Protein AF-A0A816FQS8-F1 (afdb_monomer_lite)

Sequence (383 aa):
VQQEEAPHRSLQSYGIDYYHSYSLEYPNFTKMPRLHRYMNRVKIFHQALRIKYLYRCVFHCFFLFLFSYVLLFNFQRPTNENPSIHWTEVLTIIFVTCMLFEEIHYLKDLLFFMCIIFIVMSGYGVASRSLVYYPNADKFNQSNIDTSFDGRSVFRQITYRVYYLMYGEFGTELSNLDTYPNAAWSISTHVLLAGHMLFVNILLTNLLIAMFSKRFNQVYEDIQNIWHSQQYLFTRQYFTRSPYFPPISLIYDIYHLCRIAIFAVRRAKVFKIIPINKDLIKDWYEFEGASTYEYAHAQVKASEAASMISSQGSDLYNIRKRKETDDNKNDSKNSICSLQKIQDDLTNLKESFEESRRQINDALTQIKQSLAEFKQHSTTKVK

Secondary structure (DSSP, 8-state):
----------GGGS-SS-----------GGGS-HHHHHHHHHHHHHHSHHHHHHHHHHHHHHHHHHHHHIIIII-----SS--SPPHHHHHHHHHHHHHHHHHGGGGHHHHHHHHHHHHHHHHHHHHHHHHHHTTSHHHHTTTTS--S--HHHHHHHHHHHHHHHHTT--GGGTTGGG--S-HHHHHHHHHHHHHHHIIIIIIIHHHHHHHHHHHHHHHHHTHHHHHHHHHHHHHHHHHHS-SS-HHHHHHHHHHHHHHHHHHHHH-SS--------HHHHHHHHHHHHHHHHHHHHHHHHHHHHHHHHHHHHHHHHHHHHHHHH---GGGHHHHHHHHHHHHHHHHHHHHHHHHHHHHHHHHHHHHHHHHHHHHHHHHHH--

Structure (mmCIF, N/CA/C/O backbone):
data_AF-A0A816FQS8-F1
#
_entry.id   AF-A0A816FQS8-F1
#
loop_
_atom_site.group_PDB
_atom_site.id
_atom_site.type_symbol
_atom_site.label_atom_id
_atom_site.label_alt_id
_atom_site.label_comp_id
_atom_site.label_asym_id
_atom_site.label_entity_id
_atom_site.label_seq_id
_atom_site.pdbx_PDB_ins_code
_atom_site.Cartn_x
_atom_site.Cartn_y
_atom_site.Cartn_z
_atom_site.occupancy
_atom_site.B_iso_or_equiv
_atom_site.auth_seq_id
_atom_site.auth_comp_id
_atom_site.auth_asym_id
_atom_site.auth_atom_id
_atom_site.pdbx_PDB_model_num
ATOM 1 N N . VAL A 1 1 ? 24.580 5.692 30.243 1.00 32.00 1 VAL A N 1
ATOM 2 C CA . VAL A 1 1 ? 25.386 6.533 29.330 1.00 32.00 1 VAL A CA 1
ATOM 3 C C . VAL A 1 1 ? 24.786 6.379 27.947 1.00 32.00 1 VAL A C 1
ATOM 5 O O . VAL A 1 1 ? 24.713 5.257 27.476 1.00 32.00 1 VAL A O 1
ATOM 8 N N . GLN A 1 2 ? 24.276 7.497 27.420 1.00 27.36 2 GLN A N 1
ATOM 9 C CA . GLN A 1 2 ? 23.643 7.718 26.110 1.00 27.36 2 GLN A CA 1
ATOM 10 C C . GLN A 1 2 ? 22.381 6.895 25.786 1.00 27.36 2 GLN A C 1
ATOM 12 O O . GLN A 1 2 ? 22.422 5.845 25.158 1.00 27.36 2 GLN A O 1
ATOM 17 N N . GLN A 1 3 ? 21.240 7.457 26.208 1.00 25.45 3 GLN A N 1
ATOM 18 C CA . GLN A 1 3 ? 19.961 7.330 25.508 1.00 25.45 3 GLN A CA 1
ATOM 19 C C . GLN A 1 3 ? 20.110 7.978 24.129 1.00 25.45 3 GLN A C 1
ATOM 21 O O . GLN A 1 3 ? 20.440 9.159 24.035 1.00 25.45 3 GLN A O 1
ATOM 26 N N . GLU A 1 4 ? 19.875 7.206 23.076 1.00 27.05 4 GLU A N 1
ATOM 27 C CA . GLU A 1 4 ? 19.704 7.731 21.728 1.00 27.05 4 GLU A CA 1
ATOM 28 C C . GLU A 1 4 ? 18.233 8.150 21.598 1.00 27.05 4 GLU A C 1
ATOM 30 O O . GLU A 1 4 ? 17.321 7.322 21.571 1.00 27.05 4 GLU A O 1
ATOM 35 N N . GLU A 1 5 ? 18.003 9.461 21.653 1.00 27.17 5 GLU A N 1
ATOM 36 C CA . GLU A 1 5 ? 16.699 10.091 21.475 1.00 27.17 5 GLU A CA 1
ATOM 37 C C . GLU A 1 5 ? 16.145 9.758 20.084 1.00 27.17 5 GLU A C 1
ATOM 39 O O . GLU A 1 5 ? 16.621 10.249 19.059 1.00 27.17 5 GLU A O 1
ATOM 44 N N . ALA A 1 6 ? 15.090 8.942 20.041 1.00 27.25 6 ALA A N 1
ATOM 45 C CA . ALA A 1 6 ? 14.220 8.874 18.877 1.00 27.25 6 ALA A CA 1
ATOM 46 C C . ALA A 1 6 ? 13.618 10.273 18.641 1.00 27.25 6 ALA A C 1
ATOM 48 O O . ALA A 1 6 ? 13.181 10.918 19.600 1.00 27.25 6 ALA A O 1
ATOM 49 N N . PRO A 1 7 ? 13.559 10.776 17.395 1.00 29.70 7 PRO A N 1
ATOM 50 C CA . PRO A 1 7 ? 13.078 12.121 17.153 1.00 29.70 7 PRO A CA 1
ATOM 51 C C . PRO A 1 7 ? 11.572 12.163 17.414 1.00 29.70 7 PRO A C 1
ATOM 53 O O . PRO A 1 7 ? 10.760 11.788 16.565 1.00 29.70 7 PRO A O 1
ATOM 56 N N . HIS A 1 8 ? 11.200 12.684 18.582 1.00 28.62 8 HIS A N 1
ATOM 57 C CA . HIS A 1 8 ? 9.895 13.273 18.848 1.00 28.62 8 HIS A CA 1
ATOM 58 C C . HIS A 1 8 ? 9.699 14.472 17.907 1.00 28.62 8 HIS A C 1
ATOM 60 O O . HIS A 1 8 ? 9.790 15.634 18.296 1.00 28.62 8 HIS A O 1
ATOM 66 N N . ARG A 1 9 ? 9.403 14.200 16.631 1.00 28.56 9 ARG A N 1
ATOM 67 C CA . ARG A 1 9 ? 8.701 15.165 15.789 1.00 28.56 9 ARG A CA 1
ATOM 68 C C . ARG A 1 9 ? 7.284 15.256 16.324 1.00 28.56 9 ARG A C 1
ATOM 70 O O . ARG A 1 9 ? 6.451 14.387 16.084 1.00 28.56 9 ARG A O 1
ATOM 77 N N . SER A 1 10 ? 7.078 16.307 17.101 1.00 29.92 10 SER A N 1
ATOM 78 C CA . SER A 1 10 ? 5.812 16.925 17.464 1.00 29.92 10 SER A CA 1
ATOM 79 C C . SER A 1 10 ? 4.656 16.587 16.507 1.00 29.92 10 SER A C 1
ATOM 81 O O . SER A 1 10 ? 4.347 17.304 15.560 1.00 29.92 10 SER A O 1
ATOM 83 N N . LEU A 1 11 ? 3.904 15.543 16.862 1.00 32.16 11 LEU A N 1
ATOM 84 C CA . LEU A 1 11 ? 2.523 15.304 16.418 1.00 32.16 11 LEU A CA 1
ATOM 85 C C . LEU A 1 11 ? 1.545 16.389 16.931 1.00 32.16 11 LEU A C 1
ATOM 87 O O . LEU A 1 11 ? 0.342 16.308 16.703 1.00 32.16 11 LEU A O 1
ATOM 91 N N . GLN A 1 12 ? 2.057 17.427 17.600 1.00 28.88 12 GLN A N 1
ATOM 92 C CA . GLN A 1 12 ? 1.301 18.517 18.213 1.00 28.88 12 GLN A CA 1
ATOM 93 C C . GLN A 1 12 ? 0.915 19.666 17.265 1.00 28.88 12 GLN A C 1
ATOM 95 O O . GLN A 1 12 ? 0.206 20.561 17.708 1.00 28.88 12 GLN A O 1
ATOM 100 N N . SER A 1 13 ? 1.301 19.664 15.979 1.00 27.61 13 SER A N 1
ATOM 101 C CA . SER A 1 13 ? 0.923 20.756 15.049 1.00 27.61 13 SER A CA 1
ATOM 102 C C . SER A 1 13 ? -0.120 20.400 13.978 1.00 27.61 13 SER A C 1
ATOM 104 O O . SER A 1 13 ? -0.401 21.229 13.119 1.00 27.61 13 SER A O 1
ATOM 106 N N . TYR A 1 14 ? -0.724 19.209 14.023 1.00 30.16 14 TYR A N 1
ATOM 107 C CA . TYR A 1 14 ? -1.851 18.837 13.142 1.00 30.16 14 TYR A CA 1
ATOM 108 C C . TYR A 1 14 ? -3.185 18.699 13.892 1.00 30.16 14 TYR A C 1
ATOM 110 O O . TYR A 1 14 ? -4.158 18.161 13.369 1.00 30.16 14 TYR A O 1
ATOM 118 N N . GLY A 1 15 ? -3.233 19.169 15.137 1.00 30.17 15 GLY A N 1
ATOM 119 C CA . GLY A 1 15 ? -4.398 19.079 16.003 1.00 30.17 15 GLY A CA 1
ATOM 120 C C . GLY A 1 15 ? -5.147 20.396 16.105 1.00 30.17 15 GLY A C 1
ATOM 121 O O . GLY A 1 15 ? -5.186 20.940 17.191 1.00 30.17 15 GLY A O 1
ATOM 122 N N . ILE A 1 16 ? -5.691 20.901 15.001 1.00 34.59 16 ILE A N 1
ATOM 123 C CA . ILE A 1 16 ? -6.853 21.801 14.894 1.00 34.59 16 ILE A CA 1
ATOM 124 C C . ILE A 1 16 ? -7.116 21.845 13.390 1.00 34.59 16 ILE A C 1
ATOM 126 O O . ILE A 1 16 ? -6.327 22.420 12.656 1.00 34.59 16 ILE A O 1
ATOM 130 N N . ASP A 1 17 ? -8.119 21.099 12.930 1.00 29.56 17 ASP A N 1
ATOM 131 C CA . ASP A 1 17 ? -9.061 21.522 11.888 1.00 29.56 17 ASP A CA 1
ATOM 132 C C . ASP A 1 17 ? -9.803 20.309 11.307 1.00 29.56 17 ASP A C 1
ATOM 134 O O . ASP A 1 17 ? -9.222 19.326 10.854 1.00 29.56 17 ASP A O 1
ATOM 138 N N . TYR A 1 18 ? -11.134 20.412 11.328 1.00 29.42 18 TYR A N 1
ATOM 139 C CA . TYR A 1 18 ? -12.109 19.485 10.742 1.00 29.42 18 TYR A CA 1
ATOM 140 C C . TYR A 1 18 ? -12.338 18.140 11.451 1.00 29.42 18 TYR A C 1
ATOM 142 O O . TYR A 1 18 ? -12.453 17.094 10.811 1.00 29.42 18 TYR A O 1
ATOM 150 N N . TYR A 1 19 ? -12.621 18.164 12.758 1.00 30.91 19 TYR A N 1
ATOM 151 C CA . TYR A 1 19 ? -13.562 17.178 13.303 1.00 30.91 19 TYR A CA 1
ATOM 152 C C . TYR A 1 19 ? -14.968 17.519 12.804 1.00 30.91 19 TYR A C 1
ATOM 154 O O . TYR A 1 19 ? -15.764 18.154 13.493 1.00 30.91 19 TYR A O 1
ATOM 162 N N . HIS A 1 20 ? -15.297 17.091 11.584 1.00 30.03 20 HIS A N 1
ATOM 163 C CA . HIS A 1 20 ? -16.696 16.892 11.241 1.00 30.03 20 HIS A CA 1
ATOM 164 C C . HIS A 1 20 ? -17.150 15.680 12.060 1.00 30.03 20 HIS A C 1
ATOM 166 O O . HIS A 1 20 ? -16.982 14.530 11.656 1.00 30.03 20 HIS A O 1
ATOM 172 N N . SER A 1 21 ? -17.635 15.946 13.272 1.00 31.39 21 SER A N 1
ATOM 173 C CA . SER A 1 21 ? -18.282 14.975 14.141 1.00 31.39 21 SER A CA 1
ATOM 174 C C . SER A 1 21 ? -19.551 14.481 13.453 1.00 31.39 21 SER A C 1
ATOM 176 O O . SER A 1 21 ? -20.661 14.939 13.700 1.00 31.39 21 SER A O 1
ATOM 178 N N . TYR A 1 22 ? -19.392 13.518 12.550 1.00 35.22 22 TYR A N 1
ATOM 179 C CA . TYR A 1 22 ? -20.466 12.609 12.197 1.00 35.22 22 TYR A CA 1
ATOM 180 C C . TYR A 1 22 ? -20.644 11.671 13.391 1.00 35.22 22 TYR A C 1
ATOM 182 O O . TYR A 1 22 ? -20.222 10.516 13.355 1.00 35.22 22 TYR A O 1
ATOM 190 N N . SER A 1 23 ? -21.231 12.171 14.484 1.00 32.84 23 SER A N 1
ATOM 191 C CA . SER A 1 23 ? -21.888 11.256 15.403 1.00 32.84 23 SER A CA 1
ATOM 192 C C . SER A 1 23 ? -22.918 10.503 14.561 1.00 32.84 23 SER A C 1
ATOM 194 O O . SER A 1 23 ? -23.722 11.098 13.838 1.00 32.84 23 SER A O 1
ATOM 196 N N . LEU A 1 24 ? -22.867 9.172 14.594 1.00 38.44 24 LEU A N 1
ATOM 197 C CA . LEU A 1 24 ? -24.006 8.344 14.211 1.00 38.44 24 LEU A CA 1
ATOM 198 C C . LEU A 1 24 ? -25.090 8.556 15.273 1.00 38.44 24 LEU A C 1
ATOM 200 O O . LEU A 1 24 ? -25.393 7.671 16.067 1.00 38.44 24 LEU A O 1
ATOM 204 N N . GLU A 1 25 ? -25.640 9.765 15.334 1.00 38.75 25 GLU A N 1
ATOM 205 C CA . GLU A 1 25 ? -26.889 10.021 16.019 1.00 38.75 25 GLU A CA 1
ATOM 206 C C . GLU A 1 25 ? -27.936 9.295 15.179 1.00 38.75 25 GLU A C 1
ATOM 208 O O . GLU A 1 25 ? -28.336 9.749 14.103 1.00 38.75 25 GLU A O 1
ATOM 213 N N . TYR A 1 26 ? -28.274 8.070 15.589 1.00 41.12 26 TYR A N 1
ATOM 214 C CA . TYR A 1 26 ? -29.345 7.327 14.948 1.00 41.12 26 TYR A CA 1
ATOM 215 C C . TYR A 1 26 ? -30.591 8.200 15.074 1.00 41.12 26 TYR A C 1
ATOM 217 O O . TYR A 1 26 ? -31.018 8.473 16.197 1.00 41.12 26 TYR A O 1
ATOM 225 N N . PRO A 1 27 ? -31.161 8.690 13.958 1.00 48.53 27 PRO A N 1
ATOM 226 C CA . PRO A 1 27 ? -32.299 9.581 14.040 1.00 48.53 27 PRO A CA 1
ATOM 227 C C . PRO A 1 27 ? -33.394 8.842 14.793 1.00 48.53 27 PRO A C 1
ATOM 229 O O . PRO A 1 27 ? -33.699 7.693 14.469 1.00 48.53 27 PRO A O 1
ATOM 232 N N . ASN A 1 28 ? -33.945 9.482 15.823 1.00 48.91 28 ASN A N 1
ATOM 233 C CA . ASN A 1 28 ? -34.905 8.846 16.708 1.00 48.91 28 ASN A CA 1
ATOM 234 C C . ASN A 1 28 ? -36.178 8.508 15.901 1.00 48.91 28 ASN A C 1
ATOM 236 O O . ASN A 1 28 ? -37.050 9.346 15.657 1.00 48.91 28 ASN A O 1
ATOM 240 N N . PHE A 1 29 ? -36.232 7.278 15.372 1.00 51.31 29 PHE A N 1
ATOM 241 C CA . PHE A 1 29 ? -37.135 6.869 14.286 1.00 51.31 29 PHE A CA 1
ATOM 242 C C . PHE A 1 29 ? -38.616 6.879 14.686 1.00 51.31 29 PHE A C 1
ATOM 244 O O . PHE A 1 29 ? -39.495 6.720 13.831 1.00 51.31 29 PHE A O 1
ATOM 251 N N . THR A 1 30 ? -38.899 7.046 15.974 1.00 56.75 30 THR A N 1
ATOM 252 C CA . THR A 1 30 ? -40.224 6.974 16.589 1.00 56.75 30 THR A CA 1
ATOM 253 C C . THR A 1 30 ? -41.136 8.128 16.169 1.00 56.75 30 THR A C 1
ATOM 255 O O . THR A 1 30 ? -42.335 7.905 16.027 1.00 56.75 30 THR A O 1
ATOM 258 N N . LYS A 1 31 ? -40.594 9.314 15.848 1.00 57.56 31 LYS A N 1
ATOM 259 C CA . LYS A 1 31 ? -41.384 10.527 15.533 1.00 57.56 31 LYS A CA 1
ATOM 260 C C . LYS A 1 31 ? -41.579 10.835 14.037 1.00 57.56 31 LYS A C 1
ATOM 262 O O . LYS A 1 31 ? -42.154 11.862 13.698 1.00 57.56 31 LYS A O 1
ATOM 267 N N . MET A 1 32 ? -41.102 9.981 13.130 1.00 61.00 32 MET A N 1
ATOM 268 C CA . MET A 1 32 ? -41.070 10.267 11.684 1.00 61.00 32 MET A CA 1
ATOM 269 C C . MET A 1 32 ? -42.139 9.501 10.876 1.00 61.00 32 MET A C 1
ATOM 271 O O . MET A 1 32 ? -42.419 8.341 11.203 1.00 61.00 32 MET A O 1
ATOM 275 N N . PRO A 1 33 ? -42.685 10.086 9.784 1.00 77.69 33 PRO A N 1
ATOM 276 C CA . PRO A 1 33 ? -43.610 9.395 8.883 1.00 77.69 33 PRO A CA 1
ATOM 277 C C . PRO A 1 33 ? -42.959 8.155 8.245 1.00 77.69 33 PRO A C 1
ATOM 279 O O . PRO A 1 33 ? -41.748 8.126 8.004 1.00 77.69 33 PRO A O 1
ATOM 282 N N . ARG A 1 34 ? -43.764 7.116 7.967 1.00 76.81 34 ARG A N 1
ATOM 283 C CA . ARG A 1 34 ? -43.288 5.769 7.571 1.00 76.81 34 ARG A CA 1
ATOM 284 C C . ARG A 1 34 ? -42.310 5.789 6.388 1.00 76.81 34 ARG A C 1
ATOM 286 O O . ARG A 1 34 ? -41.281 5.118 6.448 1.00 76.81 34 ARG A O 1
ATOM 293 N N . LEU A 1 35 ? -42.590 6.593 5.360 1.00 78.69 35 LEU A N 1
ATOM 294 C CA . LEU A 1 35 ? -41.735 6.715 4.175 1.00 78.69 35 LEU A CA 1
ATOM 295 C C . LEU A 1 35 ? -40.373 7.339 4.509 1.00 78.69 35 LEU A C 1
ATOM 297 O O . LEU A 1 35 ? -39.336 6.817 4.111 1.00 78.69 35 LEU A O 1
ATOM 301 N N . HIS A 1 36 ? -40.359 8.404 5.310 1.00 79.19 36 HIS A N 1
ATOM 302 C CA . HIS A 1 36 ? -39.122 9.064 5.726 1.00 79.19 36 HIS A CA 1
ATOM 303 C C . HIS A 1 36 ? -38.254 8.150 6.605 1.00 79.19 36 HIS A C 1
ATOM 305 O O . HIS A 1 36 ? -37.036 8.087 6.441 1.00 79.19 36 HIS A O 1
ATOM 311 N N . ARG A 1 37 ? -38.884 7.360 7.486 1.00 76.31 37 ARG A N 1
ATOM 312 C CA . ARG A 1 37 ? -38.203 6.323 8.276 1.00 76.31 37 ARG A CA 1
ATOM 313 C C . ARG A 1 37 ? -37.533 5.278 7.379 1.00 76.31 37 ARG A C 1
ATOM 315 O O . ARG A 1 37 ? -36.382 4.924 7.623 1.00 76.31 37 ARG A O 1
ATOM 322 N N . TYR A 1 38 ? -38.235 4.799 6.352 1.00 82.44 38 TYR A N 1
ATOM 323 C CA . TYR A 1 38 ? -37.692 3.840 5.388 1.00 82.44 38 TYR A CA 1
ATOM 324 C C . TYR A 1 38 ? -36.526 4.435 4.585 1.00 82.44 38 TYR A C 1
ATOM 326 O O . TYR A 1 38 ? -35.449 3.845 4.548 1.00 82.44 38 TYR A O 1
ATOM 334 N N . MET A 1 39 ? -36.686 5.645 4.040 1.00 80.25 39 MET A N 1
ATOM 335 C CA . MET A 1 39 ? -35.626 6.335 3.295 1.00 80.25 39 MET A CA 1
ATOM 336 C C . MET A 1 39 ? -34.369 6.570 4.140 1.00 80.25 39 MET A C 1
ATOM 338 O O . MET A 1 39 ? -33.258 6.372 3.652 1.00 80.25 39 MET A O 1
ATOM 342 N N . ASN A 1 40 ? -34.517 6.925 5.420 1.00 78.00 40 ASN A N 1
ATOM 343 C CA . ASN A 1 40 ? -33.373 7.077 6.321 1.00 78.00 40 ASN A CA 1
ATOM 344 C C . ASN A 1 40 ? -32.664 5.743 6.586 1.00 78.00 40 ASN A C 1
ATOM 346 O O . ASN A 1 40 ? -31.437 5.714 6.627 1.00 78.00 40 ASN A O 1
ATOM 350 N N . ARG A 1 41 ? -33.397 4.629 6.711 1.00 82.62 41 ARG A N 1
ATOM 351 C CA . ARG A 1 41 ? -32.787 3.293 6.842 1.00 82.62 41 ARG A CA 1
ATOM 352 C C . ARG A 1 41 ? -32.004 2.901 5.591 1.00 82.62 41 ARG A C 1
ATOM 354 O O . ARG A 1 41 ? -30.870 2.453 5.714 1.00 82.62 41 ARG A O 1
ATOM 361 N N . VAL A 1 42 ? -32.573 3.129 4.407 1.00 83.69 42 VAL A N 1
ATOM 362 C CA . VAL A 1 42 ? -31.905 2.884 3.117 1.00 83.69 42 VAL A CA 1
ATOM 363 C C . VAL A 1 42 ? -30.644 3.741 2.990 1.00 83.69 42 VAL A C 1
ATOM 365 O O . VAL A 1 42 ? -29.581 3.242 2.626 1.00 83.69 42 VAL A O 1
ATOM 368 N N . LYS A 1 43 ? -30.718 5.017 3.376 1.00 81.44 43 LYS A N 1
ATOM 369 C CA . LYS A 1 43 ? -29.562 5.917 3.389 1.00 81.44 43 LYS A CA 1
ATOM 370 C C . LYS A 1 43 ? -28.453 5.418 4.319 1.00 81.44 43 LYS A C 1
ATOM 372 O O . LYS A 1 43 ? -27.308 5.356 3.890 1.00 81.44 43 LYS A O 1
ATOM 377 N N . ILE A 1 44 ? -28.779 5.033 5.554 1.00 80.31 44 ILE A N 1
ATOM 378 C CA . ILE A 1 44 ? -27.801 4.498 6.519 1.00 80.31 44 ILE A CA 1
ATOM 379 C C . ILE A 1 44 ? -27.171 3.202 5.990 1.00 80.31 44 ILE A C 1
ATOM 381 O O . ILE A 1 44 ? -25.964 3.012 6.117 1.00 80.31 44 ILE A O 1
ATOM 385 N N . PHE A 1 45 ? -27.963 2.343 5.342 1.00 86.88 45 PHE A N 1
ATOM 386 C CA . PHE A 1 45 ? -27.475 1.110 4.729 1.00 86.88 45 PHE A CA 1
ATOM 387 C C . PHE A 1 45 ? -26.448 1.378 3.618 1.00 86.88 45 PHE A C 1
ATOM 389 O O . PHE A 1 45 ? -25.338 0.854 3.682 1.00 86.88 45 PHE A O 1
ATOM 396 N N . HIS A 1 46 ? -26.756 2.244 2.646 1.00 83.75 46 HIS A N 1
ATOM 397 C CA . HIS A 1 46 ? -25.808 2.580 1.572 1.00 83.75 46 HIS A CA 1
ATOM 398 C C . HIS A 1 46 ? -24.614 3.423 2.052 1.00 83.75 46 HIS A C 1
ATOM 400 O O . HIS A 1 46 ? -23.568 3.436 1.409 1.00 83.75 46 HIS A O 1
ATOM 406 N N . GLN A 1 47 ? -24.734 4.113 3.189 1.00 81.44 47 GLN A N 1
ATOM 407 C CA . GLN A 1 47 ? -23.624 4.831 3.820 1.00 81.44 47 GLN A CA 1
ATOM 408 C C . GLN A 1 47 ? -22.670 3.916 4.597 1.00 81.44 47 GLN A C 1
ATOM 410 O O . GLN A 1 47 ? -21.564 4.348 4.929 1.00 81.44 47 GLN A O 1
ATOM 415 N N . ALA A 1 48 ? -23.052 2.667 4.874 1.00 86.31 48 ALA A N 1
ATOM 416 C CA . ALA A 1 48 ? -22.198 1.730 5.585 1.00 86.31 48 ALA A CA 1
ATOM 417 C C . ALA A 1 48 ? -20.919 1.428 4.788 1.00 86.31 48 ALA A C 1
ATOM 419 O O . ALA A 1 48 ? -20.962 1.103 3.601 1.00 86.31 48 ALA A O 1
ATOM 420 N N . LEU A 1 49 ? -19.771 1.469 5.470 1.00 86.12 49 LEU A N 1
ATOM 421 C CA . LEU A 1 49 ? -18.442 1.319 4.867 1.00 86.12 49 LEU A CA 1
ATOM 422 C C . LEU A 1 49 ? -18.303 0.052 4.009 1.00 86.12 49 LEU A C 1
ATOM 424 O O . LEU A 1 49 ? -17.779 0.094 2.898 1.00 86.12 49 LEU A O 1
ATOM 428 N N . ARG A 1 50 ? -18.827 -1.069 4.520 1.00 87.62 50 ARG A N 1
ATOM 429 C CA . ARG A 1 50 ? -18.798 -2.374 3.845 1.00 87.62 50 ARG A CA 1
ATOM 430 C C . ARG A 1 50 ? -19.567 -2.355 2.526 1.00 87.62 50 ARG A C 1
ATOM 432 O O . ARG A 1 50 ? -19.113 -2.932 1.546 1.00 87.62 50 ARG A O 1
ATOM 439 N N . ILE A 1 51 ? -20.707 -1.666 2.500 1.00 89.00 51 ILE A N 1
ATOM 440 C CA . ILE A 1 51 ? -21.562 -1.557 1.317 1.00 89.00 51 ILE A CA 1
ATOM 441 C C . ILE A 1 51 ? -20.912 -0.646 0.270 1.00 89.00 51 ILE A C 1
ATOM 443 O O . ILE A 1 51 ? -20.864 -1.016 -0.900 1.00 89.00 51 ILE A O 1
ATOM 447 N N . LYS A 1 52 ? -20.317 0.485 0.684 1.00 85.69 52 LYS A N 1
ATOM 448 C CA . LYS A 1 52 ? -19.529 1.344 -0.221 1.00 85.69 52 LYS A CA 1
ATOM 449 C C . LYS A 1 52 ? -18.391 0.568 -0.890 1.00 85.69 52 LYS A C 1
ATOM 451 O O . LYS A 1 52 ? -18.199 0.671 -2.098 1.00 85.69 52 LYS A O 1
ATOM 456 N N . TYR A 1 53 ? -17.647 -0.217 -0.107 1.00 86.75 53 TYR A N 1
ATOM 457 C CA . TYR A 1 53 ? -16.570 -1.059 -0.626 1.00 86.75 53 TYR A CA 1
ATOM 458 C C . TYR A 1 53 ? -17.094 -2.095 -1.627 1.00 86.75 53 TYR A C 1
ATOM 460 O O . TYR A 1 53 ? -16.579 -2.176 -2.740 1.00 86.75 53 TYR A O 1
ATOM 468 N N . LEU A 1 54 ? -18.166 -2.813 -1.274 1.00 88.62 54 LEU A N 1
ATOM 469 C CA . LEU A 1 54 ? -18.788 -3.805 -2.150 1.00 88.62 54 LEU A CA 1
ATOM 470 C C . LEU A 1 54 ? -19.214 -3.201 -3.494 1.00 88.62 54 LEU A C 1
ATOM 472 O O . LEU A 1 54 ? -18.919 -3.783 -4.535 1.00 88.62 54 LEU A O 1
ATOM 476 N N . TYR A 1 55 ? -19.852 -2.023 -3.495 1.00 87.75 55 TYR A N 1
ATOM 477 C CA . TYR A 1 55 ? -20.204 -1.347 -4.745 1.00 87.75 55 TYR A CA 1
ATOM 478 C C . TYR A 1 55 ? -18.977 -1.042 -5.588 1.00 87.75 55 TYR A C 1
ATOM 480 O O . TYR A 1 55 ? -18.977 -1.360 -6.775 1.00 87.75 55 TYR A O 1
ATOM 488 N N . ARG A 1 56 ? -17.914 -0.484 -4.998 1.00 84.69 56 ARG A N 1
ATOM 489 C CA . ARG A 1 56 ? -16.683 -0.203 -5.750 1.00 84.69 56 ARG A CA 1
ATOM 490 C C . ARG A 1 56 ? -16.100 -1.470 -6.377 1.00 84.69 56 ARG A C 1
ATOM 492 O O . ARG A 1 56 ? -15.730 -1.413 -7.543 1.00 84.69 56 ARG A O 1
ATOM 499 N N . CYS A 1 57 ? -16.082 -2.601 -5.671 1.00 88.00 57 CYS A N 1
ATOM 500 C CA . CYS A 1 57 ? -15.625 -3.878 -6.228 1.00 88.00 57 CYS A CA 1
ATOM 501 C C . CYS A 1 57 ? -16.496 -4.349 -7.401 1.00 88.00 57 CYS A C 1
ATOM 503 O O . CYS A 1 57 ? -15.971 -4.638 -8.472 1.00 88.00 57 CYS A O 1
ATOM 505 N N . VAL A 1 58 ? -17.822 -4.377 -7.227 1.00 90.50 58 VAL A N 1
ATOM 506 C CA . VAL A 1 58 ? -18.760 -4.825 -8.271 1.00 90.50 58 VAL A CA 1
ATOM 507 C C . VAL A 1 58 ? -18.657 -3.947 -9.518 1.00 90.50 58 VAL A C 1
ATOM 509 O O . VAL A 1 58 ? -18.551 -4.463 -10.630 1.00 90.50 58 VAL A O 1
ATOM 512 N N . PHE A 1 59 ? -18.635 -2.624 -9.351 1.00 87.62 59 PHE A N 1
ATOM 513 C CA . PHE A 1 59 ? -18.501 -1.701 -10.476 1.00 87.62 59 PHE A CA 1
ATOM 514 C C . PHE A 1 59 ? -17.117 -1.755 -11.128 1.00 87.62 59 PHE A C 1
ATOM 516 O O . PHE A 1 59 ? -17.021 -1.560 -12.336 1.00 87.62 59 PHE A O 1
ATOM 523 N N . HIS A 1 60 ? -16.058 -2.055 -10.372 1.00 87.69 60 HIS A N 1
ATOM 524 C CA . HIS A 1 60 ? -14.732 -2.274 -10.945 1.00 87.69 60 HIS A CA 1
ATOM 525 C C . HIS A 1 60 ? -14.702 -3.537 -11.817 1.00 87.69 60 HIS A C 1
ATOM 527 O O . HIS A 1 60 ? -14.227 -3.481 -12.947 1.00 87.69 60 HIS A O 1
ATOM 533 N N . CYS A 1 61 ? -15.289 -4.648 -11.362 1.00 91.94 61 CYS A N 1
ATOM 534 C CA . CYS A 1 61 ? -15.444 -5.849 -12.189 1.00 91.94 61 CYS A CA 1
ATOM 535 C C . CYS A 1 61 ? -16.294 -5.580 -13.441 1.00 91.94 61 CYS A C 1
ATOM 537 O O . CYS A 1 61 ? -15.924 -6.002 -14.535 1.00 91.94 61 CYS A O 1
ATOM 539 N N . PHE A 1 62 ? -17.400 -4.841 -13.301 1.00 91.00 62 PHE A N 1
ATOM 540 C CA . PHE A 1 62 ? -18.217 -4.413 -14.439 1.00 91.00 62 PHE A CA 1
ATOM 541 C C . PHE A 1 62 ? -17.413 -3.569 -15.433 1.00 91.00 62 PHE A C 1
ATOM 543 O O . PHE A 1 62 ? -17.490 -3.804 -16.635 1.00 91.00 62 PHE A O 1
ATOM 550 N N . PHE A 1 63 ? -16.618 -2.616 -14.944 1.00 89.88 63 PHE A N 1
ATOM 551 C CA . PHE A 1 63 ? -15.743 -1.811 -15.785 1.00 89.88 63 PHE A CA 1
ATOM 552 C C . PHE A 1 63 ? -14.728 -2.672 -16.540 1.00 89.88 63 PHE A C 1
ATOM 554 O O . PHE A 1 63 ? -14.587 -2.488 -17.742 1.00 89.88 63 PHE A O 1
ATOM 561 N N . LEU A 1 64 ? -14.060 -3.620 -15.875 1.00 91.69 64 LEU A N 1
ATOM 562 C CA . LEU A 1 64 ? -13.104 -4.517 -16.533 1.00 91.69 64 LEU A CA 1
ATOM 563 C C . LEU A 1 64 ? -13.770 -5.322 -17.653 1.00 91.69 64 LEU A C 1
ATOM 565 O O . LEU A 1 64 ? -13.208 -5.447 -18.740 1.00 91.69 64 LEU A O 1
ATOM 569 N N . PHE A 1 65 ? -14.987 -5.815 -17.414 1.00 92.75 65 PHE A N 1
ATOM 570 C CA . PHE A 1 65 ? -15.765 -6.516 -18.430 1.00 92.75 65 PHE A CA 1
ATOM 571 C C . PHE A 1 65 ? -16.155 -5.597 -19.596 1.00 92.75 65 PHE A C 1
ATOM 573 O O . PHE A 1 65 ? -15.920 -5.947 -20.748 1.00 92.75 65 PHE A O 1
ATOM 580 N N . LEU A 1 66 ? -16.701 -4.409 -19.312 1.00 90.94 66 LEU A N 1
ATOM 581 C CA . LEU A 1 66 ? -17.079 -3.421 -20.328 1.00 90.94 66 LEU A CA 1
ATOM 582 C C . LEU A 1 66 ? -15.869 -2.996 -21.170 1.00 90.94 66 LEU A C 1
ATOM 584 O O . LEU A 1 66 ? -15.950 -2.976 -22.394 1.00 90.94 66 LEU A O 1
ATOM 588 N N . PHE A 1 67 ? -14.748 -2.694 -20.516 1.00 91.56 67 PHE A N 1
ATOM 589 C CA . PHE A 1 67 ? -13.499 -2.302 -21.158 1.00 91.56 67 PHE A CA 1
ATOM 590 C C . PHE A 1 67 ? -12.962 -3.422 -22.055 1.00 91.56 67 PHE A C 1
ATOM 592 O O . PHE A 1 67 ? -12.648 -3.177 -23.216 1.00 91.56 67 PHE A O 1
ATOM 599 N N . SER A 1 68 ? -12.919 -4.660 -21.551 1.00 93.81 68 SER A N 1
ATOM 600 C CA . SER A 1 68 ? -12.489 -5.825 -22.331 1.00 93.81 68 SER A CA 1
ATOM 601 C C . SER A 1 68 ? -13.410 -6.090 -23.523 1.00 93.81 68 SER A C 1
ATOM 603 O O . SER A 1 68 ? -12.921 -6.330 -24.623 1.00 93.81 68 SER A O 1
ATOM 605 N N . TYR A 1 69 ? -14.728 -5.984 -23.336 1.00 92.31 69 TYR A N 1
ATOM 606 C CA . TYR A 1 69 ? -15.708 -6.131 -24.409 1.00 92.31 69 TYR A CA 1
ATOM 607 C C . TYR A 1 69 ? -15.524 -5.076 -25.504 1.00 92.31 69 TYR A C 1
ATOM 609 O O . TYR A 1 69 ? -15.473 -5.418 -26.685 1.00 92.31 69 TYR A O 1
ATOM 617 N N . VAL A 1 70 ? -15.383 -3.800 -25.127 1.00 91.75 70 VAL A N 1
ATOM 618 C CA . VAL A 1 70 ? -15.156 -2.719 -26.094 1.00 91.75 70 VAL A CA 1
ATOM 619 C C . VAL A 1 70 ? -13.850 -2.939 -26.847 1.00 91.75 70 VAL A C 1
ATOM 621 O O . VAL A 1 70 ? -13.859 -2.867 -28.070 1.00 91.75 70 VAL A O 1
ATOM 624 N N . LEU A 1 71 ? -12.766 -3.277 -26.144 1.00 89.88 71 LEU A N 1
ATOM 625 C CA . LEU A 1 71 ? -11.447 -3.490 -26.739 1.00 89.88 71 LEU A CA 1
ATOM 626 C C . LEU A 1 71 ? -11.420 -4.669 -27.721 1.00 89.88 71 LEU A C 1
ATOM 628 O O . LEU A 1 71 ? -10.780 -4.570 -28.763 1.00 89.88 71 LEU A O 1
ATOM 632 N N . LEU A 1 72 ? -12.104 -5.772 -27.401 1.00 90.88 72 LEU A N 1
ATOM 633 C CA . LEU A 1 72 ? -12.085 -6.984 -28.224 1.00 90.88 72 LEU A CA 1
ATOM 634 C C . LEU A 1 72 ? -13.078 -6.951 -29.391 1.00 90.88 72 LEU A C 1
ATOM 636 O O . LEU A 1 72 ? -12.768 -7.487 -30.451 1.00 90.88 72 LEU A O 1
ATOM 640 N N . PHE A 1 73 ? -14.263 -6.364 -29.208 1.00 86.31 73 PHE A N 1
ATOM 641 C CA . PHE A 1 73 ? -15.365 -6.521 -30.166 1.00 86.31 73 PHE A CA 1
ATOM 642 C C . PHE A 1 73 ? -15.808 -5.220 -30.839 1.00 86.31 73 PHE A C 1
ATOM 644 O O . PHE A 1 73 ? -16.174 -5.244 -32.012 1.00 86.31 73 PHE A O 1
ATOM 651 N N . ASN A 1 74 ? -15.761 -4.086 -30.134 1.00 83.06 74 ASN A N 1
ATOM 652 C CA . ASN A 1 74 ? -16.362 -2.830 -30.605 1.00 83.06 74 ASN A CA 1
ATOM 653 C C . ASN A 1 74 ? -15.349 -1.719 -30.903 1.00 83.06 74 ASN A C 1
ATOM 655 O O . ASN A 1 74 ? -15.755 -0.598 -31.196 1.00 83.06 74 ASN A O 1
ATOM 659 N N . PHE A 1 75 ? -14.048 -2.006 -30.850 1.00 82.31 75 PHE A N 1
ATOM 660 C CA . PHE A 1 75 ? -13.002 -1.032 -31.144 1.00 82.31 75 PHE A CA 1
ATOM 661 C C . PHE A 1 75 ? -12.792 -0.909 -32.660 1.00 82.31 75 PHE A C 1
ATOM 663 O O . PHE A 1 75 ? -11.859 -1.472 -33.233 1.00 82.31 75 PHE A O 1
ATOM 670 N N . GLN A 1 76 ? -13.713 -0.213 -33.328 1.00 76.81 76 GLN A N 1
ATOM 671 C CA . GLN A 1 76 ? -13.691 0.003 -34.775 1.00 76.81 76 GLN A CA 1
ATOM 672 C C . GLN A 1 76 ? -13.359 1.457 -35.108 1.00 76.81 76 GLN A C 1
ATOM 674 O O . GLN A 1 76 ? -13.807 2.389 -34.445 1.00 76.81 76 GLN A O 1
ATOM 679 N N . ARG A 1 77 ? -12.580 1.665 -36.176 1.00 77.62 77 ARG A N 1
ATOM 680 C CA . ARG A 1 77 ? -12.276 3.013 -36.668 1.00 77.62 77 ARG A CA 1
ATOM 681 C C . ARG A 1 77 ? -13.557 3.640 -37.244 1.00 77.62 77 ARG A C 1
ATOM 683 O O . ARG A 1 77 ? -14.197 2.984 -38.065 1.00 77.62 77 ARG A O 1
ATOM 690 N N . PRO A 1 78 ? -13.902 4.894 -36.897 1.00 74.94 78 PRO A N 1
ATOM 691 C CA . PRO A 1 78 ? -15.037 5.573 -37.512 1.00 74.94 78 PRO A CA 1
ATOM 692 C C . PRO A 1 78 ? -14.816 5.673 -39.027 1.00 74.94 78 PRO A C 1
ATOM 694 O O . PRO A 1 78 ? -13.759 6.117 -39.486 1.00 74.94 78 PRO A O 1
ATOM 697 N N . THR A 1 79 ? -15.797 5.211 -39.797 1.00 75.75 79 THR A N 1
ATOM 698 C CA . THR A 1 79 ? -15.810 5.263 -41.267 1.00 75.75 79 THR A CA 1
ATOM 699 C C . THR A 1 79 ? -16.848 6.278 -41.735 1.00 75.75 79 THR A C 1
ATOM 701 O O . THR A 1 79 ? -17.709 6.698 -40.965 1.00 75.75 79 THR A O 1
ATOM 704 N N . ASN A 1 80 ? -16.789 6.678 -43.007 1.00 71.19 80 ASN A N 1
ATOM 705 C CA . ASN A 1 80 ? -17.728 7.656 -43.569 1.00 71.19 80 ASN A CA 1
ATOM 706 C C . ASN A 1 80 ? -19.196 7.177 -43.542 1.00 71.19 80 ASN A C 1
ATOM 708 O O . ASN A 1 80 ? -20.098 8.006 -43.604 1.00 71.19 80 ASN A O 1
ATOM 712 N N . GLU A 1 81 ? -19.434 5.866 -43.430 1.00 72.12 81 GLU A N 1
ATOM 713 C CA . GLU A 1 81 ? -20.773 5.261 -43.362 1.00 72.12 81 GLU A CA 1
ATOM 714 C C . GLU A 1 81 ? -21.320 5.189 -41.926 1.00 72.12 81 GLU A C 1
ATOM 716 O O . GLU A 1 81 ? -22.518 5.355 -41.722 1.00 72.12 81 GLU A O 1
ATOM 721 N N . ASN A 1 82 ? -20.444 5.026 -40.926 1.00 67.12 82 ASN A N 1
ATOM 722 C CA . ASN A 1 82 ? -20.780 5.069 -39.500 1.00 67.12 82 ASN A CA 1
ATOM 723 C C . ASN A 1 82 ? -19.853 6.062 -38.774 1.00 67.12 82 ASN A C 1
ATOM 725 O O . ASN A 1 82 ? -18.860 5.656 -38.161 1.00 67.12 82 ASN A O 1
ATOM 729 N N . PRO A 1 83 ? -20.159 7.373 -38.825 1.00 69.19 83 PRO A N 1
ATOM 730 C CA . PRO A 1 83 ? -19.325 8.405 -38.210 1.00 69.19 83 PRO A CA 1
ATOM 731 C C . PRO A 1 83 ? -19.450 8.447 -36.679 1.00 69.19 83 PRO A C 1
ATOM 733 O O . PRO A 1 83 ? -18.644 9.092 -36.009 1.00 69.19 83 PRO A O 1
ATOM 736 N N . SER A 1 84 ? -20.472 7.803 -36.108 1.00 71.75 84 SER A N 1
ATOM 737 C CA . SER A 1 84 ? -20.759 7.860 -34.677 1.00 71.75 84 SER A CA 1
ATOM 738 C C . SER A 1 84 ? -19.996 6.795 -33.897 1.00 71.75 84 SER A C 1
ATOM 740 O O . SER A 1 84 ? -20.195 5.598 -34.104 1.00 71.75 84 SER A O 1
ATOM 742 N N . ILE A 1 85 ? -19.199 7.252 -32.933 1.00 80.31 85 ILE A N 1
ATOM 743 C CA . ILE A 1 85 ? -18.621 6.424 -31.873 1.00 80.31 85 ILE A CA 1
ATOM 744 C C . ILE A 1 85 ? -19.758 5.682 -31.158 1.00 80.31 85 ILE A C 1
ATOM 746 O O . ILE A 1 85 ? -20.750 6.298 -30.753 1.00 80.31 85 ILE A O 1
ATOM 750 N N . HIS A 1 86 ? -19.629 4.363 -30.995 1.00 82.88 86 HIS A N 1
ATOM 751 C CA . HIS A 1 86 ? -20.648 3.582 -30.302 1.00 82.88 86 HIS A CA 1
ATOM 752 C C . HIS A 1 86 ? -20.755 4.042 -28.841 1.00 82.88 86 HIS A C 1
ATOM 754 O O . HIS A 1 86 ? -19.755 4.327 -28.179 1.00 82.88 86 HIS A O 1
ATOM 760 N N . TRP A 1 87 ? -21.969 4.094 -28.296 1.00 85.44 87 TRP A N 1
ATOM 761 C CA . TRP A 1 87 ? -22.203 4.629 -26.949 1.00 85.44 87 TRP A CA 1
ATOM 762 C C . TRP A 1 87 ? -21.403 3.891 -25.858 1.00 85.44 87 TRP A C 1
ATOM 764 O O . TRP A 1 87 ? -21.026 4.495 -24.855 1.00 85.44 87 TRP A O 1
ATOM 774 N N . THR A 1 88 ? -21.093 2.604 -26.059 1.00 87.62 88 THR A N 1
ATOM 775 C CA . THR A 1 88 ? -20.257 1.809 -25.139 1.00 87.62 88 THR A CA 1
ATOM 776 C C . THR A 1 88 ? -18.811 2.298 -25.080 1.00 87.62 88 THR A C 1
ATOM 778 O O . THR A 1 88 ? -18.174 2.197 -24.032 1.00 87.62 88 THR A O 1
ATOM 781 N N . GLU A 1 89 ? -18.284 2.833 -26.182 1.00 88.06 89 GLU A N 1
ATOM 782 C CA . GLU A 1 89 ? -16.937 3.400 -26.244 1.00 88.06 89 GLU A CA 1
ATOM 783 C C . GLU A 1 89 ? -16.907 4.760 -25.541 1.00 88.06 89 GLU A C 1
ATOM 785 O O . GLU A 1 89 ? -16.065 4.971 -24.671 1.00 88.06 89 GLU A O 1
ATOM 790 N N . VAL A 1 90 ? -17.902 5.624 -25.788 1.00 88.44 90 VAL A N 1
ATOM 791 C CA . VAL A 1 90 ? -18.064 6.895 -25.052 1.00 88.44 90 VAL A CA 1
ATOM 792 C C . VAL A 1 90 ? -18.177 6.649 -23.544 1.00 88.44 90 VAL A C 1
ATOM 794 O O . VAL A 1 90 ? -17.512 7.314 -22.750 1.00 88.44 90 VAL A O 1
ATOM 797 N N . LEU A 1 91 ? -18.976 5.657 -23.136 1.00 88.31 91 LEU A N 1
ATOM 798 C CA . LEU A 1 91 ? -19.117 5.263 -21.735 1.00 88.31 91 LEU A CA 1
ATOM 799 C C . LEU A 1 91 ? -17.776 4.816 -21.137 1.00 88.31 91 LEU A C 1
ATOM 801 O O . LEU A 1 91 ? -17.412 5.251 -20.046 1.00 88.31 91 LEU A O 1
ATOM 805 N N . THR A 1 92 ? -17.022 3.988 -21.861 1.00 89.50 92 THR A N 1
ATOM 806 C CA . THR A 1 92 ? -15.697 3.518 -21.436 1.00 89.50 92 THR A CA 1
ATOM 807 C C . THR A 1 92 ? -14.703 4.672 -21.300 1.00 89.50 92 THR A C 1
ATOM 809 O O . THR A 1 92 ? -13.990 4.736 -20.300 1.00 89.50 92 THR A O 1
ATOM 812 N N . ILE A 1 93 ? -14.693 5.621 -22.241 1.00 88.56 93 ILE A N 1
ATOM 813 C CA . ILE A 1 93 ? -13.835 6.815 -22.189 1.00 88.56 93 ILE A CA 1
ATOM 814 C C . ILE A 1 93 ? -14.137 7.633 -20.931 1.00 88.56 93 ILE A C 1
ATOM 816 O O . ILE A 1 93 ? -13.219 7.944 -20.174 1.00 88.56 93 ILE A O 1
ATOM 820 N N . ILE A 1 94 ? -15.415 7.912 -20.649 1.00 88.44 94 ILE A N 1
ATOM 821 C CA . ILE A 1 94 ? -15.823 8.635 -19.434 1.00 88.44 94 ILE A CA 1
ATOM 822 C C . ILE A 1 94 ? -15.335 7.894 -18.183 1.00 88.44 94 ILE A C 1
ATOM 824 O O . ILE A 1 94 ? -14.760 8.514 -17.288 1.00 88.44 94 ILE A O 1
ATOM 828 N N . PHE A 1 95 ? -15.519 6.572 -18.122 1.00 87.06 95 PHE A N 1
ATOM 829 C CA . PHE A 1 95 ? -15.072 5.749 -16.995 1.00 87.06 95 PHE A CA 1
ATOM 830 C C . PHE A 1 95 ? -13.554 5.829 -16.783 1.00 87.06 95 PHE A C 1
ATOM 832 O O . PHE A 1 95 ? -13.111 6.041 -15.653 1.00 87.06 95 PHE A O 1
ATOM 839 N N . VAL A 1 96 ? -12.766 5.693 -17.854 1.00 88.44 96 VAL A N 1
ATOM 840 C CA . VAL A 1 96 ? -11.298 5.755 -17.806 1.00 88.44 96 VAL A CA 1
ATOM 841 C C . VAL A 1 96 ? -10.828 7.136 -17.358 1.00 88.44 96 VAL A C 1
ATOM 843 O O . VAL A 1 96 ? -10.003 7.225 -16.452 1.00 88.44 96 VAL A O 1
ATOM 846 N N . THR A 1 97 ? -11.375 8.218 -17.918 1.00 86.06 97 THR A N 1
ATOM 847 C CA . THR A 1 97 ? -11.008 9.583 -17.514 1.00 86.06 97 THR A CA 1
ATOM 848 C C . THR A 1 97 ? -11.314 9.831 -16.038 1.00 86.06 97 THR A C 1
ATOM 850 O O . THR A 1 97 ? -10.464 10.358 -15.325 1.00 86.06 97 THR A O 1
ATOM 853 N N . CYS A 1 98 ? -12.483 9.403 -15.549 1.00 83.69 98 CYS A N 1
ATOM 854 C CA . CYS A 1 98 ? -12.844 9.548 -14.136 1.00 83.69 98 CYS A CA 1
ATOM 855 C C . CYS A 1 98 ? -11.888 8.776 -13.213 1.00 83.69 98 CYS A C 1
ATOM 857 O O . CYS A 1 98 ? -11.503 9.298 -12.173 1.00 83.69 98 CYS A O 1
ATOM 859 N N . MET A 1 99 ? -11.485 7.557 -13.591 1.00 82.25 99 MET A N 1
ATOM 860 C CA . MET A 1 99 ? -10.538 6.756 -12.805 1.00 82.25 99 MET A CA 1
ATOM 861 C C . MET A 1 99 ? -9.116 7.321 -12.829 1.00 82.25 99 MET A C 1
ATOM 863 O O . MET A 1 99 ? -8.460 7.345 -11.794 1.00 82.25 99 MET A O 1
ATOM 867 N N . LEU A 1 100 ? -8.646 7.832 -13.970 1.00 81.31 100 LEU A N 1
ATOM 868 C CA . LEU A 1 100 ? -7.310 8.427 -14.072 1.00 81.31 100 LEU A CA 1
ATOM 869 C C . LEU A 1 100 ? -7.129 9.611 -13.116 1.00 81.31 100 LEU A C 1
ATOM 871 O O . LEU A 1 100 ? -6.099 9.700 -12.452 1.00 81.31 100 LEU A O 1
ATOM 875 N N . PHE A 1 101 ? -8.130 10.485 -12.986 1.00 76.44 101 PHE A N 1
ATOM 876 C CA . PHE A 1 101 ? -8.066 11.598 -12.032 1.00 76.44 101 PHE A CA 1
ATOM 877 C C . PHE A 1 101 ? -7.929 11.142 -10.573 1.00 76.44 101 PHE A C 1
ATOM 879 O O . PHE A 1 101 ? -7.307 11.844 -9.778 1.00 76.44 101 PHE A O 1
ATOM 886 N N . GLU A 1 102 ? -8.475 9.979 -10.214 1.00 71.31 102 GLU A N 1
ATOM 887 C CA . GLU A 1 102 ? -8.391 9.452 -8.850 1.00 71.31 102 GLU A CA 1
ATOM 888 C C . GLU A 1 102 ? -7.020 8.832 -8.521 1.00 71.31 102 GLU A C 1
ATOM 890 O O . GLU A 1 102 ? -6.632 8.814 -7.353 1.00 71.31 102 GLU A O 1
ATOM 895 N 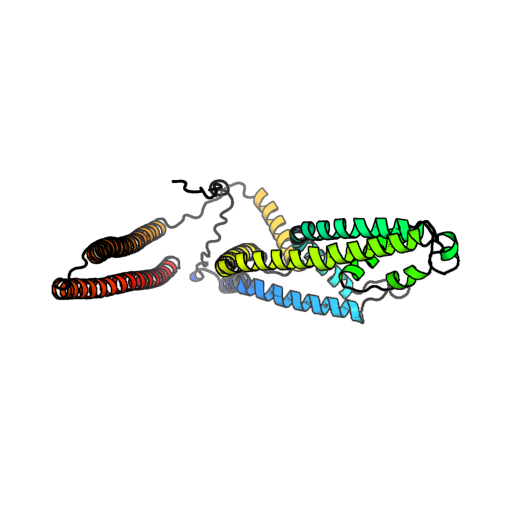N . GLU A 1 103 ? -6.274 8.354 -9.524 1.00 72.00 103 GLU A N 1
ATOM 896 C CA . GLU A 1 103 ? -5.117 7.459 -9.329 1.00 72.00 103 GLU A CA 1
ATOM 897 C C . GLU A 1 103 ? -3.736 8.113 -9.575 1.00 72.00 103 GLU A C 1
ATOM 899 O O . GLU A 1 103 ? -2.705 7.543 -9.218 1.00 72.00 103 GLU A O 1
ATOM 904 N N . ILE A 1 104 ? -3.663 9.339 -10.117 1.00 67.06 104 ILE A N 1
ATOM 905 C CA . ILE A 1 104 ? -2.385 10.028 -10.441 1.00 67.06 104 ILE A CA 1
ATOM 906 C C . ILE A 1 104 ? -1.439 10.184 -9.227 1.00 67.06 104 ILE A C 1
ATOM 908 O O . ILE A 1 104 ? -0.224 10.323 -9.387 1.00 67.06 104 ILE A O 1
ATOM 912 N N . HIS A 1 105 ? -1.956 10.137 -7.998 1.00 59.38 105 HIS A N 1
ATOM 913 C CA . HIS A 1 105 ? -1.160 10.324 -6.785 1.00 59.38 105 HIS A CA 1
ATOM 914 C C . HIS A 1 105 ? -0.175 9.170 -6.499 1.00 59.38 105 HIS A C 1
ATOM 916 O O . HIS A 1 105 ? 0.863 9.402 -5.881 1.00 59.38 105 HIS A O 1
ATOM 922 N N . TYR A 1 106 ? -0.456 7.948 -6.963 1.00 62.59 106 TYR A N 1
ATOM 923 C CA . TYR A 1 106 ? 0.257 6.736 -6.530 1.00 62.59 106 TYR A CA 1
ATOM 924 C C . TYR A 1 106 ? 1.550 6.427 -7.304 1.00 62.59 106 TYR A C 1
ATOM 926 O O . TYR A 1 106 ? 2.348 5.604 -6.868 1.00 62.59 106 TYR A O 1
ATOM 934 N N . LEU A 1 107 ? 1.807 7.096 -8.433 1.00 64.62 107 LEU A N 1
ATOM 935 C CA . LEU A 1 107 ? 2.968 6.802 -9.292 1.00 64.62 107 LEU A CA 1
ATOM 936 C C . LEU A 1 107 ? 4.299 7.379 -8.781 1.00 64.62 107 LEU A C 1
ATOM 938 O O . LEU A 1 107 ? 5.363 7.041 -9.300 1.00 64.62 107 LEU A O 1
ATOM 942 N N . LYS A 1 108 ? 4.260 8.257 -7.775 1.00 64.19 108 LYS A N 1
ATOM 943 C CA . LYS A 1 108 ? 5.437 9.015 -7.324 1.00 64.19 108 LYS A CA 1
ATOM 944 C C . LYS A 1 108 ? 6.472 8.153 -6.598 1.00 64.19 108 LYS A C 1
ATOM 946 O O . LYS A 1 108 ? 7.663 8.434 -6.708 1.00 64.19 108 LYS A O 1
ATOM 951 N N . ASP A 1 109 ? 6.039 7.078 -5.945 1.00 63.72 109 ASP A N 1
ATOM 952 C CA . ASP A 1 109 ? 6.907 6.274 -5.076 1.00 63.72 109 ASP A CA 1
ATOM 953 C C . ASP A 1 109 ? 7.819 5.313 -5.862 1.00 63.72 109 ASP A C 1
ATOM 955 O O . ASP A 1 109 ? 8.903 4.960 -5.402 1.00 63.72 109 ASP A O 1
ATOM 959 N N . LEU A 1 110 ? 7.434 4.944 -7.090 1.00 71.31 110 LEU A N 1
ATOM 960 C CA . LEU A 1 110 ? 8.230 4.071 -7.966 1.00 71.31 110 LEU A CA 1
ATOM 961 C C . LEU A 1 110 ? 9.224 4.846 -8.849 1.00 71.31 110 LEU A C 1
ATOM 963 O O . LEU A 1 110 ? 10.174 4.270 -9.386 1.00 71.31 110 LEU A O 1
ATOM 967 N N . LEU A 1 111 ? 9.029 6.158 -8.998 1.00 79.12 111 LEU A N 1
ATOM 968 C CA . LEU A 1 111 ? 9.778 6.975 -9.951 1.00 79.12 111 LEU A CA 1
ATOM 969 C C . LEU A 1 111 ? 11.273 7.041 -9.611 1.00 79.12 111 LEU A C 1
ATOM 971 O O . LEU A 1 111 ? 12.103 6.932 -10.508 1.00 79.12 111 LEU A O 1
ATOM 975 N N . PHE A 1 112 ? 11.628 7.123 -8.324 1.00 76.56 112 PHE A N 1
ATOM 976 C CA . PHE A 1 112 ? 13.029 7.166 -7.887 1.00 76.56 112 PHE A CA 1
ATOM 977 C C . PHE A 1 112 ? 13.820 5.924 -8.324 1.00 76.56 112 PHE A C 1
ATOM 979 O O . PHE A 1 112 ? 14.938 6.037 -8.828 1.00 76.56 112 PHE A O 1
ATOM 986 N N . PHE A 1 113 ? 13.224 4.739 -8.188 1.00 70.25 113 PHE A N 1
ATOM 987 C CA . PHE A 1 113 ? 13.867 3.486 -8.576 1.00 70.25 113 PHE A CA 1
ATOM 988 C C . PHE A 1 113 ? 14.007 3.360 -10.100 1.00 70.25 113 PHE A C 1
ATOM 990 O O . PHE A 1 113 ? 15.070 2.989 -10.602 1.00 70.25 113 PHE A O 1
ATOM 997 N N . MET A 1 114 ? 12.969 3.757 -10.843 1.00 81.00 114 MET A N 1
ATOM 998 C CA . MET A 1 114 ? 13.009 3.794 -12.308 1.00 81.00 114 MET A CA 1
ATOM 999 C C . MET A 1 114 ? 14.077 4.762 -12.835 1.00 81.00 114 MET A C 1
ATOM 1001 O O . MET A 1 114 ? 14.753 4.449 -13.813 1.00 81.00 114 MET A O 1
ATOM 1005 N N . CYS A 1 115 ? 14.299 5.897 -12.164 1.00 83.94 115 CYS A N 1
ATOM 1006 C CA . CYS A 1 115 ? 15.364 6.836 -12.519 1.00 83.94 115 CYS A CA 1
ATOM 1007 C C . CYS A 1 115 ? 16.766 6.228 -12.365 1.00 83.94 115 CYS A C 1
ATOM 1009 O O . CYS A 1 115 ? 17.612 6.447 -13.230 1.00 83.94 115 CYS A O 1
ATOM 1011 N N . ILE A 1 116 ? 17.018 5.445 -11.310 1.00 81.50 116 ILE A N 1
ATOM 1012 C CA . ILE A 1 116 ? 18.323 4.791 -11.103 1.00 81.50 116 ILE A CA 1
ATOM 1013 C C . ILE A 1 116 ? 18.603 3.786 -12.223 1.00 81.50 116 ILE A C 1
ATOM 1015 O O . ILE A 1 116 ? 19.674 3.831 -12.832 1.00 81.50 116 ILE A O 1
ATOM 1019 N N . ILE A 1 117 ? 17.633 2.920 -12.538 1.00 82.38 117 ILE A N 1
ATOM 1020 C CA . ILE A 1 117 ? 17.758 1.959 -13.643 1.00 82.38 117 ILE A CA 1
ATOM 1021 C C . ILE A 1 117 ? 18.007 2.695 -14.965 1.00 82.38 117 ILE A C 1
ATOM 1023 O O . ILE A 1 117 ? 18.907 2.328 -15.719 1.00 82.38 117 ILE A O 1
ATOM 1027 N N . PHE A 1 118 ? 17.267 3.773 -15.227 1.00 85.50 118 PHE A N 1
ATOM 1028 C CA . PHE A 1 118 ? 17.411 4.557 -16.450 1.00 85.50 118 PHE A CA 1
ATOM 1029 C C . PHE A 1 118 ? 18.807 5.182 -16.613 1.00 85.50 118 PHE A C 1
ATOM 1031 O O . PHE A 1 118 ? 19.355 5.160 -17.717 1.00 85.50 118 PHE A O 1
ATOM 1038 N N . ILE A 1 119 ? 19.408 5.707 -15.537 1.00 88.12 119 ILE A N 1
ATOM 1039 C CA . ILE A 1 119 ? 20.759 6.299 -15.567 1.00 88.12 119 ILE A CA 1
ATOM 1040 C C . ILE A 1 119 ? 21.809 5.239 -15.918 1.00 88.12 119 ILE A C 1
ATOM 1042 O O . ILE A 1 119 ? 22.643 5.466 -16.797 1.00 88.12 119 ILE A O 1
ATOM 1046 N N . VAL A 1 120 ? 21.741 4.068 -15.277 1.00 82.62 120 VAL A N 1
ATOM 1047 C CA . VAL A 1 120 ? 22.681 2.965 -15.528 1.00 82.62 120 VAL A CA 1
ATOM 1048 C C . VAL A 1 120 ? 22.537 2.442 -16.960 1.00 82.62 120 VAL A C 1
ATOM 1050 O O . VAL A 1 120 ? 23.541 2.290 -17.657 1.00 82.62 120 VAL A O 1
ATOM 1053 N N . MET A 1 121 ? 21.302 2.252 -17.440 1.00 86.62 121 MET A N 1
ATOM 1054 C CA . MET A 1 121 ? 21.049 1.817 -18.820 1.00 86.62 121 MET A CA 1
ATOM 1055 C C . MET A 1 121 ? 21.533 2.840 -19.853 1.00 86.62 121 MET A C 1
ATOM 1057 O O . MET A 1 121 ? 22.121 2.465 -20.867 1.00 86.62 121 MET A O 1
ATOM 1061 N N . SER A 1 122 ? 21.317 4.133 -19.604 1.00 87.38 122 SER A N 1
ATOM 1062 C CA . SER A 1 122 ? 21.712 5.191 -20.541 1.00 87.38 122 SER A CA 1
ATOM 1063 C C . SER A 1 122 ? 23.231 5.270 -20.712 1.00 87.38 122 SER A C 1
ATOM 1065 O O . SER A 1 122 ? 23.701 5.475 -21.829 1.00 87.38 122 SER A O 1
ATOM 1067 N N . GLY A 1 123 ? 24.008 5.045 -19.645 1.00 88.06 123 GLY A N 1
ATOM 1068 C CA . GLY A 1 123 ? 25.474 5.065 -19.702 1.00 88.06 123 GLY A CA 1
ATOM 1069 C C . GLY A 1 123 ? 26.050 4.033 -20.676 1.00 88.06 123 GLY A C 1
ATOM 1070 O O . GLY A 1 123 ? 26.821 4.380 -21.572 1.00 88.06 123 GLY A O 1
ATOM 1071 N N . TYR A 1 124 ? 25.629 2.772 -20.556 1.00 87.50 124 TYR A N 1
ATOM 1072 C CA . TYR A 1 124 ? 26.057 1.721 -21.481 1.00 87.50 124 TYR A CA 1
ATOM 1073 C C . TYR A 1 124 ? 25.421 1.864 -22.867 1.00 87.50 124 TYR A C 1
ATOM 1075 O O . TYR A 1 124 ? 26.107 1.671 -23.870 1.00 87.50 124 TYR A O 1
ATOM 1083 N N . GLY A 1 125 ? 24.142 2.240 -22.960 1.00 86.44 125 GLY A N 1
ATOM 1084 C CA . GLY A 1 125 ? 23.454 2.393 -24.244 1.00 86.44 125 GLY A CA 1
ATOM 1085 C C . GLY A 1 125 ? 24.076 3.464 -25.139 1.00 86.44 125 GLY A C 1
ATOM 1086 O O . GLY A 1 125 ? 24.229 3.251 -26.339 1.00 86.44 125 GLY A O 1
ATOM 1087 N N . VAL A 1 126 ? 24.506 4.592 -24.566 1.00 86.88 126 VAL A N 1
ATOM 1088 C CA . VAL A 1 126 ? 25.208 5.648 -25.314 1.00 86.88 126 VAL A CA 1
ATOM 1089 C C . VAL A 1 126 ? 26.614 5.193 -25.717 1.00 86.88 126 VAL A C 1
ATOM 1091 O O . VAL A 1 126 ? 27.007 5.377 -26.870 1.00 86.88 126 VAL A O 1
ATOM 1094 N N . ALA A 1 127 ? 27.361 4.566 -24.802 1.00 85.75 127 ALA A N 1
ATOM 1095 C CA . ALA A 1 127 ? 28.725 4.106 -25.066 1.00 85.75 127 ALA A CA 1
ATOM 1096 C C . ALA A 1 127 ? 28.773 2.995 -26.129 1.00 85.75 127 ALA A C 1
ATOM 1098 O O . ALA A 1 127 ? 29.534 3.093 -27.091 1.00 85.75 127 ALA A O 1
ATOM 1099 N N . SER A 1 128 ? 27.915 1.979 -26.005 1.00 78.81 128 SER A N 1
ATOM 1100 C CA . SER A 1 128 ? 27.784 0.898 -26.989 1.00 78.81 128 SER A CA 1
ATOM 1101 C C . SER A 1 128 ? 27.359 1.443 -28.350 1.00 78.81 128 SER A C 1
ATOM 1103 O O . SER A 1 128 ? 27.977 1.115 -29.360 1.00 78.81 128 SER A O 1
ATOM 1105 N N . ARG A 1 129 ? 26.388 2.366 -28.400 1.00 75.88 129 ARG A N 1
ATOM 1106 C CA . ARG A 1 129 ? 25.974 2.989 -29.662 1.00 75.88 129 ARG A CA 1
ATOM 1107 C C . ARG A 1 129 ? 27.102 3.776 -30.324 1.00 75.88 129 ARG A C 1
ATOM 1109 O O . ARG A 1 129 ? 27.261 3.675 -31.537 1.00 75.88 129 ARG A O 1
ATOM 1116 N N . SER A 1 130 ? 27.869 4.536 -29.547 1.00 77.69 130 SER A N 1
ATOM 1117 C CA . SER A 1 130 ? 28.995 5.329 -30.052 1.00 77.69 130 SER A CA 1
ATOM 1118 C C . SER A 1 130 ? 30.067 4.444 -30.700 1.00 77.69 130 SER A C 1
ATOM 1120 O O . SER A 1 130 ? 30.495 4.713 -31.822 1.00 77.69 130 SER A O 1
ATOM 1122 N N . LEU A 1 131 ? 30.432 3.336 -30.043 1.00 75.62 131 LEU A N 1
ATOM 1123 C CA . LEU A 1 131 ? 31.457 2.405 -30.531 1.00 75.62 131 LEU A CA 1
ATOM 1124 C C . LEU A 1 131 ? 30.993 1.563 -31.730 1.00 75.62 131 LEU A C 1
ATOM 1126 O O . LEU A 1 131 ? 31.774 1.320 -32.645 1.00 75.62 131 LEU A O 1
ATOM 1130 N N . VAL A 1 132 ? 29.729 1.127 -31.738 1.00 69.88 132 VAL A N 1
ATOM 1131 C CA . VAL A 1 132 ? 29.174 0.222 -32.762 1.00 69.88 132 VAL A CA 1
ATOM 1132 C C . VAL A 1 132 ? 28.789 0.972 -34.045 1.00 69.88 132 VAL A C 1
ATOM 1134 O O . VAL A 1 132 ? 28.965 0.448 -35.146 1.00 69.88 132 VAL A O 1
ATOM 1137 N N . TYR A 1 133 ? 28.243 2.190 -33.930 1.00 62.34 133 TYR A N 1
ATOM 1138 C CA . TYR A 1 133 ? 27.601 2.884 -35.056 1.00 62.34 133 TYR A CA 1
ATOM 1139 C C . TYR A 1 133 ? 28.535 3.803 -35.846 1.00 62.34 133 TYR A C 1
ATOM 1141 O O . TYR A 1 133 ? 28.454 3.832 -37.072 1.00 62.34 133 TYR A O 1
ATOM 1149 N N . TYR A 1 134 ? 29.437 4.530 -35.178 1.00 56.91 134 TYR A N 1
ATOM 1150 C CA . TYR A 1 134 ? 30.316 5.493 -35.851 1.00 56.91 134 TYR A CA 1
ATOM 1151 C C . TYR A 1 134 ? 31.255 4.864 -36.911 1.00 56.91 134 TYR A C 1
ATOM 1153 O O . TYR A 1 134 ? 31.419 5.470 -37.967 1.00 56.91 134 TYR A O 1
ATOM 1161 N N . PRO A 1 135 ? 31.822 3.650 -36.726 1.00 57.47 135 PRO A N 1
ATOM 1162 C CA . PRO A 1 135 ? 32.703 3.044 -37.731 1.00 57.47 135 PRO A CA 1
ATOM 1163 C C . PRO A 1 135 ? 31.988 2.258 -38.852 1.00 57.47 135 PRO A C 1
ATOM 1165 O O . PRO A 1 135 ? 32.653 1.835 -39.793 1.00 57.47 135 PRO A O 1
ATOM 1168 N N . ASN A 1 136 ? 30.665 2.044 -38.780 1.00 55.81 136 ASN A N 1
ATOM 1169 C CA . ASN A 1 136 ? 29.898 1.219 -39.737 1.00 55.81 136 ASN A CA 1
ATOM 1170 C C . ASN A 1 136 ? 28.725 1.965 -40.411 1.00 55.81 136 ASN A C 1
ATOM 1172 O O . ASN A 1 136 ? 27.869 1.320 -41.026 1.00 55.81 136 ASN A O 1
ATOM 1176 N N . ALA A 1 137 ? 28.682 3.300 -40.317 1.00 56.50 137 ALA A N 1
ATOM 1177 C CA . ALA A 1 137 ? 27.610 4.128 -40.880 1.00 56.50 137 ALA A CA 1
ATOM 1178 C C . ALA A 1 137 ? 27.358 3.851 -42.378 1.00 56.50 137 ALA A C 1
ATOM 1180 O O . ALA A 1 137 ? 26.209 3.796 -42.811 1.00 56.50 137 ALA A O 1
ATOM 1181 N N . ASP A 1 138 ? 28.416 3.561 -43.140 1.00 51.47 138 ASP A N 1
ATOM 1182 C CA . ASP A 1 138 ? 28.328 3.337 -44.587 1.00 51.47 138 ASP A CA 1
ATOM 1183 C C . ASP A 1 138 ? 27.835 1.928 -44.970 1.00 51.47 138 ASP A C 1
ATOM 1185 O O . ASP A 1 138 ? 27.194 1.761 -46.005 1.00 51.47 138 ASP A O 1
ATOM 1189 N N . LYS A 1 139 ? 28.080 0.906 -44.133 1.00 51.69 139 LYS A N 1
ATOM 1190 C CA . LYS A 1 139 ? 27.648 -0.486 -44.388 1.00 51.69 139 LYS A CA 1
ATOM 1191 C C . LYS A 1 139 ? 26.192 -0.732 -43.994 1.00 51.69 139 LYS A C 1
ATOM 1193 O O . LYS A 1 139 ? 25.505 -1.528 -44.630 1.00 51.69 139 LYS A O 1
ATOM 1198 N N . PHE A 1 140 ? 25.702 -0.039 -42.966 1.00 48.88 140 PHE A N 1
ATOM 1199 C CA . PHE A 1 140 ? 24.315 -0.177 -42.514 1.00 48.88 140 PHE A CA 1
ATOM 1200 C C . PHE A 1 140 ? 23.299 0.485 -43.454 1.00 48.88 140 PHE A C 1
ATOM 1202 O O . PHE A 1 140 ? 22.166 0.019 -43.505 1.00 48.88 140 PHE A O 1
ATOM 1209 N N . ASN A 1 141 ? 23.711 1.471 -44.263 1.00 45.84 141 ASN A N 1
ATOM 1210 C CA . ASN A 1 141 ? 22.899 2.041 -45.351 1.00 45.84 141 ASN A CA 1
ATOM 1211 C C . ASN A 1 141 ? 22.449 0.998 -46.397 1.00 45.84 141 ASN A C 1
ATOM 1213 O O . ASN A 1 141 ? 21.547 1.270 -47.184 1.00 45.84 141 ASN A O 1
ATOM 1217 N N . GLN A 1 142 ? 23.088 -0.177 -46.435 1.00 49.41 142 GLN A N 1
ATOM 1218 C CA . GLN A 1 142 ? 22.843 -1.230 -47.425 1.00 49.41 142 GLN A CA 1
ATOM 1219 C C . GLN A 1 142 ? 21.900 -2.336 -46.921 1.00 49.41 142 GLN A C 1
ATOM 1221 O O . GLN A 1 142 ? 21.359 -3.112 -47.706 1.00 49.41 142 GLN A O 1
ATOM 1226 N N . SER A 1 143 ? 21.673 -2.397 -45.611 1.00 51.00 143 SER A N 1
ATOM 1227 C CA . SER A 1 143 ? 20.604 -3.184 -44.998 1.00 51.00 143 SER A CA 1
ATOM 1228 C C . SER A 1 143 ? 19.397 -2.270 -44.822 1.00 51.00 143 SER A C 1
ATOM 1230 O O . SER A 1 143 ? 19.592 -1.132 -44.420 1.00 51.00 143 SER A O 1
ATOM 1232 N N . ASN A 1 144 ? 18.175 -2.731 -45.095 1.00 48.94 144 ASN A N 1
ATOM 1233 C CA . ASN A 1 144 ? 16.926 -1.952 -44.989 1.00 48.94 144 ASN A CA 1
ATOM 1234 C C . ASN A 1 144 ? 16.569 -1.564 -43.533 1.00 48.94 144 ASN A C 1
ATOM 1236 O O . ASN A 1 144 ? 15.500 -1.895 -43.024 1.00 48.94 144 ASN A O 1
ATOM 1240 N N . ILE A 1 145 ? 17.494 -0.931 -42.825 1.00 51.97 145 ILE A N 1
ATOM 1241 C CA . ILE A 1 145 ? 17.390 -0.466 -41.454 1.00 51.97 145 ILE A CA 1
ATOM 1242 C C . ILE A 1 145 ? 17.678 1.026 -41.533 1.00 51.97 145 ILE A C 1
ATOM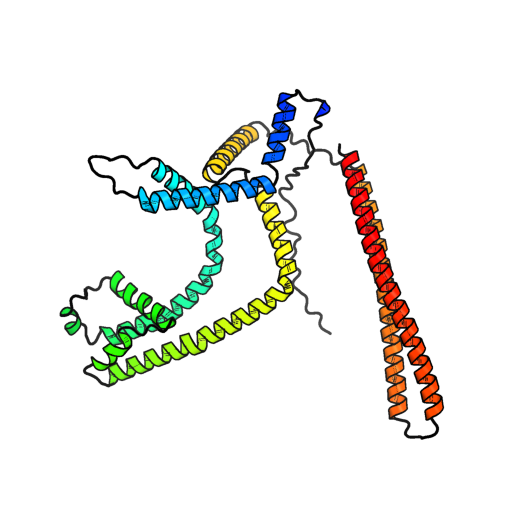 1244 O O . ILE A 1 145 ? 18.829 1.413 -41.697 1.00 51.97 145 ILE A O 1
ATOM 1248 N N . ASP A 1 146 ? 16.627 1.844 -41.454 1.00 46.00 146 ASP A N 1
ATOM 1249 C CA . ASP A 1 146 ? 16.704 3.303 -41.566 1.00 46.00 146 ASP A CA 1
ATOM 1250 C C . ASP A 1 146 ? 17.835 3.883 -40.695 1.00 46.00 146 ASP A C 1
ATOM 1252 O O . ASP A 1 146 ? 17.739 3.963 -39.467 1.00 46.00 146 ASP A O 1
ATOM 1256 N N . THR A 1 147 ? 18.915 4.300 -41.351 1.00 52.16 147 THR A N 1
ATOM 1257 C CA . THR A 1 147 ? 20.097 4.969 -40.781 1.00 52.16 147 THR A CA 1
ATOM 1258 C C . THR A 1 147 ? 19.931 6.484 -40.691 1.00 52.16 147 THR A C 1
ATOM 1260 O O . THR A 1 147 ? 20.873 7.198 -40.338 1.00 52.16 147 THR A O 1
ATOM 1263 N N . SER A 1 148 ? 18.730 6.998 -40.977 1.00 53.00 148 SER A N 1
ATOM 1264 C CA . SER A 1 148 ? 18.403 8.401 -40.741 1.00 53.00 148 SER A CA 1
ATOM 1265 C C . SER A 1 148 ? 18.616 8.729 -39.260 1.00 53.00 148 SER A C 1
ATOM 1267 O O . SER A 1 148 ? 18.229 7.947 -38.383 1.00 53.00 148 SER A O 1
ATOM 1269 N N . PHE A 1 149 ? 19.247 9.875 -38.978 1.00 59.34 149 PHE A N 1
ATOM 1270 C CA . PHE A 1 149 ? 19.431 10.434 -37.633 1.00 59.34 149 PHE A CA 1
ATOM 1271 C C . PHE A 1 149 ? 18.078 10.906 -37.074 1.00 59.34 149 PHE A C 1
ATOM 1273 O O . PHE A 1 149 ? 17.840 12.081 -36.814 1.00 59.34 149 PHE A O 1
ATOM 1280 N N . ASP A 1 150 ? 17.148 9.972 -36.934 1.00 67.44 150 ASP A N 1
ATOM 1281 C CA . ASP A 1 150 ? 15.892 10.167 -36.246 1.00 67.44 150 ASP A CA 1
ATOM 1282 C C . ASP A 1 150 ? 16.141 9.903 -34.759 1.00 67.44 150 ASP A C 1
ATOM 1284 O O . ASP A 1 150 ? 16.516 8.797 -34.352 1.00 67.44 150 ASP A O 1
ATOM 1288 N N . GLY A 1 151 ? 15.936 10.920 -33.920 1.00 71.06 151 GLY A N 1
ATOM 1289 C CA . GLY A 1 151 ? 16.118 10.803 -32.472 1.00 71.06 151 GLY A CA 1
ATOM 1290 C C . GLY A 1 151 ? 15.327 9.634 -31.870 1.00 71.06 151 GLY A C 1
ATOM 1291 O O . GLY A 1 151 ? 15.772 9.018 -30.900 1.00 71.06 151 GLY A O 1
ATOM 1292 N N . ARG A 1 152 ? 14.202 9.246 -32.489 1.00 73.94 152 ARG A N 1
ATOM 1293 C CA . ARG A 1 152 ? 13.390 8.096 -32.071 1.00 73.94 152 ARG A CA 1
ATOM 1294 C C . ARG A 1 152 ? 14.091 6.755 -32.297 1.00 73.94 152 ARG A C 1
ATOM 1296 O O . ARG A 1 152 ? 14.006 5.871 -31.442 1.00 73.94 152 ARG A O 1
ATOM 1303 N N . SER A 1 153 ? 14.765 6.578 -33.432 1.00 72.38 153 SER A N 1
ATOM 1304 C CA . SER A 1 153 ? 15.445 5.324 -33.772 1.00 72.38 153 SER A CA 1
ATOM 1305 C C . SER A 1 153 ? 16.702 5.133 -32.919 1.00 72.38 153 SER A C 1
ATOM 1307 O O . SER A 1 153 ? 16.977 4.014 -32.474 1.00 72.38 153 SER A O 1
ATOM 1309 N N . VAL A 1 154 ? 17.410 6.229 -32.634 1.00 74.75 154 VAL A N 1
ATOM 1310 C CA . VAL A 1 154 ? 18.588 6.274 -31.761 1.00 74.75 154 VAL A CA 1
ATOM 1311 C C . VAL A 1 154 ? 18.198 5.962 -30.318 1.00 74.75 154 VAL A C 1
ATOM 1313 O O . VAL A 1 154 ? 18.775 5.058 -29.717 1.00 74.75 154 VAL A O 1
ATOM 1316 N N . PHE A 1 155 ? 17.164 6.622 -29.787 1.00 80.94 155 PHE A N 1
ATOM 1317 C CA . PHE A 1 155 ? 16.670 6.366 -28.432 1.00 80.94 155 PHE A CA 1
ATOM 1318 C C . PHE A 1 155 ? 16.200 4.919 -28.251 1.00 80.94 155 PHE A C 1
ATOM 1320 O O . PHE A 1 155 ? 16.589 4.251 -27.294 1.00 80.94 155 PHE A O 1
ATOM 1327 N N . ARG A 1 156 ? 15.430 4.385 -29.213 1.00 79.88 156 ARG A N 1
ATOM 1328 C CA . ARG A 1 156 ? 15.000 2.980 -29.186 1.00 79.88 156 ARG A CA 1
ATOM 1329 C C . ARG A 1 156 ? 16.200 2.041 -29.098 1.00 79.88 156 ARG A C 1
ATOM 1331 O O . ARG A 1 156 ? 16.173 1.117 -28.303 1.00 79.88 156 ARG A O 1
ATOM 1338 N N . GLN A 1 157 ? 17.254 2.268 -29.872 1.00 73.88 157 GLN A N 1
ATOM 1339 C CA . GLN A 1 157 ? 18.429 1.391 -29.869 1.00 73.88 157 GLN A CA 1
ATOM 1340 C C . GLN A 1 157 ? 19.246 1.488 -28.574 1.00 73.88 157 GLN A C 1
ATOM 1342 O O . GLN A 1 157 ? 19.690 0.457 -28.080 1.00 73.88 157 GLN A O 1
ATOM 1347 N N . ILE A 1 158 ? 19.382 2.690 -28.008 1.00 82.88 158 ILE A N 1
ATOM 1348 C CA . ILE A 1 158 ? 20.090 2.941 -26.742 1.00 82.88 158 ILE A CA 1
ATOM 1349 C C . ILE A 1 158 ? 19.359 2.303 -25.557 1.00 82.88 158 ILE A C 1
ATOM 1351 O O . ILE A 1 158 ? 19.995 1.734 -24.679 1.00 82.88 158 ILE A O 1
ATOM 1355 N N . THR A 1 159 ? 18.030 2.398 -25.507 1.00 83.88 159 THR A N 1
ATOM 1356 C CA . THR A 1 159 ? 17.263 2.002 -24.317 1.00 83.88 159 THR A CA 1
ATOM 1357 C C . THR A 1 159 ? 16.694 0.591 -24.422 1.00 83.88 159 THR A C 1
ATOM 1359 O O . THR A 1 159 ? 16.828 -0.187 -23.481 1.00 83.88 159 THR A O 1
ATOM 1362 N N . TYR A 1 160 ? 16.078 0.231 -25.553 1.00 83.50 160 TYR A N 1
ATOM 1363 C CA . TYR A 1 160 ? 15.403 -1.063 -25.713 1.00 83.50 160 TYR A CA 1
ATOM 1364 C C . TYR A 1 160 ? 16.403 -2.213 -25.617 1.00 83.50 160 TYR A C 1
ATOM 1366 O O . TYR A 1 160 ? 16.226 -3.113 -24.807 1.00 83.50 160 TYR A O 1
ATOM 1374 N N . ARG A 1 161 ? 17.490 -2.172 -26.396 1.00 76.88 161 ARG A N 1
ATOM 1375 C CA . ARG A 1 161 ? 18.452 -3.285 -26.446 1.00 76.88 161 ARG A CA 1
ATOM 1376 C C . ARG A 1 161 ? 19.120 -3.534 -25.096 1.00 76.88 161 ARG A C 1
ATOM 1378 O O . ARG A 1 161 ? 19.227 -4.674 -24.666 1.00 76.88 161 ARG A O 1
ATOM 1385 N N . VAL A 1 162 ? 19.508 -2.462 -24.409 1.00 85.06 162 VAL A N 1
ATOM 1386 C CA . VAL A 1 162 ? 20.170 -2.531 -23.098 1.00 85.06 162 VAL A CA 1
ATOM 1387 C C . VAL A 1 162 ? 19.237 -3.061 -22.012 1.00 85.06 162 VAL A C 1
ATOM 1389 O O . VAL A 1 162 ? 19.676 -3.796 -21.132 1.00 85.06 162 VAL A O 1
ATOM 1392 N N . TYR A 1 163 ? 17.945 -2.737 -22.092 1.00 87.19 163 TYR A N 1
ATOM 1393 C CA . TYR A 1 163 ? 16.946 -3.287 -21.184 1.00 87.19 163 TYR A CA 1
ATOM 1394 C C . TYR A 1 163 ? 16.850 -4.815 -21.307 1.00 87.19 163 TYR A C 1
ATOM 1396 O O . TYR A 1 163 ? 16.973 -5.510 -20.305 1.00 87.19 163 TYR A O 1
ATOM 1404 N N . TYR A 1 164 ? 16.715 -5.356 -22.521 1.00 85.00 164 TYR A N 1
ATOM 1405 C CA . TYR A 1 164 ? 16.658 -6.812 -22.738 1.00 85.00 164 TYR A CA 1
ATOM 1406 C C . TYR A 1 164 ? 17.966 -7.522 -22.373 1.00 85.00 164 TYR A C 1
ATOM 1408 O O . TYR A 1 164 ? 17.953 -8.640 -21.853 1.00 85.00 164 TYR A O 1
ATOM 1416 N N . LEU A 1 165 ? 19.093 -6.831 -22.536 1.00 82.38 165 LEU A N 1
ATOM 1417 C CA . LEU A 1 165 ? 20.396 -7.323 -22.112 1.00 82.38 165 LEU A CA 1
ATOM 1418 C C . LEU A 1 165 ? 20.464 -7.572 -20.591 1.00 82.38 165 LEU A C 1
ATOM 1420 O O . LEU A 1 165 ? 21.085 -8.540 -20.158 1.00 82.38 165 LEU A O 1
ATOM 1424 N N . MET A 1 166 ? 19.777 -6.769 -19.770 1.00 84.50 166 MET A N 1
ATOM 1425 C CA . MET A 1 166 ? 19.679 -6.994 -18.317 1.00 84.50 166 MET A CA 1
ATOM 1426 C C . MET A 1 166 ? 18.997 -8.327 -17.973 1.00 84.50 166 MET A C 1
ATOM 1428 O O . MET A 1 166 ? 19.347 -8.974 -16.989 1.00 84.50 166 MET A O 1
ATOM 1432 N N . TYR A 1 167 ? 18.053 -8.768 -18.806 1.00 84.81 167 TYR A N 1
ATOM 1433 C CA . TYR A 1 167 ? 17.358 -10.048 -18.644 1.00 84.81 167 TYR A CA 1
ATOM 1434 C C . TYR A 1 167 ? 18.092 -11.225 -19.302 1.00 84.81 167 TYR A C 1
ATOM 1436 O O . TYR A 1 167 ? 17.608 -12.353 -19.246 1.00 84.81 167 TYR A O 1
ATOM 1444 N N . GLY A 1 168 ? 19.268 -10.989 -19.893 1.00 80.62 168 GLY A N 1
ATOM 1445 C CA . GLY A 1 168 ? 20.095 -12.028 -20.506 1.00 80.62 168 GLY A CA 1
ATOM 1446 C C . GLY A 1 168 ? 19.763 -12.333 -21.968 1.00 80.62 168 GLY A C 1
ATOM 1447 O O . GLY A 1 168 ? 20.213 -13.351 -22.488 1.00 80.62 168 GLY A O 1
ATOM 1448 N N . GLU A 1 169 ? 19.012 -11.474 -22.659 1.00 84.19 169 GLU A N 1
ATOM 1449 C CA . GLU A 1 169 ? 18.791 -11.610 -24.099 1.00 84.19 169 GLU A CA 1
ATOM 1450 C C . GLU A 1 169 ? 19.910 -10.891 -24.873 1.00 84.19 169 GLU A C 1
ATOM 1452 O O . GLU A 1 169 ? 19.947 -9.665 -24.970 1.00 84.19 169 GLU A O 1
ATOM 1457 N N . PHE A 1 170 ? 20.859 -11.663 -25.413 1.00 73.31 170 PHE A N 1
ATOM 1458 C CA . PHE A 1 170 ? 22.066 -11.133 -26.070 1.00 73.31 170 PHE A CA 1
ATOM 1459 C C . PHE A 1 170 ? 21.867 -10.740 -27.546 1.00 73.31 170 PHE A C 1
ATOM 1461 O O . PHE A 1 170 ? 22.699 -10.024 -28.105 1.00 73.31 170 PHE A O 1
ATOM 1468 N N . GLY A 1 171 ? 20.768 -11.175 -28.175 1.00 67.62 171 GLY A N 1
ATOM 1469 C CA . GLY A 1 171 ? 20.366 -10.793 -29.533 1.00 67.62 171 GLY A CA 1
ATOM 1470 C C . GLY A 1 171 ? 21.520 -10.742 -30.548 1.00 67.62 171 GLY A C 1
ATOM 1471 O O . GLY A 1 171 ? 22.295 -11.684 -30.687 1.00 67.62 171 GLY A O 1
ATOM 1472 N N . THR A 1 172 ? 21.639 -9.611 -31.249 1.00 63.28 172 THR A N 1
ATOM 1473 C CA . THR A 1 172 ? 22.683 -9.349 -32.258 1.00 63.28 172 THR A CA 1
ATOM 1474 C C . THR A 1 172 ? 23.995 -8.810 -31.681 1.00 63.28 172 THR A C 1
ATOM 1476 O O . THR A 1 172 ? 24.941 -8.574 -32.427 1.00 63.28 172 THR A O 1
ATOM 1479 N N . GLU A 1 173 ? 24.071 -8.551 -30.373 1.00 65.38 173 GLU A N 1
ATOM 1480 C CA . GLU A 1 173 ? 25.275 -7.973 -29.760 1.00 65.38 173 GLU A CA 1
ATOM 1481 C C . GLU A 1 173 ? 26.433 -8.966 -29.752 1.00 65.38 173 GLU A C 1
ATOM 1483 O O . GLU A 1 173 ? 27.578 -8.539 -29.791 1.00 65.38 173 GLU A O 1
ATOM 1488 N N . LEU A 1 174 ? 26.138 -10.272 -29.779 1.00 65.19 174 LEU A N 1
ATOM 1489 C CA . LEU A 1 174 ? 27.146 -11.318 -29.938 1.00 65.19 174 LEU A CA 1
ATOM 1490 C C . LEU A 1 174 ? 27.587 -11.488 -31.404 1.00 65.19 174 LEU A C 1
ATOM 1492 O O . LEU A 1 174 ? 28.755 -11.726 -31.673 1.00 65.19 174 LEU A O 1
ATOM 1496 N N . SER A 1 175 ? 26.675 -11.323 -32.368 1.00 63.72 175 SER A N 1
ATOM 1497 C CA . SER A 1 175 ? 26.977 -11.495 -33.800 1.00 63.72 175 SER A CA 1
ATOM 1498 C C . SER A 1 175 ? 27.678 -10.286 -34.424 1.00 63.72 175 SER A C 1
ATOM 1500 O O . SER A 1 175 ? 28.461 -10.426 -35.360 1.00 63.72 175 SER A O 1
ATOM 1502 N N . ASN A 1 176 ? 27.424 -9.079 -33.912 1.00 61.06 176 ASN A N 1
ATOM 1503 C CA . ASN A 1 176 ? 28.081 -7.862 -34.397 1.00 61.06 176 ASN A CA 1
ATOM 1504 C C . ASN A 1 176 ? 29.579 -7.828 -34.043 1.00 61.06 176 ASN A C 1
ATOM 1506 O O . ASN A 1 176 ? 30.317 -7.050 -34.642 1.00 61.06 176 ASN A O 1
ATOM 1510 N N . LEU A 1 177 ? 30.035 -8.678 -33.115 1.00 60.12 177 LEU A N 1
ATOM 1511 C CA . LEU A 1 177 ? 31.424 -8.779 -32.647 1.00 60.12 177 LEU A CA 1
ATOM 1512 C C . LEU A 1 177 ? 32.402 -9.197 -33.754 1.00 60.12 177 LEU A C 1
ATOM 1514 O O . LEU A 1 177 ? 33.541 -8.722 -33.767 1.00 60.12 177 LEU A O 1
ATOM 1518 N N . ASP A 1 178 ? 31.925 -9.986 -34.719 1.00 57.84 178 ASP A N 1
ATOM 1519 C CA . ASP A 1 178 ? 32.730 -10.529 -35.821 1.00 57.84 178 ASP A CA 1
ATOM 1520 C C . ASP A 1 178 ? 32.731 -9.628 -37.070 1.00 57.84 178 ASP A C 1
ATOM 1522 O O . ASP A 1 178 ? 33.438 -9.889 -38.041 1.00 57.84 178 ASP A O 1
ATOM 1526 N N . THR A 1 179 ? 31.943 -8.546 -37.071 1.00 59.88 179 THR A N 1
ATOM 1527 C CA . THR A 1 179 ? 31.723 -7.701 -38.264 1.00 59.88 179 THR A CA 1
ATOM 1528 C C . THR A 1 179 ? 32.701 -6.515 -38.355 1.00 59.88 179 THR A C 1
ATOM 1530 O O . THR A 1 179 ? 32.731 -5.791 -39.356 1.00 59.88 179 THR A O 1
ATOM 1533 N N . TYR A 1 180 ? 33.530 -6.290 -37.328 1.00 61.88 180 TYR A N 1
ATOM 1534 C CA . TYR A 1 180 ? 34.426 -5.133 -37.283 1.00 61.88 180 TYR A CA 1
ATOM 1535 C C . TYR A 1 180 ? 35.728 -5.369 -38.060 1.00 61.88 180 TYR A C 1
ATOM 1537 O O . TYR A 1 180 ? 36.436 -6.335 -37.787 1.00 61.88 180 TYR A O 1
ATOM 1545 N N . PRO A 1 181 ? 36.124 -4.442 -38.954 1.00 60.22 181 PRO A N 1
ATOM 1546 C CA . PRO A 1 181 ? 37.388 -4.549 -39.687 1.00 60.22 181 PRO A CA 1
ATOM 1547 C C . PRO A 1 181 ? 38.623 -4.360 -38.788 1.00 60.22 181 PRO A C 1
ATOM 1549 O O . PRO A 1 181 ? 39.722 -4.757 -39.159 1.00 60.22 181 PRO A O 1
ATOM 1552 N N . ASN A 1 182 ? 38.447 -3.766 -37.603 1.00 71.88 182 ASN A N 1
ATOM 1553 C CA . ASN A 1 182 ? 39.525 -3.402 -36.692 1.00 71.88 182 ASN A CA 1
ATOM 1554 C C . ASN A 1 182 ? 39.391 -4.145 -35.355 1.00 71.88 182 ASN A C 1
ATOM 1556 O O . ASN A 1 182 ? 38.427 -3.930 -34.612 1.00 71.88 182 ASN A O 1
ATOM 1560 N N . ALA A 1 183 ? 40.413 -4.928 -35.001 1.00 73.75 183 ALA A N 1
ATOM 1561 C CA . ALA A 1 183 ? 40.451 -5.712 -33.764 1.00 73.75 183 ALA A CA 1
ATOM 1562 C C . ALA A 1 183 ? 40.271 -4.858 -32.495 1.00 73.75 183 ALA A C 1
ATOM 1564 O O . ALA A 1 183 ? 39.592 -5.280 -31.564 1.00 73.75 183 ALA A O 1
ATOM 1565 N N . ALA A 1 184 ? 40.807 -3.632 -32.471 1.00 78.81 184 ALA A N 1
ATOM 1566 C CA . ALA A 1 184 ? 40.696 -2.739 -31.316 1.00 78.81 184 ALA A CA 1
ATOM 1567 C C . ALA A 1 184 ? 39.236 -2.386 -30.967 1.00 78.81 184 ALA A C 1
ATOM 1569 O O . ALA A 1 184 ? 38.846 -2.470 -29.807 1.00 78.81 184 ALA A O 1
ATOM 1570 N N . TRP A 1 185 ? 38.409 -2.062 -31.967 1.00 75.19 185 TRP A N 1
ATOM 1571 C CA . TRP A 1 185 ? 36.999 -1.700 -31.764 1.00 75.19 185 TRP A CA 1
ATOM 1572 C C . TRP A 1 185 ? 36.151 -2.903 -31.348 1.00 75.19 185 TRP A C 1
ATOM 1574 O O . TRP A 1 185 ? 35.285 -2.781 -30.478 1.00 75.19 185 TRP A O 1
ATOM 1584 N N . SER A 1 186 ? 36.446 -4.076 -31.920 1.00 76.19 186 SER A N 1
ATOM 1585 C CA . SER A 1 186 ? 35.829 -5.334 -31.501 1.00 76.19 186 SER A CA 1
ATOM 1586 C C . SER A 1 186 ? 36.149 -5.613 -30.030 1.00 76.19 186 SER A C 1
ATOM 1588 O O . SER A 1 186 ? 35.234 -5.729 -29.215 1.00 76.19 186 SER A O 1
ATOM 1590 N N . ILE A 1 187 ? 37.427 -5.600 -29.638 1.00 81.50 187 ILE A N 1
ATOM 1591 C CA . ILE A 1 187 ? 37.861 -5.854 -28.255 1.00 81.50 187 ILE A CA 1
ATOM 1592 C C . ILE A 1 187 ? 37.246 -4.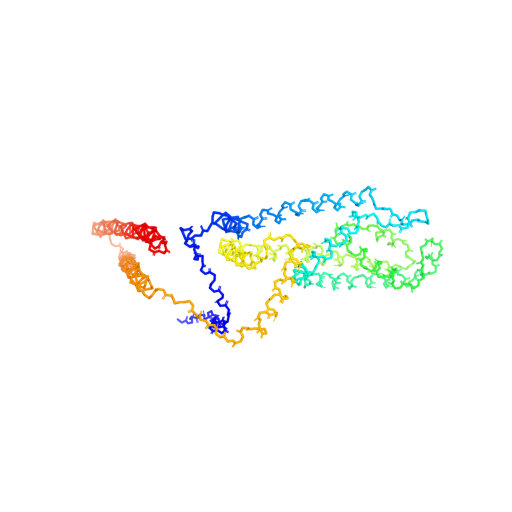843 -27.276 1.00 81.50 187 ILE A C 1
ATOM 1594 O O . ILE A 1 187 ? 36.731 -5.246 -26.235 1.00 81.50 187 ILE A O 1
ATOM 1598 N N . SER A 1 188 ? 37.222 -3.546 -27.603 1.00 82.44 188 SER A N 1
ATOM 1599 C CA . SER A 1 188 ? 36.590 -2.530 -26.748 1.00 82.44 188 SER A CA 1
ATOM 1600 C C . SER A 1 188 ? 35.099 -2.792 -26.521 1.00 82.44 188 SER A C 1
ATOM 1602 O O . SER A 1 188 ? 34.610 -2.611 -25.407 1.00 82.44 188 SER A O 1
ATOM 1604 N N . THR A 1 189 ? 34.385 -3.270 -27.541 1.00 79.81 189 THR A N 1
ATOM 1605 C CA . THR A 1 189 ? 32.959 -3.615 -27.435 1.00 79.81 189 THR A CA 1
ATOM 1606 C C . THR A 1 189 ? 32.746 -4.851 -26.554 1.00 79.81 189 THR A C 1
ATOM 1608 O O . THR A 1 189 ? 31.849 -4.845 -25.712 1.00 79.81 189 THR A O 1
ATOM 1611 N N . HIS A 1 190 ? 33.613 -5.868 -26.657 1.00 80.69 190 HIS A N 1
ATOM 1612 C CA . HIS A 1 190 ? 33.593 -7.046 -25.778 1.00 80.69 190 HIS A CA 1
ATOM 1613 C C . HIS A 1 190 ? 33.838 -6.678 -24.315 1.00 80.69 190 HIS A C 1
ATOM 1615 O O . HIS A 1 190 ? 33.111 -7.124 -23.430 1.00 80.69 190 HIS A O 1
ATOM 1621 N N . VAL A 1 191 ? 34.850 -5.846 -24.056 1.00 87.00 191 VAL A N 1
ATOM 1622 C CA . VAL A 1 191 ? 35.189 -5.395 -22.700 1.00 87.00 191 VAL A CA 1
ATOM 1623 C C . VAL A 1 191 ? 34.042 -4.576 -22.110 1.00 87.00 191 VAL A C 1
ATOM 1625 O O . VAL A 1 191 ? 33.677 -4.780 -20.953 1.00 87.00 191 VAL A O 1
ATOM 1628 N N . LEU A 1 192 ? 33.425 -3.699 -22.907 1.00 87.25 192 LEU A N 1
ATOM 1629 C CA . LEU A 1 192 ? 32.284 -2.897 -22.474 1.00 87.25 192 LEU A CA 1
ATOM 1630 C C . LEU A 1 192 ? 31.049 -3.766 -22.178 1.00 87.25 192 LEU A C 1
ATOM 1632 O O . LEU A 1 192 ? 30.390 -3.556 -21.161 1.00 87.25 192 LEU A O 1
ATOM 1636 N N . LEU A 1 193 ? 30.747 -4.754 -23.029 1.00 85.88 193 LEU A N 1
ATOM 1637 C CA . LEU A 1 193 ? 29.651 -5.707 -22.827 1.00 85.88 193 LEU A CA 1
ATOM 1638 C C . LEU A 1 193 ? 29.878 -6.570 -21.578 1.00 85.88 193 LEU A C 1
ATOM 1640 O O . LEU A 1 193 ? 28.992 -6.669 -20.732 1.00 85.88 193 LEU A O 1
ATOM 1644 N N . ALA A 1 194 ? 31.068 -7.153 -21.425 1.00 86.88 194 ALA A N 1
ATOM 1645 C CA . ALA A 1 194 ? 31.422 -7.960 -20.260 1.00 86.88 194 ALA A CA 1
ATOM 1646 C C . ALA A 1 194 ? 31.378 -7.136 -18.964 1.00 86.88 194 ALA A C 1
ATOM 1648 O O . ALA A 1 194 ? 30.818 -7.586 -17.965 1.00 86.88 194 ALA A O 1
ATOM 1649 N N . GLY A 1 195 ? 31.902 -5.906 -18.992 1.00 88.44 195 GLY A N 1
ATOM 1650 C CA . GLY A 1 195 ? 31.848 -4.973 -17.868 1.00 88.44 195 GLY A CA 1
ATOM 1651 C C . GLY A 1 195 ? 30.417 -4.592 -17.489 1.00 88.44 195 GLY A C 1
ATOM 1652 O O . GLY A 1 195 ? 30.076 -4.604 -16.308 1.00 88.44 195 GLY A O 1
ATOM 1653 N N . HIS A 1 196 ? 29.557 -4.330 -18.477 1.00 86.75 196 HIS A N 1
ATOM 1654 C CA . HIS A 1 196 ? 28.138 -4.065 -18.244 1.00 86.75 196 HIS A CA 1
ATOM 1655 C C . HIS A 1 196 ? 27.424 -5.267 -17.621 1.00 86.75 196 HIS A C 1
ATOM 1657 O O . HIS A 1 196 ? 26.726 -5.106 -16.623 1.00 86.75 196 HIS A O 1
ATOM 1663 N N . MET A 1 197 ? 27.628 -6.476 -18.151 1.00 86.81 197 MET A N 1
ATOM 1664 C CA . MET A 1 197 ? 27.000 -7.686 -17.610 1.00 86.81 197 MET A CA 1
ATOM 1665 C C . MET A 1 197 ? 27.474 -8.006 -16.195 1.00 86.81 197 MET A C 1
ATOM 1667 O O . MET A 1 197 ? 26.667 -8.369 -15.342 1.00 86.81 197 MET A O 1
ATOM 1671 N N . LEU A 1 198 ? 28.761 -7.819 -15.910 1.00 87.38 198 LEU A N 1
ATOM 1672 C CA . LEU A 1 198 ? 29.289 -7.972 -14.560 1.00 87.38 198 LEU A CA 1
ATOM 1673 C C . LEU A 1 198 ? 28.663 -6.939 -13.617 1.00 87.38 198 LEU A C 1
ATOM 1675 O O . LEU A 1 198 ? 28.156 -7.293 -12.553 1.00 87.38 198 LEU A O 1
ATOM 1679 N N . PHE A 1 199 ? 28.657 -5.666 -14.007 1.00 85.25 199 PHE A N 1
ATOM 1680 C CA . PHE A 1 199 ? 28.177 -4.593 -13.145 1.00 85.25 199 PHE A CA 1
ATOM 1681 C C . PHE A 1 199 ? 26.664 -4.659 -12.904 1.00 85.25 199 PHE A C 1
ATOM 1683 O O . PHE A 1 199 ? 26.221 -4.518 -11.770 1.00 85.25 199 PHE A O 1
ATOM 1690 N N . VAL A 1 200 ? 25.861 -4.897 -13.939 1.00 85.38 200 VAL A N 1
ATOM 1691 C CA . VAL A 1 200 ? 24.398 -4.913 -13.824 1.00 85.38 200 VAL A CA 1
ATOM 1692 C C . VAL A 1 200 ? 23.901 -6.262 -13.309 1.00 85.38 200 VAL A C 1
ATOM 1694 O O . VAL A 1 200 ? 23.222 -6.309 -12.286 1.00 85.38 200 VAL A O 1
ATOM 1697 N N . ASN A 1 201 ? 24.267 -7.370 -13.956 1.00 82.19 201 ASN A N 1
ATOM 1698 C CA . ASN A 1 201 ? 23.648 -8.665 -13.658 1.00 82.19 201 ASN A CA 1
ATOM 1699 C C . ASN A 1 201 ? 24.261 -9.341 -12.428 1.00 82.19 201 ASN A C 1
ATOM 1701 O O . ASN A 1 201 ? 23.539 -9.977 -11.666 1.00 82.19 201 ASN A O 1
ATOM 1705 N N . ILE A 1 202 ? 25.572 -9.199 -12.209 1.00 84.75 202 ILE A N 1
ATOM 1706 C CA . ILE A 1 202 ? 26.259 -9.868 -11.093 1.00 84.75 202 ILE A CA 1
ATOM 1707 C C . ILE A 1 202 ? 26.361 -8.955 -9.869 1.00 84.75 202 ILE A C 1
ATOM 1709 O O . ILE A 1 202 ? 26.180 -9.427 -8.750 1.00 84.75 202 ILE A O 1
ATOM 1713 N N . LEU A 1 203 ? 26.643 -7.662 -10.043 1.00 84.25 203 LEU A N 1
ATOM 1714 C CA . LEU A 1 203 ? 26.814 -6.744 -8.915 1.00 84.25 203 LEU A CA 1
ATOM 1715 C C . LEU A 1 203 ? 25.494 -6.066 -8.526 1.00 84.25 203 LEU A C 1
ATOM 1717 O O . LEU A 1 203 ? 25.037 -6.232 -7.395 1.00 84.25 203 LEU A O 1
ATOM 1721 N N . LEU A 1 204 ? 24.859 -5.332 -9.443 1.00 83.50 204 LEU A N 1
ATOM 1722 C CA . LEU A 1 204 ? 23.699 -4.496 -9.128 1.00 83.50 204 LEU A CA 1
ATOM 1723 C C . LEU A 1 204 ? 22.461 -5.330 -8.792 1.00 83.50 204 LEU A C 1
ATOM 1725 O O . LEU A 1 204 ? 21.829 -5.061 -7.776 1.00 83.50 204 LEU A O 1
ATOM 1729 N N . THR A 1 205 ? 22.135 -6.357 -9.579 1.00 83.50 205 THR A N 1
ATOM 1730 C CA . THR A 1 205 ? 20.968 -7.220 -9.324 1.00 83.50 205 THR A CA 1
ATOM 1731 C C . THR A 1 205 ? 21.117 -8.003 -8.021 1.00 83.50 205 THR A C 1
ATOM 1733 O O . THR A 1 205 ? 20.182 -8.037 -7.225 1.00 83.50 205 THR A O 1
ATOM 1736 N N . ASN A 1 206 ? 22.298 -8.558 -7.728 1.00 86.75 206 ASN A N 1
ATOM 1737 C CA . ASN A 1 206 ? 22.522 -9.275 -6.468 1.00 86.75 206 ASN A CA 1
ATOM 1738 C C . ASN A 1 206 ? 22.496 -8.337 -5.257 1.00 86.75 206 ASN A C 1
ATOM 1740 O O . ASN A 1 206 ? 21.904 -8.676 -4.230 1.00 86.75 206 ASN A O 1
ATOM 1744 N N . LEU A 1 207 ? 23.070 -7.135 -5.375 1.00 86.19 207 LEU A N 1
ATOM 1745 C CA . LEU A 1 207 ? 22.968 -6.121 -4.327 1.00 86.19 207 LEU A CA 1
ATOM 1746 C C . LEU A 1 207 ? 21.520 -5.653 -4.148 1.00 86.19 207 LEU A C 1
ATOM 1748 O O . LEU A 1 207 ? 21.080 -5.457 -3.021 1.00 86.19 207 LEU A O 1
ATOM 1752 N N . LEU A 1 208 ? 20.764 -5.502 -5.235 1.00 84.12 208 LEU A N 1
ATOM 1753 C CA . LEU A 1 208 ? 19.358 -5.120 -5.203 1.00 84.12 208 LEU A CA 1
ATOM 1754 C C . LEU A 1 208 ? 18.511 -6.182 -4.498 1.00 84.12 208 LEU A C 1
ATOM 1756 O O . LEU A 1 208 ? 17.725 -5.839 -3.616 1.00 84.12 208 LEU A O 1
ATOM 1760 N N . ILE A 1 209 ? 18.717 -7.461 -4.823 1.00 87.62 209 ILE A N 1
ATOM 1761 C CA . ILE A 1 209 ? 18.075 -8.588 -4.138 1.00 87.62 209 ILE A CA 1
ATOM 1762 C C . ILE A 1 209 ? 18.447 -8.576 -2.650 1.00 87.62 209 ILE A C 1
ATOM 1764 O O . ILE A 1 209 ? 17.563 -8.695 -1.804 1.00 87.62 209 ILE A O 1
ATOM 1768 N N . ALA A 1 210 ? 19.721 -8.361 -2.307 1.00 90.69 210 ALA A N 1
ATOM 1769 C CA . ALA A 1 210 ? 20.171 -8.296 -0.917 1.00 90.69 210 ALA A CA 1
ATOM 1770 C C . ALA A 1 210 ? 19.568 -7.103 -0.151 1.00 90.69 210 ALA A C 1
ATOM 1772 O O . ALA A 1 210 ? 19.106 -7.258 0.981 1.00 90.69 210 ALA A O 1
ATOM 1773 N N . MET A 1 211 ? 19.519 -5.915 -0.762 1.00 86.75 211 MET A N 1
ATOM 1774 C CA . MET A 1 211 ? 18.892 -4.725 -0.183 1.00 86.75 211 MET A CA 1
ATOM 1775 C C . MET A 1 211 ? 17.392 -4.932 0.014 1.00 86.75 211 MET A C 1
ATOM 1777 O O . MET A 1 211 ? 16.890 -4.653 1.102 1.00 86.75 211 MET A O 1
ATOM 1781 N N . PHE A 1 212 ? 16.680 -5.452 -0.989 1.00 84.44 212 PHE A N 1
ATOM 1782 C CA . PHE A 1 212 ? 15.255 -5.746 -0.858 1.00 84.44 212 PHE A CA 1
ATOM 1783 C C . PHE A 1 212 ? 14.988 -6.833 0.172 1.00 84.44 212 PHE A C 1
ATOM 1785 O O . PHE A 1 212 ? 14.081 -6.657 0.971 1.00 84.44 212 PHE A O 1
ATOM 1792 N N . SER A 1 213 ? 15.787 -7.899 0.226 1.00 91.62 213 SER A N 1
ATOM 1793 C CA . SER A 1 213 ? 15.649 -8.949 1.240 1.00 91.62 213 SER A CA 1
ATOM 1794 C C . SER A 1 213 ? 15.843 -8.389 2.649 1.00 91.62 213 SER A C 1
ATOM 1796 O O . SER A 1 213 ? 15.013 -8.615 3.527 1.00 91.62 213 SER A O 1
ATOM 1798 N N . LYS A 1 214 ? 16.871 -7.554 2.855 1.00 91.50 214 LYS A N 1
ATOM 1799 C CA . LYS A 1 214 ? 17.086 -6.871 4.134 1.00 91.50 214 LYS A CA 1
ATOM 1800 C C . LYS A 1 214 ? 15.909 -5.965 4.497 1.00 91.50 214 LYS A C 1
ATOM 1802 O O . LYS A 1 214 ? 15.438 -6.012 5.628 1.00 91.50 214 LYS A O 1
ATOM 1807 N N . ARG A 1 215 ? 15.430 -5.142 3.559 1.00 86.00 215 ARG A N 1
ATOM 1808 C CA . ARG A 1 215 ? 14.285 -4.246 3.789 1.00 86.00 215 ARG A CA 1
ATOM 1809 C C . ARG A 1 215 ? 12.995 -5.018 4.033 1.00 86.00 215 ARG A C 1
ATOM 1811 O O . ARG A 1 215 ? 12.237 -4.633 4.912 1.00 86.00 215 ARG A O 1
ATOM 1818 N N . PHE A 1 216 ? 12.772 -6.106 3.305 1.00 89.56 216 PHE A N 1
ATOM 1819 C CA . PHE A 1 216 ? 11.629 -6.985 3.494 1.00 89.56 216 PHE A CA 1
ATOM 1820 C C . PHE A 1 216 ? 11.641 -7.573 4.898 1.00 89.56 216 PHE A C 1
ATOM 1822 O O . PHE A 1 216 ? 10.649 -7.433 5.594 1.00 89.56 216 PHE A O 1
ATOM 1829 N N . ASN A 1 217 ? 12.767 -8.129 5.351 1.00 90.06 217 ASN A N 1
ATOM 1830 C CA . ASN A 1 217 ? 12.870 -8.700 6.694 1.00 90.06 217 ASN A CA 1
ATOM 1831 C C . ASN A 1 217 ? 12.633 -7.642 7.784 1.00 90.06 217 ASN A C 1
ATOM 1833 O O . ASN A 1 217 ? 11.870 -7.890 8.708 1.00 90.06 217 ASN A O 1
ATOM 1837 N N . GLN A 1 218 ? 13.198 -6.439 7.625 1.00 88.75 218 GLN A N 1
ATOM 1838 C CA . GLN A 1 218 ? 12.955 -5.318 8.544 1.00 88.75 218 GLN A CA 1
ATOM 1839 C C . GLN A 1 218 ? 11.477 -4.909 8.603 1.00 88.75 218 GLN A C 1
ATOM 1841 O O . GLN A 1 218 ? 10.949 -4.649 9.673 1.00 88.75 218 GLN A O 1
ATOM 1846 N N . VAL A 1 219 ? 10.800 -4.836 7.455 1.00 87.38 219 VAL A N 1
ATOM 1847 C CA . VAL A 1 219 ? 9.379 -4.456 7.390 1.00 87.38 219 VAL A CA 1
ATOM 1848 C C . VAL A 1 219 ? 8.470 -5.599 7.844 1.00 87.38 219 VAL A C 1
ATOM 1850 O O . VAL A 1 219 ? 7.394 -5.352 8.384 1.00 87.38 219 VAL A O 1
ATOM 1853 N N . TYR A 1 220 ? 8.882 -6.846 7.624 1.00 89.44 220 TYR A N 1
ATOM 1854 C CA . TYR A 1 220 ? 8.101 -8.031 7.953 1.00 89.44 220 TYR A CA 1
ATOM 1855 C C . TYR A 1 220 ? 7.909 -8.184 9.465 1.00 89.44 220 TYR A C 1
ATOM 1857 O O . TYR A 1 220 ? 6.815 -8.542 9.894 1.00 89.44 220 TYR A O 1
ATOM 1865 N N . GLU A 1 221 ? 8.921 -7.843 10.269 1.00 88.81 221 GLU A N 1
ATOM 1866 C CA . GLU A 1 221 ? 8.820 -7.841 11.737 1.00 88.81 221 GLU A CA 1
ATOM 1867 C C . GLU A 1 221 ? 7.701 -6.908 12.245 1.00 88.81 221 GLU A C 1
ATOM 1869 O O . GLU A 1 221 ? 6.985 -7.258 13.181 1.00 88.81 221 GLU A O 1
ATOM 1874 N N . ASP A 1 222 ? 7.459 -5.786 11.557 1.00 89.75 222 ASP A N 1
ATOM 1875 C CA . ASP A 1 222 ? 6.452 -4.776 11.920 1.00 89.75 222 ASP A CA 1
ATOM 1876 C C . ASP A 1 222 ? 5.153 -4.847 11.097 1.00 89.75 222 ASP A C 1
ATOM 1878 O O . ASP A 1 222 ? 4.274 -3.979 11.207 1.00 89.75 222 ASP A O 1
ATOM 1882 N N . ILE A 1 223 ? 4.982 -5.878 10.264 1.00 92.62 223 ILE A N 1
ATOM 1883 C CA . ILE A 1 223 ? 3.915 -5.907 9.255 1.00 92.62 223 ILE A CA 1
ATOM 1884 C C . ILE A 1 223 ? 2.516 -5.843 9.867 1.00 92.62 223 ILE A C 1
ATOM 1886 O O . ILE A 1 223 ? 1.612 -5.244 9.286 1.00 92.62 223 ILE A O 1
ATOM 1890 N N . GLN A 1 224 ? 2.336 -6.401 11.065 1.00 92.00 224 GLN A N 1
ATOM 1891 C CA . GLN A 1 224 ? 1.057 -6.376 11.765 1.00 92.00 224 GLN A CA 1
ATOM 1892 C C . GLN A 1 224 ? 0.677 -4.952 12.202 1.00 92.00 224 GLN A C 1
ATOM 1894 O O . GLN A 1 224 ? -0.469 -4.533 12.021 1.00 92.00 224 GLN A O 1
ATOM 1899 N N . ASN A 1 225 ? 1.636 -4.172 12.705 1.00 90.00 225 ASN A N 1
ATOM 1900 C CA . ASN A 1 225 ? 1.416 -2.779 13.105 1.00 90.00 225 ASN A CA 1
ATOM 1901 C C . ASN A 1 225 ? 1.135 -1.892 11.888 1.00 90.00 225 ASN A C 1
ATOM 1903 O O . ASN A 1 225 ? 0.226 -1.052 11.910 1.00 90.00 225 ASN A O 1
ATOM 1907 N N . ILE A 1 226 ? 1.871 -2.119 10.797 1.00 89.19 226 ILE A N 1
ATOM 1908 C CA . ILE A 1 226 ? 1.644 -1.443 9.517 1.00 89.19 226 ILE A CA 1
ATOM 1909 C C . ILE A 1 226 ? 0.253 -1.788 8.989 1.00 89.19 226 ILE A C 1
ATOM 1911 O O . ILE A 1 226 ? -0.493 -0.885 8.620 1.00 89.19 226 ILE A O 1
ATOM 1915 N N . TRP A 1 227 ? -0.138 -3.062 9.005 1.00 92.31 227 TRP A N 1
ATOM 1916 C CA . TRP A 1 227 ? -1.457 -3.510 8.570 1.00 92.31 227 TRP A CA 1
ATOM 1917 C C . TRP A 1 227 ? -2.577 -2.822 9.350 1.00 92.31 227 TRP A C 1
ATOM 1919 O O . TRP A 1 227 ? -3.471 -2.239 8.740 1.00 92.31 227 TRP A O 1
ATOM 1929 N N . HIS A 1 228 ? -2.509 -2.799 10.683 1.00 90.81 228 HIS A N 1
ATOM 1930 C CA . HIS A 1 228 ? -3.502 -2.105 11.506 1.00 90.81 228 HIS A CA 1
ATOM 1931 C C . HIS A 1 228 ? -3.549 -0.596 11.220 1.00 90.81 228 HIS A C 1
ATOM 1933 O O . HIS A 1 228 ? -4.634 -0.017 11.107 1.00 90.81 228 HIS A O 1
ATOM 1939 N N . SER A 1 229 ? -2.390 0.034 11.015 1.00 89.62 229 SER A N 1
ATOM 1940 C CA . SER A 1 229 ? -2.303 1.451 10.645 1.00 89.62 229 SER A CA 1
ATOM 1941 C C . SER A 1 229 ? -2.933 1.724 9.274 1.00 89.62 229 SER A C 1
ATOM 1943 O O . SER A 1 229 ? -3.732 2.649 9.126 1.00 89.62 229 SER A O 1
ATOM 1945 N N . GLN A 1 230 ? -2.647 0.884 8.278 1.00 89.75 230 GLN A N 1
ATOM 1946 C CA . GLN A 1 230 ? -3.224 0.978 6.935 1.00 89.75 230 GLN A CA 1
ATOM 1947 C C . GLN A 1 230 ? -4.732 0.724 6.946 1.00 89.75 230 GLN A C 1
ATOM 1949 O O . GLN A 1 230 ? -5.480 1.442 6.286 1.00 89.75 230 GLN A O 1
ATOM 1954 N N . GLN A 1 231 ? -5.213 -0.232 7.743 1.00 90.94 231 GLN A N 1
ATOM 1955 C CA . GLN A 1 231 ? -6.645 -0.479 7.918 1.00 90.94 231 GLN A CA 1
ATOM 1956 C C . GLN A 1 231 ? -7.378 0.747 8.466 1.00 90.94 231 GLN A C 1
ATOM 1958 O O . GLN A 1 231 ? -8.474 1.073 7.996 1.00 90.94 231 GLN A O 1
ATOM 1963 N N . TYR A 1 232 ? -6.785 1.449 9.434 1.00 90.06 232 TYR A N 1
ATOM 1964 C CA . TYR A 1 232 ? -7.340 2.699 9.942 1.00 90.06 232 TYR A CA 1
ATOM 1965 C C . TYR A 1 232 ? -7.368 3.784 8.859 1.00 90.06 232 TYR A C 1
ATOM 1967 O O . TYR A 1 232 ? -8.412 4.403 8.639 1.00 90.06 232 TYR A O 1
ATOM 1975 N N . LEU A 1 233 ? -6.259 3.982 8.140 1.00 87.06 233 LEU A N 1
ATOM 1976 C CA . LEU A 1 233 ? -6.173 4.969 7.060 1.00 87.06 233 LEU A CA 1
ATOM 1977 C C . LEU A 1 233 ? -7.198 4.694 5.955 1.00 87.06 233 LEU A C 1
ATOM 1979 O O . LEU A 1 233 ? -7.922 5.606 5.549 1.00 87.06 233 LEU A O 1
ATOM 1983 N N . PHE A 1 234 ? -7.323 3.434 5.538 1.00 85.62 234 PHE A N 1
ATOM 1984 C CA . PHE A 1 234 ? -8.322 2.975 4.579 1.00 85.62 234 PHE A CA 1
ATOM 1985 C C . PHE A 1 234 ? -9.739 3.261 5.079 1.00 85.62 234 PHE A C 1
ATOM 1987 O O . PHE A 1 234 ? -10.548 3.863 4.374 1.00 85.62 234 PHE A O 1
ATOM 1994 N N . THR A 1 235 ? -10.035 2.891 6.326 1.00 86.19 235 THR A N 1
ATOM 1995 C CA . THR A 1 235 ? -11.344 3.124 6.946 1.00 86.19 235 THR A CA 1
ATOM 1996 C C . THR A 1 235 ? -11.687 4.610 6.967 1.00 86.19 235 THR A C 1
ATOM 1998 O O . THR A 1 235 ? -12.785 4.994 6.561 1.00 86.19 235 THR A O 1
ATOM 2001 N N . ARG A 1 236 ? -10.736 5.460 7.369 1.00 82.94 236 ARG A N 1
ATOM 2002 C CA . ARG A 1 236 ? -10.890 6.917 7.404 1.00 82.94 236 ARG A CA 1
ATOM 2003 C C . ARG A 1 236 ? -11.157 7.493 6.013 1.00 82.94 236 ARG A C 1
ATOM 2005 O O . ARG A 1 236 ? -12.067 8.302 5.858 1.00 82.94 236 ARG A O 1
ATOM 2012 N N . GLN A 1 237 ? -10.403 7.059 5.004 1.00 78.38 237 GLN A N 1
ATOM 2013 C CA . GLN A 1 237 ? -10.559 7.532 3.627 1.00 78.38 237 GLN A CA 1
ATOM 2014 C C . GLN A 1 237 ? -11.906 7.109 3.021 1.00 78.38 237 GLN A C 1
ATOM 2016 O O . GLN A 1 237 ? -12.568 7.901 2.355 1.00 78.38 237 GLN A O 1
ATOM 2021 N N . TYR A 1 238 ? -12.357 5.879 3.268 1.00 79.00 238 TYR A N 1
ATOM 2022 C CA . TYR A 1 238 ? -13.645 5.390 2.763 1.00 79.00 238 TYR A CA 1
ATOM 2023 C C . TYR A 1 238 ? -14.852 5.942 3.532 1.00 79.00 238 TYR A C 1
ATOM 2025 O O . TYR A 1 238 ? -15.968 5.992 3.000 1.00 79.00 238 TYR A O 1
ATOM 2033 N N . PHE A 1 239 ? -14.654 6.371 4.779 1.00 79.75 239 PHE A N 1
ATOM 2034 C CA . PHE A 1 239 ? -15.708 7.006 5.557 1.00 79.75 239 PHE A CA 1
ATOM 2035 C C . PHE A 1 239 ? -16.145 8.329 4.918 1.00 79.75 239 PHE A C 1
ATOM 2037 O O . PHE A 1 239 ? -17.344 8.542 4.718 1.00 79.75 239 PHE A O 1
ATOM 2044 N N . THR A 1 240 ? -15.184 9.168 4.520 1.00 72.00 240 THR A N 1
ATOM 2045 C CA . THR A 1 240 ? -15.437 10.478 3.896 1.00 72.00 240 THR A CA 1
ATOM 2046 C C . THR A 1 240 ? -15.824 10.386 2.422 1.00 72.00 240 THR A C 1
ATOM 2048 O O . THR A 1 240 ? -16.498 11.278 1.912 1.00 72.00 240 THR A O 1
ATOM 2051 N N . ARG A 1 241 ? -15.446 9.302 1.738 1.00 73.12 241 ARG A N 1
ATOM 2052 C CA . ARG A 1 241 ? -15.726 9.108 0.312 1.00 73.12 241 ARG A CA 1
ATOM 2053 C C . ARG A 1 241 ? -17.215 8.899 0.015 1.00 73.12 241 ARG A C 1
ATOM 2055 O O . ARG A 1 241 ? -17.953 8.309 0.815 1.00 73.12 241 ARG A O 1
ATOM 2062 N N . SER A 1 242 ? -17.652 9.345 -1.162 1.00 74.69 242 SER A N 1
ATOM 2063 C CA . SER A 1 242 ? -18.997 9.083 -1.680 1.00 74.69 242 SER A CA 1
ATOM 2064 C C . SER A 1 242 ? -19.284 7.571 -1.784 1.00 74.69 242 SER A C 1
ATOM 2066 O O . SER A 1 242 ? -18.367 6.793 -2.059 1.00 74.69 242 SER A O 1
ATOM 2068 N N . PRO A 1 243 ? -20.534 7.116 -1.561 1.00 68.56 243 PRO A N 1
ATOM 2069 C CA . PRO A 1 243 ? -20.912 5.706 -1.705 1.00 68.56 243 PRO A CA 1
ATOM 2070 C C . PRO A 1 243 ? -20.864 5.155 -3.136 1.00 68.56 243 PRO A C 1
ATOM 2072 O O . PRO A 1 243 ? -20.919 3.939 -3.311 1.00 68.56 243 PRO A O 1
ATOM 2075 N N . TYR A 1 244 ? -20.839 6.029 -4.144 1.00 70.69 244 TYR A N 1
ATOM 2076 C CA . TYR A 1 244 ? -21.040 5.665 -5.546 1.00 70.69 244 TYR A CA 1
ATOM 2077 C C . TYR A 1 244 ? -19.712 5.499 -6.309 1.00 70.69 244 TYR A C 1
ATOM 2079 O O . TYR A 1 244 ? -18.663 5.968 -5.877 1.00 70.69 244 TYR A O 1
ATOM 2087 N N . PHE A 1 245 ? -19.753 4.803 -7.449 1.00 73.69 245 PHE A N 1
ATOM 2088 C CA . PHE A 1 245 ? -18.593 4.565 -8.324 1.00 73.69 245 PHE A CA 1
ATOM 2089 C C . PHE A 1 245 ? -18.191 5.849 -9.096 1.00 73.69 245 PHE A C 1
ATOM 2091 O O . PHE A 1 245 ? -19.083 6.657 -9.359 1.00 73.69 245 PHE A O 1
ATOM 2098 N N . PRO A 1 246 ? -16.910 6.066 -9.478 1.00 70.25 246 PRO A N 1
ATOM 2099 C CA . PRO A 1 246 ? -16.354 7.355 -9.930 1.00 70.25 246 PRO A CA 1
ATOM 2100 C C . PRO A 1 246 ? -17.211 8.225 -10.875 1.00 70.25 246 PRO A C 1
ATOM 2102 O O . PRO A 1 246 ? -17.448 9.375 -10.517 1.00 70.25 246 PRO A O 1
ATOM 2105 N N . PRO A 1 247 ? -17.768 7.743 -12.006 1.00 74.62 247 PRO A N 1
ATOM 2106 C CA . PRO A 1 247 ? -18.648 8.542 -12.869 1.00 74.62 247 PRO A CA 1
ATOM 2107 C C . PRO A 1 247 ? -19.899 9.077 -12.152 1.00 74.62 247 PRO A C 1
ATOM 2109 O O . PRO A 1 247 ? -20.299 10.216 -12.372 1.00 74.62 247 PRO A O 1
ATOM 2112 N N . ILE A 1 248 ? -20.510 8.291 -11.260 1.00 77.62 248 ILE A N 1
ATOM 2113 C CA . ILE A 1 248 ? -21.698 8.702 -10.489 1.00 77.62 248 ILE A CA 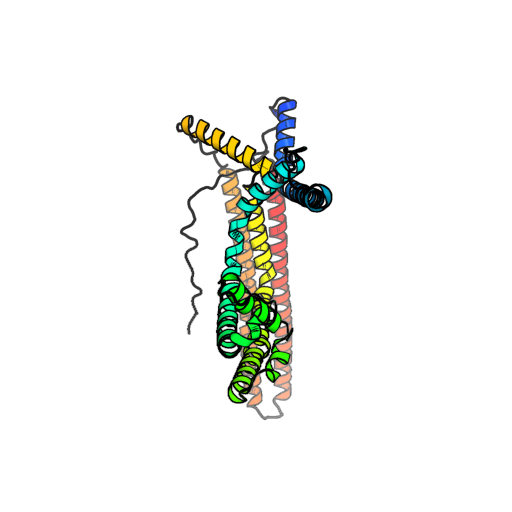1
ATOM 2114 C C . ILE A 1 248 ? -21.278 9.488 -9.238 1.00 77.62 248 ILE A C 1
ATOM 2116 O O . ILE A 1 248 ? -21.962 10.429 -8.834 1.00 77.62 248 ILE A O 1
ATOM 2120 N N . SER A 1 249 ? -20.134 9.131 -8.644 1.00 75.56 249 SER A N 1
ATOM 2121 C CA . SER A 1 249 ? -19.527 9.843 -7.518 1.00 75.56 249 SER A CA 1
ATOM 2122 C C . SER A 1 249 ? -19.241 11.284 -7.885 1.00 75.56 249 SER A C 1
ATOM 2124 O O . SER A 1 249 ? -19.672 12.161 -7.157 1.00 75.56 249 SER A O 1
ATOM 2126 N N . LEU A 1 250 ? -18.608 11.540 -9.033 1.00 73.12 250 LEU A N 1
ATOM 2127 C CA . LEU A 1 250 ? -18.274 12.894 -9.469 1.00 73.12 250 LEU A CA 1
ATOM 2128 C C . LEU A 1 250 ? -19.520 13.767 -9.608 1.00 73.12 250 LEU A C 1
ATOM 2130 O O . LEU A 1 250 ? -19.519 14.899 -9.141 1.00 73.12 250 LEU A O 1
ATOM 2134 N N . ILE A 1 251 ? -20.613 13.241 -10.167 1.00 77.50 251 ILE A N 1
ATOM 2135 C CA . ILE A 1 251 ? -21.882 13.980 -10.270 1.00 77.50 251 ILE A CA 1
ATOM 2136 C C . ILE A 1 251 ? -22.457 14.270 -8.878 1.00 77.50 251 ILE A C 1
ATOM 2138 O O . ILE A 1 251 ? -22.907 15.385 -8.614 1.00 77.50 251 ILE A O 1
ATOM 2142 N N . TYR A 1 252 ? -22.429 13.288 -7.974 1.00 76.31 252 TYR A N 1
ATOM 2143 C CA . TYR A 1 252 ? -22.874 13.463 -6.592 1.00 76.31 252 TYR A CA 1
ATOM 2144 C C . TYR A 1 252 ? -22.011 14.480 -5.837 1.00 76.31 252 TYR A C 1
ATOM 2146 O O . TYR A 1 252 ? -22.552 15.328 -5.132 1.00 76.31 252 TYR A O 1
ATOM 2154 N N . ASP A 1 253 ? -20.694 14.427 -6.010 1.00 73.94 253 ASP A N 1
ATOM 2155 C CA . ASP A 1 253 ? -19.723 15.299 -5.360 1.00 73.94 253 ASP A CA 1
ATOM 2156 C C . ASP A 1 253 ? -19.838 16.729 -5.901 1.00 73.94 253 ASP A C 1
ATOM 2158 O O . ASP A 1 253 ? -19.873 17.669 -5.111 1.00 73.94 253 ASP A O 1
ATOM 2162 N N . ILE A 1 254 ? -20.037 16.909 -7.213 1.00 79.00 254 ILE A N 1
ATOM 2163 C CA . ILE A 1 254 ? -20.350 18.204 -7.838 1.00 79.00 254 ILE A CA 1
ATOM 2164 C C . ILE A 1 254 ? -21.690 18.735 -7.323 1.00 79.00 254 ILE A C 1
ATOM 2166 O O . ILE A 1 254 ? -21.767 19.882 -6.896 1.00 79.00 254 ILE A O 1
ATOM 2170 N N . TYR A 1 255 ? -22.743 17.914 -7.285 1.00 81.69 255 TYR A N 1
ATOM 2171 C CA . TYR A 1 255 ? -24.041 18.319 -6.738 1.00 81.69 255 TYR A CA 1
ATOM 2172 C C . TYR A 1 255 ? -23.931 18.733 -5.264 1.00 81.69 255 TYR A C 1
ATOM 2174 O O . TYR A 1 255 ? -24.481 19.758 -4.856 1.00 81.69 255 TYR A O 1
ATOM 2182 N N . HIS A 1 256 ? -23.197 17.964 -4.458 1.00 72.62 256 HIS A N 1
ATOM 2183 C CA . HIS A 1 256 ? -22.944 18.275 -3.057 1.00 72.62 256 HIS A CA 1
ATOM 2184 C C . HIS A 1 256 ? -22.113 19.545 -2.894 1.00 72.62 256 HIS A C 1
ATOM 2186 O O . HIS A 1 256 ? -22.450 20.353 -2.031 1.00 72.62 256 HIS A O 1
ATOM 2192 N N . LEU A 1 257 ? -21.094 19.757 -3.725 1.00 77.44 257 LEU A N 1
ATOM 2193 C CA . LEU A 1 257 ? -20.270 20.961 -3.741 1.00 77.44 257 LEU A CA 1
ATOM 2194 C C . LEU A 1 257 ? -21.093 22.188 -4.140 1.00 77.44 257 LEU A C 1
ATOM 2196 O O . LEU A 1 257 ? -21.069 23.185 -3.428 1.00 77.44 257 LEU A O 1
ATOM 2200 N N . CYS A 1 258 ? -21.899 22.100 -5.201 1.00 80.94 258 CYS A N 1
ATOM 2201 C CA . CYS A 1 258 ? -22.826 23.153 -5.618 1.00 80.94 258 CYS A CA 1
ATOM 2202 C C . CYS A 1 258 ? -23.842 23.462 -4.516 1.00 80.94 258 CYS A C 1
ATOM 2204 O O . CYS A 1 258 ? -24.093 24.623 -4.201 1.00 80.94 258 CYS A O 1
ATOM 2206 N N . ARG A 1 259 ? -24.396 22.433 -3.867 1.00 79.31 259 ARG A N 1
ATOM 2207 C CA . ARG A 1 259 ? -25.306 22.606 -2.734 1.00 79.31 259 ARG A CA 1
ATOM 2208 C C . ARG A 1 259 ? -24.597 23.274 -1.560 1.00 79.31 259 ARG A C 1
ATOM 2210 O O . ARG A 1 259 ? -25.156 24.196 -0.983 1.00 79.31 259 ARG A O 1
ATOM 2217 N N . ILE A 1 260 ? -23.391 22.841 -1.199 1.00 72.62 260 ILE A N 1
ATOM 2218 C CA . ILE A 1 260 ? -22.603 23.451 -0.122 1.00 72.62 260 ILE A CA 1
ATOM 2219 C C . ILE A 1 260 ? -22.256 24.895 -0.474 1.00 72.62 260 ILE A C 1
ATOM 2221 O O . ILE A 1 260 ? -22.422 25.740 0.389 1.00 72.62 260 ILE A O 1
ATOM 2225 N N . ALA A 1 261 ? -21.889 25.216 -1.714 1.00 76.62 261 ALA A N 1
ATOM 2226 C CA . ALA A 1 261 ? -21.658 26.588 -2.161 1.00 76.62 261 ALA A CA 1
ATOM 2227 C C . ALA A 1 261 ? -22.925 27.452 -2.019 1.00 76.62 261 ALA A C 1
ATOM 2229 O O . ALA A 1 261 ? -22.883 28.523 -1.419 1.00 76.62 261 ALA A O 1
ATOM 2230 N N . ILE A 1 262 ? -24.086 26.950 -2.456 1.00 77.56 262 ILE A N 1
ATOM 2231 C CA . ILE A 1 262 ? -25.382 27.638 -2.311 1.00 77.56 262 ILE A CA 1
ATOM 2232 C C . ILE A 1 262 ? -25.773 27.803 -0.832 1.00 77.56 262 ILE A C 1
ATOM 2234 O O . ILE A 1 262 ? -26.306 28.840 -0.435 1.00 77.56 262 ILE A O 1
ATOM 2238 N N . PHE A 1 263 ? -25.532 26.791 0.005 1.00 65.81 263 PHE A N 1
ATOM 2239 C CA . PHE A 1 263 ? -25.821 26.851 1.437 1.00 65.81 263 PHE A CA 1
ATOM 2240 C C . PHE A 1 263 ? -24.803 27.696 2.207 1.00 65.81 263 PHE A C 1
ATOM 2242 O O . PHE A 1 263 ? -25.211 28.385 3.129 1.00 65.81 263 PHE A O 1
ATOM 2249 N N . ALA A 1 264 ? -23.525 27.712 1.841 1.00 64.31 264 ALA A N 1
ATOM 2250 C CA . ALA A 1 264 ? -22.495 28.551 2.452 1.00 64.31 264 ALA A CA 1
ATOM 2251 C C . ALA A 1 264 ? -22.823 30.035 2.255 1.00 64.31 264 ALA A C 1
ATOM 2253 O O . ALA A 1 264 ? -22.761 30.809 3.206 1.00 64.31 264 ALA A O 1
ATOM 2254 N N . VAL A 1 265 ? -23.323 30.396 1.068 1.00 63.62 265 VAL A N 1
ATOM 2255 C CA . VAL A 1 265 ? -23.864 31.734 0.782 1.00 63.62 265 VAL A CA 1
ATOM 2256 C C . VAL A 1 265 ? -25.106 32.050 1.637 1.00 63.62 265 VAL A C 1
ATOM 2258 O O . VAL A 1 265 ? -25.328 33.201 2.001 1.00 63.62 265 VAL A O 1
ATOM 2261 N N . ARG A 1 266 ? -25.909 31.045 2.020 1.00 59.19 266 ARG A N 1
ATOM 2262 C CA . ARG A 1 266 ? -27.150 31.213 2.812 1.00 59.19 266 ARG A CA 1
ATOM 2263 C C . ARG A 1 266 ? -26.987 31.074 4.333 1.00 59.19 266 ARG A C 1
ATOM 2265 O O . ARG A 1 266 ? -27.866 31.519 5.067 1.00 59.19 266 ARG A O 1
ATOM 2272 N N . ARG A 1 267 ? -25.920 30.439 4.828 1.00 49.34 267 ARG A N 1
ATOM 2273 C CA . ARG A 1 267 ? -25.803 29.936 6.214 1.00 49.34 267 ARG A CA 1
ATOM 2274 C C . ARG A 1 267 ? -24.599 30.476 6.996 1.00 49.34 267 ARG A C 1
ATOM 2276 O O . ARG A 1 267 ? -24.225 29.887 8.002 1.00 49.34 267 ARG A O 1
ATOM 2283 N N . ALA A 1 268 ? -24.071 31.645 6.624 1.00 50.97 268 ALA A N 1
ATOM 2284 C CA . ALA A 1 268 ? -23.145 32.424 7.464 1.00 50.97 268 ALA A CA 1
ATOM 2285 C C . ALA A 1 268 ? -23.755 32.876 8.817 1.00 50.97 268 ALA A C 1
ATOM 2287 O O . ALA A 1 268 ? -23.077 33.479 9.642 1.00 50.97 268 ALA A O 1
ATOM 2288 N N . LYS A 1 269 ? -25.037 32.578 9.074 1.00 44.53 269 LYS A N 1
ATOM 2289 C CA . LYS A 1 269 ? -25.711 32.805 10.353 1.00 44.53 269 LYS A CA 1
ATOM 2290 C C . LYS A 1 269 ? -26.003 31.455 11.022 1.00 44.53 269 LYS A C 1
ATOM 2292 O O . LYS A 1 269 ? -26.874 30.715 10.576 1.00 44.53 269 LYS A O 1
ATOM 2297 N N . VAL A 1 270 ? -25.305 31.203 12.132 1.00 48.72 270 VAL A N 1
ATOM 2298 C CA . VAL A 1 270 ? -25.534 30.138 13.129 1.00 48.72 270 VAL A CA 1
ATOM 2299 C C . VAL A 1 270 ? -25.022 28.736 12.751 1.00 48.72 270 VAL A C 1
ATOM 2301 O O . VAL A 1 270 ? -25.769 27.865 12.306 1.00 48.72 270 VAL A O 1
ATOM 2304 N N . PHE A 1 271 ? -23.751 28.473 13.071 1.00 40.66 271 PHE A N 1
ATOM 2305 C CA . PHE A 1 271 ? -23.307 27.129 13.452 1.00 40.66 271 PHE A CA 1
ATOM 2306 C C . PHE A 1 271 ? -23.638 26.923 14.935 1.00 40.66 271 PHE A C 1
ATOM 2308 O O . PHE A 1 271 ? -22.984 27.482 15.811 1.00 40.66 271 PHE A O 1
ATOM 2315 N N . LYS A 1 272 ? -24.681 26.140 15.228 1.00 40.09 272 LYS A N 1
ATOM 2316 C CA . LYS A 1 272 ? -24.942 25.658 16.587 1.00 40.09 272 LYS A CA 1
ATOM 2317 C C . LYS A 1 272 ? -24.206 24.330 16.735 1.00 40.09 272 LYS A C 1
ATOM 2319 O O . LYS A 1 272 ? -24.594 23.341 16.117 1.00 40.09 272 LYS A O 1
ATOM 2324 N N . ILE A 1 273 ? -23.109 24.345 17.487 1.00 46.00 273 ILE A N 1
ATOM 2325 C CA . ILE A 1 273 ? -22.353 23.144 17.852 1.00 46.00 273 ILE A CA 1
ATOM 2326 C C . ILE A 1 273 ? -23.310 22.234 18.634 1.00 46.00 273 ILE A C 1
ATOM 2328 O O . ILE A 1 273 ? -23.975 22.686 19.568 1.00 46.00 273 ILE A O 1
ATOM 2332 N N . ILE A 1 274 ? -23.435 20.979 18.205 1.00 50.81 274 ILE A N 1
ATOM 2333 C CA . ILE A 1 274 ? -24.266 19.971 18.873 1.00 50.81 274 ILE A CA 1
ATOM 2334 C C . ILE A 1 274 ? -23.707 19.780 20.296 1.00 50.81 274 ILE A C 1
ATOM 2336 O O . ILE A 1 274 ? -22.503 19.550 20.429 1.00 50.81 274 ILE A O 1
ATOM 2340 N N . PRO A 1 275 ? -24.518 19.908 21.363 1.00 52.34 275 PRO A N 1
ATOM 2341 C CA . PRO A 1 275 ? -24.027 19.771 22.727 1.00 52.34 275 PRO A CA 1
ATOM 2342 C C . PRO A 1 275 ? -23.670 18.307 22.997 1.00 52.34 275 PRO A C 1
ATOM 2344 O O . PRO A 1 275 ? -24.537 17.438 23.027 1.00 52.34 275 PRO A O 1
ATOM 2347 N N . ILE A 1 276 ? -22.380 18.035 23.182 1.00 60.91 276 ILE A N 1
ATOM 2348 C CA . ILE A 1 276 ? -21.897 16.723 23.611 1.00 60.91 276 ILE A CA 1
ATOM 2349 C C . ILE A 1 276 ? -22.413 16.480 25.037 1.00 60.91 276 ILE A C 1
ATOM 2351 O O . ILE A 1 276 ? -22.312 17.368 25.887 1.00 60.91 276 ILE A O 1
ATOM 2355 N N . ASN A 1 277 ? -23.000 15.306 25.290 1.00 70.44 277 ASN A N 1
ATOM 2356 C CA . ASN A 1 277 ? -23.551 14.955 26.598 1.00 70.44 277 ASN A CA 1
ATOM 2357 C C . ASN A 1 277 ? -22.426 14.932 27.651 1.00 70.44 277 ASN A C 1
ATOM 2359 O O . ASN A 1 277 ? -21.578 14.038 27.643 1.00 70.44 277 ASN A O 1
ATOM 2363 N N . LYS A 1 278 ? -22.409 15.940 28.530 1.00 77.56 278 LYS A N 1
ATOM 2364 C CA . LYS A 1 278 ? -21.357 16.142 29.537 1.00 77.56 278 LYS A CA 1
ATOM 2365 C C . LYS A 1 278 ? -21.320 15.025 30.579 1.00 77.56 278 LYS A C 1
ATOM 2367 O O . LYS A 1 278 ? -20.233 14.666 31.018 1.00 77.56 278 LYS A O 1
ATOM 2372 N N . ASP A 1 279 ? -22.474 14.455 30.914 1.00 78.50 279 ASP A N 1
ATOM 2373 C CA . ASP A 1 279 ? -22.574 13.377 31.902 1.00 78.50 279 ASP A CA 1
ATOM 2374 C C . ASP A 1 279 ? -21.962 12.087 31.351 1.00 78.50 279 ASP A C 1
ATOM 2376 O O . ASP A 1 279 ? -21.198 11.416 32.032 1.00 78.50 279 ASP A O 1
ATOM 2380 N N . LEU A 1 280 ? -22.192 11.800 30.064 1.00 75.88 280 LEU A N 1
ATOM 2381 C CA . LEU A 1 280 ? -21.568 10.656 29.403 1.00 75.88 280 LEU A CA 1
ATOM 2382 C C . LEU A 1 280 ? -20.041 10.807 29.353 1.00 75.88 280 LEU A C 1
ATOM 2384 O O . LEU A 1 280 ? -19.331 9.846 29.613 1.00 75.88 280 LEU A O 1
ATOM 2388 N N . ILE A 1 281 ? -19.528 12.001 29.035 1.00 80.19 281 ILE A N 1
ATOM 2389 C CA . ILE A 1 281 ? -18.078 12.266 29.026 1.00 80.19 281 ILE A CA 1
ATOM 2390 C C . ILE A 1 281 ? -17.468 12.026 30.410 1.00 80.19 281 ILE A C 1
ATOM 2392 O O . ILE A 1 281 ? -16.389 11.448 30.509 1.00 80.19 281 ILE A O 1
ATOM 2396 N N . LYS A 1 282 ? -18.157 12.457 31.470 1.00 84.00 282 LYS A N 1
ATOM 2397 C CA . LYS A 1 282 ? -17.717 12.224 32.844 1.00 84.00 282 LYS A CA 1
ATOM 2398 C C . LYS A 1 282 ? -17.632 10.724 33.150 1.00 84.00 282 LYS A C 1
ATOM 2400 O O . LYS A 1 282 ? -16.583 10.283 33.606 1.00 84.00 282 LYS A O 1
ATOM 2405 N N . ASP A 1 283 ? -18.667 9.956 32.798 1.00 81.31 283 ASP A N 1
ATOM 2406 C CA . ASP A 1 283 ? -18.674 8.492 32.937 1.00 81.31 283 ASP A CA 1
ATOM 2407 C C . ASP A 1 283 ? -17.481 7.847 32.185 1.00 81.31 283 ASP A C 1
ATOM 2409 O O . ASP A 1 283 ? -16.838 6.933 32.699 1.00 81.31 283 ASP A O 1
ATOM 2413 N N . TRP A 1 284 ? -17.143 8.338 30.980 1.00 80.50 284 TRP A N 1
ATOM 2414 C CA . TRP A 1 284 ? -15.981 7.863 30.205 1.00 80.50 284 TRP A CA 1
ATOM 2415 C C . TRP A 1 284 ? -14.645 8.152 30.897 1.00 80.50 284 TRP A C 1
ATOM 2417 O O . TRP A 1 284 ? -13.802 7.260 30.967 1.00 80.50 284 TRP A O 1
ATOM 2427 N N . TYR A 1 285 ? -14.448 9.372 31.401 1.00 84.69 285 TYR A N 1
ATOM 2428 C CA . TYR A 1 285 ? -13.207 9.750 32.084 1.00 84.69 285 TYR A CA 1
ATOM 2429 C C . TYR A 1 285 ? -13.002 8.970 33.385 1.00 84.69 285 TYR A C 1
ATOM 2431 O O . TYR A 1 285 ? -11.881 8.560 33.683 1.00 84.69 285 TYR A O 1
ATOM 2439 N N . GLU A 1 286 ? -14.071 8.737 34.151 1.00 89.62 286 GLU A N 1
ATOM 2440 C CA . GLU A 1 286 ? -14.009 7.929 35.374 1.00 89.62 286 GLU A CA 1
ATOM 2441 C C . GLU A 1 286 ? -13.638 6.472 35.060 1.00 89.62 286 GLU A C 1
ATOM 2443 O O . GLU A 1 286 ? -12.769 5.899 35.721 1.00 89.62 286 GLU A O 1
ATOM 2448 N N . PHE A 1 287 ? -14.219 5.895 34.003 1.00 87.00 287 PHE A N 1
ATOM 2449 C CA . PHE A 1 287 ? -13.876 4.550 33.536 1.00 87.00 287 PHE A CA 1
ATOM 2450 C C . PHE A 1 287 ? -12.422 4.441 33.046 1.00 87.00 287 PHE A C 1
ATOM 2452 O O . PHE A 1 287 ? -11.719 3.486 33.390 1.00 87.00 287 PHE A O 1
ATOM 2459 N N . GLU A 1 288 ? -11.956 5.412 32.257 1.00 85.81 288 GLU A N 1
ATOM 2460 C CA . GLU A 1 288 ? -10.577 5.463 31.762 1.00 85.81 288 GLU A CA 1
ATOM 2461 C C . GLU A 1 288 ? -9.578 5.568 32.921 1.00 85.81 288 GLU A C 1
ATOM 2463 O O . GLU A 1 288 ? -8.588 4.833 32.952 1.00 85.81 288 GLU A O 1
ATOM 2468 N N . GLY A 1 289 ? -9.870 6.417 33.911 1.00 88.94 289 GLY A N 1
ATOM 2469 C CA . GLY A 1 289 ? -9.054 6.569 35.113 1.00 88.94 289 GLY A CA 1
ATOM 2470 C C . GLY A 1 289 ? -8.956 5.277 35.927 1.00 88.94 289 GLY A C 1
ATOM 2471 O O . GLY A 1 289 ? -7.851 4.853 36.267 1.00 88.94 289 GLY A O 1
ATOM 2472 N N . ALA A 1 290 ? -10.089 4.616 36.187 1.00 86.06 290 ALA A N 1
ATOM 2473 C CA . ALA A 1 290 ? -10.123 3.352 36.925 1.00 86.06 290 ALA A CA 1
ATOM 2474 C C . ALA A 1 290 ? -9.352 2.235 36.198 1.00 86.06 290 ALA A C 1
ATOM 2476 O O . ALA A 1 290 ? -8.514 1.566 36.803 1.00 86.06 290 ALA A O 1
ATOM 2477 N N . SER A 1 291 ? -9.567 2.090 34.886 1.00 79.81 291 SER A N 1
ATOM 2478 C CA . SER A 1 291 ? -8.902 1.066 34.066 1.00 79.81 291 SER A CA 1
ATOM 2479 C C . SER A 1 291 ? -7.389 1.290 33.976 1.00 79.81 291 SER A C 1
ATOM 2481 O O . SER A 1 291 ? -6.601 0.347 34.045 1.00 79.81 291 SER A O 1
ATOM 2483 N N . THR A 1 292 ? -6.963 2.551 33.843 1.00 83.69 292 THR A N 1
ATOM 2484 C CA . THR A 1 292 ? -5.540 2.916 33.793 1.00 83.69 292 THR A CA 1
ATOM 2485 C C . THR A 1 292 ? -4.855 2.634 35.125 1.00 83.69 292 THR A C 1
ATOM 2487 O O . THR A 1 292 ? -3.737 2.120 35.143 1.00 83.69 292 THR A O 1
ATOM 2490 N N . TYR A 1 293 ? -5.528 2.935 36.239 1.00 87.06 293 TYR A N 1
ATOM 2491 C CA . TYR A 1 293 ? -5.016 2.649 37.575 1.00 87.06 293 TYR A CA 1
ATOM 2492 C C . TYR A 1 293 ? -4.819 1.146 37.799 1.00 87.06 293 TYR A C 1
ATOM 2494 O O . TYR A 1 293 ? -3.752 0.730 38.250 1.00 87.06 293 TYR A O 1
ATOM 2502 N N . GLU A 1 294 ? -5.809 0.326 37.439 1.00 81.88 294 GLU A N 1
ATOM 2503 C CA . GLU A 1 294 ? -5.737 -1.130 37.581 1.00 81.88 294 GLU A CA 1
ATOM 2504 C C . GLU A 1 294 ? -4.582 -1.729 36.766 1.00 81.88 294 GLU A C 1
ATOM 2506 O O . GLU A 1 294 ? -3.784 -2.510 37.292 1.00 81.88 294 GLU A O 1
ATOM 2511 N N . TYR A 1 295 ? -4.430 -1.297 35.511 1.00 81.44 295 TYR A N 1
ATOM 2512 C CA . TYR A 1 295 ? -3.324 -1.717 34.654 1.00 81.44 295 TYR A CA 1
ATOM 2513 C C . TYR A 1 295 ? -1.958 -1.295 35.217 1.00 81.44 295 TYR A C 1
ATOM 2515 O O . TYR A 1 295 ? -1.043 -2.116 35.307 1.00 81.44 295 TYR A O 1
ATOM 2523 N N . ALA A 1 296 ? -1.817 -0.034 35.636 1.00 87.00 296 ALA A N 1
ATOM 2524 C CA . ALA A 1 296 ? -0.571 0.481 36.199 1.00 87.00 296 ALA A CA 1
ATOM 2525 C C . ALA A 1 296 ? -0.180 -0.263 37.484 1.00 87.00 296 ALA A C 1
ATOM 2527 O O . ALA A 1 296 ? 0.978 -0.637 37.657 1.00 87.00 296 ALA A O 1
ATOM 2528 N N . HIS A 1 297 ? -1.144 -0.538 38.362 1.00 86.31 297 HIS A N 1
ATOM 2529 C CA . HIS A 1 297 ? -0.914 -1.296 39.588 1.00 86.31 297 HIS A CA 1
ATOM 2530 C C . HIS A 1 297 ? -0.484 -2.745 39.304 1.00 86.31 297 HIS A C 1
ATOM 2532 O O . HIS A 1 297 ? 0.462 -3.239 39.920 1.00 86.31 297 HIS A O 1
ATOM 2538 N N . ALA A 1 298 ? -1.114 -3.416 38.334 1.00 79.88 298 ALA A N 1
ATOM 2539 C CA . ALA A 1 298 ? -0.702 -4.753 37.904 1.00 79.88 298 ALA A CA 1
ATOM 2540 C C . ALA A 1 298 ? 0.720 -4.760 37.307 1.00 79.88 298 ALA A C 1
ATOM 2542 O O . ALA A 1 298 ? 1.506 -5.672 37.567 1.00 79.88 298 ALA A O 1
ATOM 2543 N N . GLN A 1 299 ? 1.084 -3.718 36.554 1.00 82.50 299 GLN A N 1
ATOM 2544 C CA . GLN A 1 299 ? 2.425 -3.566 35.991 1.00 82.50 299 GLN A CA 1
ATOM 2545 C C . GLN A 1 299 ? 3.493 -3.326 37.070 1.00 82.50 299 GLN A C 1
ATOM 2547 O O . GLN A 1 299 ? 4.576 -3.906 36.987 1.00 82.50 299 GLN A O 1
ATOM 2552 N N . VAL A 1 300 ? 3.199 -2.511 38.090 1.00 88.81 300 VAL A N 1
ATOM 2553 C CA . VAL A 1 300 ? 4.109 -2.276 39.225 1.00 88.81 300 VAL A CA 1
ATOM 2554 C C . VAL A 1 300 ? 4.383 -3.577 39.974 1.00 88.81 300 VAL A C 1
ATOM 2556 O O . VAL A 1 300 ? 5.547 -3.920 40.160 1.00 88.81 300 VAL A O 1
ATOM 2559 N N . LYS A 1 301 ? 3.346 -4.362 40.293 1.00 82.19 301 LYS A N 1
ATOM 2560 C CA . LYS A 1 301 ? 3.509 -5.686 40.921 1.00 82.19 301 LYS A CA 1
ATOM 2561 C C . LYS A 1 301 ? 4.397 -6.625 40.105 1.00 82.19 301 LYS A C 1
ATOM 2563 O O . LYS A 1 301 ? 5.279 -7.280 40.651 1.00 82.19 301 LYS A O 1
ATOM 2568 N N . ALA A 1 302 ? 4.213 -6.662 38.785 1.00 75.38 302 ALA A N 1
ATOM 2569 C CA . ALA A 1 302 ? 5.070 -7.462 37.912 1.00 75.38 302 ALA A CA 1
ATOM 2570 C C . ALA A 1 302 ? 6.521 -6.947 37.869 1.00 75.38 302 ALA A C 1
ATOM 2572 O O . ALA A 1 302 ? 7.456 -7.745 37.793 1.00 75.38 302 ALA A O 1
ATOM 2573 N N . SER A 1 303 ? 6.729 -5.630 37.949 1.00 80.69 303 SER A N 1
ATOM 2574 C CA . SER A 1 303 ? 8.064 -5.030 38.044 1.00 80.69 303 SER A CA 1
ATOM 2575 C C . SER A 1 303 ? 8.744 -5.318 39.386 1.00 80.69 303 SER A C 1
ATOM 2577 O O . SER A 1 303 ? 9.959 -5.505 39.417 1.00 80.69 303 SER A O 1
ATOM 2579 N N . GLU A 1 304 ? 7.991 -5.362 40.485 1.00 82.00 304 GLU A N 1
ATOM 2580 C CA . GLU A 1 304 ? 8.483 -5.769 41.807 1.00 82.00 304 GLU A CA 1
ATOM 2581 C C . GLU A 1 304 ? 8.881 -7.247 41.813 1.00 82.00 304 GLU A C 1
ATOM 2583 O O . GLU A 1 304 ? 9.971 -7.592 42.263 1.00 82.00 304 GLU A O 1
ATOM 2588 N N . ALA A 1 305 ? 8.066 -8.122 41.218 1.00 76.25 305 ALA A N 1
ATOM 2589 C CA . ALA A 1 305 ? 8.445 -9.518 41.021 1.00 76.25 305 ALA A CA 1
ATOM 2590 C C . ALA A 1 305 ? 9.741 -9.632 40.191 1.00 76.25 305 ALA A C 1
ATOM 2592 O O . ALA A 1 305 ? 10.646 -10.379 40.554 1.00 76.25 305 ALA A O 1
ATOM 2593 N N . ALA A 1 306 ? 9.891 -8.839 39.123 1.00 76.38 306 ALA A N 1
ATOM 2594 C CA . ALA A 1 306 ? 11.107 -8.817 38.306 1.00 76.38 306 ALA A CA 1
ATOM 2595 C C . ALA A 1 306 ? 12.352 -8.295 39.054 1.00 76.38 306 ALA A C 1
ATOM 2597 O O . ALA A 1 306 ? 13.457 -8.797 38.835 1.00 76.38 306 ALA A O 1
ATOM 2598 N N . SER A 1 307 ? 12.208 -7.316 39.953 1.00 79.50 307 SER A N 1
ATOM 2599 C CA . SER A 1 307 ? 13.332 -6.814 40.755 1.00 79.50 307 SER A CA 1
ATOM 2600 C C . SER A 1 307 ? 13.770 -7.824 41.820 1.00 79.50 307 SER A C 1
ATOM 2602 O O . SER A 1 307 ? 14.973 -8.009 42.016 1.00 79.50 307 SER A O 1
ATOM 2604 N N . MET A 1 308 ? 12.825 -8.554 42.425 1.00 76.56 308 MET A N 1
ATOM 2605 C CA . MET A 1 308 ? 13.122 -9.678 43.321 1.00 76.56 308 MET A CA 1
ATOM 2606 C C . MET A 1 308 ? 13.922 -10.776 42.600 1.00 76.56 308 MET A C 1
ATOM 2608 O O . MET A 1 308 ? 14.916 -11.256 43.146 1.00 76.56 308 MET A O 1
ATOM 2612 N N . ILE A 1 309 ? 13.574 -11.088 41.341 1.00 70.50 309 ILE A N 1
ATOM 2613 C CA . ILE A 1 309 ? 14.334 -12.014 40.473 1.00 70.50 309 ILE A CA 1
ATOM 2614 C C . ILE A 1 309 ? 15.771 -11.541 40.283 1.00 70.50 309 ILE A C 1
ATOM 2616 O O . ILE A 1 309 ? 16.715 -12.314 40.446 1.00 70.50 309 ILE A O 1
ATOM 2620 N N . SER A 1 310 ? 15.948 -10.268 39.929 1.00 77.50 310 SER A N 1
ATOM 2621 C CA . SER A 1 310 ? 17.276 -9.708 39.675 1.00 77.50 310 SER A CA 1
ATOM 2622 C C . SER A 1 310 ?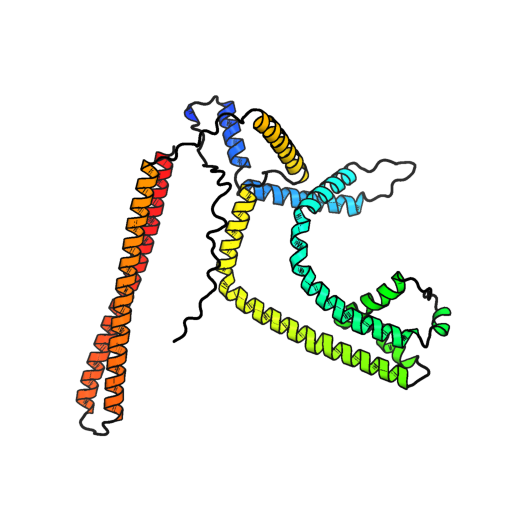 18.144 -9.691 40.935 1.00 77.50 310 SER A C 1
ATOM 2624 O O . SER A 1 310 ? 19.341 -9.970 40.848 1.00 77.50 310 SER A O 1
ATOM 2626 N N . SER A 1 311 ? 17.560 -9.382 42.097 1.00 80.94 311 SER A N 1
ATOM 2627 C CA . SER A 1 311 ? 18.266 -9.396 43.382 1.00 80.94 311 SER A CA 1
ATOM 2628 C C . SER A 1 311 ? 18.740 -10.805 43.724 1.00 80.94 311 SER A C 1
ATOM 2630 O O . SER A 1 311 ? 19.935 -11.017 43.925 1.00 80.94 311 SER A O 1
ATOM 2632 N N . GLN A 1 312 ? 17.843 -11.790 43.686 1.00 73.44 312 GLN A N 1
ATOM 2633 C CA . GLN A 1 312 ? 18.203 -13.179 43.974 1.00 73.44 312 GLN A CA 1
ATOM 2634 C C . GLN A 1 312 ? 19.203 -13.743 42.952 1.00 73.44 312 GLN A C 1
ATOM 2636 O O . GLN A 1 312 ? 20.123 -14.468 43.321 1.00 73.44 312 GLN A O 1
ATOM 2641 N N . GLY A 1 313 ? 19.102 -13.358 41.674 1.00 71.12 313 GLY A N 1
ATOM 2642 C CA . GLY A 1 313 ? 20.096 -13.687 40.648 1.00 71.12 313 GLY A CA 1
ATOM 2643 C C . GLY A 1 313 ? 21.502 -13.164 40.972 1.00 71.12 313 GLY A C 1
ATOM 2644 O O . GLY A 1 313 ? 22.495 -13.850 40.720 1.00 71.12 313 GLY A O 1
ATOM 2645 N N . SER A 1 314 ? 21.601 -11.978 41.576 1.00 75.19 314 SER A N 1
ATOM 2646 C CA . SER A 1 314 ? 22.880 -11.415 42.023 1.00 75.19 314 SER A CA 1
ATOM 2647 C C . SER A 1 314 ? 23.447 -12.143 43.247 1.00 75.19 314 SER A C 1
ATOM 2649 O O . SER A 1 314 ? 24.647 -12.431 43.291 1.00 75.19 314 SER A O 1
ATOM 2651 N N . ASP A 1 315 ? 22.589 -12.549 44.184 1.00 76.31 315 ASP A N 1
ATOM 2652 C CA . ASP A 1 315 ? 22.979 -13.364 45.337 1.00 76.31 315 ASP A CA 1
ATOM 2653 C C . ASP A 1 315 ? 23.509 -14.733 44.889 1.00 76.31 315 ASP A C 1
ATOM 2655 O O . ASP A 1 315 ? 24.546 -15.198 45.370 1.00 76.31 315 ASP A O 1
ATOM 2659 N N . LEU A 1 316 ? 22.873 -15.337 43.881 1.00 66.56 316 LEU A N 1
ATOM 2660 C CA . LEU A 1 316 ? 23.317 -16.582 43.252 1.00 66.56 316 LEU A CA 1
ATOM 2661 C C . LEU A 1 316 ? 24.695 -16.471 42.611 1.00 66.56 316 LEU A C 1
ATOM 2663 O O . LEU A 1 316 ? 25.535 -17.359 42.778 1.00 66.56 316 LEU A O 1
ATOM 2667 N N . TYR A 1 317 ? 24.935 -15.380 41.890 1.00 70.31 317 TYR A N 1
ATOM 2668 C CA . TYR A 1 317 ? 26.231 -15.104 41.286 1.00 70.31 317 TYR A CA 1
ATOM 2669 C C . TYR A 1 317 ? 27.326 -14.964 42.352 1.00 70.31 317 TYR A C 1
ATOM 2671 O O . TYR A 1 317 ? 28.395 -15.564 42.222 1.00 70.31 317 TYR A O 1
ATOM 2679 N N . ASN A 1 318 ? 27.045 -14.248 43.444 1.00 78.06 318 ASN A N 1
ATOM 2680 C CA . ASN A 1 318 ? 27.979 -14.070 44.557 1.00 78.06 318 ASN A CA 1
ATOM 2681 C C . ASN A 1 318 ? 28.287 -15.392 45.277 1.00 78.06 318 ASN A C 1
ATOM 2683 O O . ASN A 1 318 ? 29.445 -15.663 45.597 1.00 78.06 318 ASN A O 1
ATOM 2687 N N . ILE A 1 319 ? 27.278 -16.242 45.490 1.00 71.56 319 ILE A N 1
ATOM 2688 C CA . ILE A 1 319 ? 27.445 -17.569 46.100 1.00 71.56 319 ILE A CA 1
ATOM 2689 C C . ILE A 1 319 ? 28.261 -18.493 45.188 1.00 71.56 319 ILE A C 1
ATOM 2691 O O . ILE A 1 319 ? 29.179 -19.160 45.668 1.00 71.56 319 ILE A O 1
ATOM 2695 N N . ARG A 1 320 ? 27.984 -18.513 43.875 1.00 68.94 320 ARG A N 1
ATOM 2696 C CA . ARG A 1 320 ? 28.794 -19.266 42.901 1.00 68.94 320 ARG A CA 1
ATOM 2697 C C . ARG A 1 320 ? 30.245 -18.791 42.918 1.00 68.94 320 ARG A C 1
ATOM 2699 O O . ARG A 1 320 ? 31.137 -19.622 43.029 1.00 68.94 320 ARG A O 1
ATOM 2706 N N . LYS A 1 321 ? 30.474 -17.478 42.859 1.00 72.75 321 LYS A N 1
ATOM 2707 C CA . LYS A 1 321 ? 31.818 -16.889 42.882 1.00 72.75 321 LYS A CA 1
ATOM 2708 C C . LYS A 1 321 ? 32.580 -17.262 44.154 1.00 72.75 321 LYS A C 1
ATOM 2710 O O . LYS A 1 321 ? 33.750 -17.609 44.072 1.00 72.75 321 LYS A O 1
ATOM 2715 N N . ARG A 1 322 ? 31.909 -17.249 45.314 1.00 68.50 322 ARG A N 1
ATOM 2716 C CA . ARG A 1 322 ? 32.484 -17.702 46.591 1.00 68.50 322 ARG A CA 1
ATOM 2717 C C . ARG A 1 322 ? 32.901 -19.174 46.538 1.00 68.50 322 ARG A C 1
ATOM 2719 O O . ARG A 1 322 ? 33.960 -19.531 47.034 1.00 68.50 322 ARG A O 1
ATOM 2726 N N . LYS A 1 323 ? 32.095 -20.008 45.883 1.00 65.00 323 LYS A N 1
ATOM 2727 C CA . LYS A 1 323 ? 32.368 -21.436 45.705 1.00 65.00 323 LYS A CA 1
ATOM 2728 C C . LYS A 1 323 ? 33.499 -21.723 44.709 1.00 65.00 323 LYS A C 1
ATOM 2730 O O . LYS A 1 323 ? 34.207 -22.699 44.890 1.00 65.00 323 LYS A O 1
ATOM 2735 N N . GLU A 1 324 ? 33.676 -20.895 43.680 1.00 63.84 324 GLU A N 1
ATOM 2736 C CA . GLU A 1 324 ? 34.816 -20.986 42.749 1.00 63.84 324 GLU A CA 1
ATOM 2737 C C . GLU A 1 324 ? 36.148 -20.594 43.410 1.00 63.84 324 GLU A C 1
ATOM 2739 O O . GLU A 1 324 ? 37.201 -21.018 42.948 1.00 63.84 324 GLU A O 1
ATOM 2744 N N . THR A 1 325 ? 36.113 -19.808 44.493 1.00 64.88 325 THR A N 1
ATOM 2745 C CA . THR A 1 325 ? 37.301 -19.449 45.288 1.00 64.88 325 THR A CA 1
ATOM 2746 C C . THR A 1 325 ? 37.626 -20.417 46.434 1.00 64.88 325 THR A C 1
ATOM 2748 O O . THR A 1 325 ? 38.749 -20.382 46.930 1.00 64.88 325 THR A O 1
ATOM 2751 N N . ASP A 1 326 ? 36.685 -21.270 46.855 1.00 62.78 326 ASP A N 1
ATOM 2752 C CA . ASP A 1 326 ? 36.850 -22.209 47.976 1.00 62.78 326 ASP A CA 1
ATOM 2753 C C . ASP A 1 326 ? 37.084 -23.653 47.462 1.00 62.78 326 ASP A C 1
ATOM 2755 O O . ASP A 1 326 ? 36.142 -24.393 47.183 1.00 62.78 326 ASP A O 1
ATOM 2759 N N . ASP A 1 327 ? 38.347 -24.093 47.377 1.00 55.78 327 ASP A N 1
ATOM 2760 C CA . ASP A 1 327 ? 38.765 -25.422 46.867 1.00 55.78 327 ASP A CA 1
ATOM 2761 C C . ASP A 1 327 ? 38.614 -26.595 47.877 1.00 55.78 327 ASP A C 1
ATOM 2763 O O . ASP A 1 327 ? 39.150 -27.692 47.679 1.00 55.78 327 ASP A O 1
ATOM 2767 N N . ASN A 1 328 ? 37.900 -26.414 48.997 1.00 58.91 328 ASN A N 1
ATOM 2768 C CA . ASN A 1 328 ? 37.951 -27.352 50.126 1.00 58.91 328 ASN A CA 1
ATOM 2769 C C . ASN A 1 328 ? 36.785 -28.371 50.171 1.00 58.91 328 ASN A C 1
ATOM 2771 O O . ASN A 1 328 ? 35.601 -28.042 50.138 1.00 58.91 328 ASN A O 1
ATOM 2775 N N . LYS A 1 329 ? 37.116 -29.665 50.310 1.00 54.72 329 LYS A N 1
ATOM 2776 C CA . LYS A 1 329 ? 36.188 -30.814 50.154 1.00 54.72 329 LYS A CA 1
ATOM 2777 C C . LYS A 1 329 ? 35.107 -30.948 51.251 1.00 54.72 329 LYS A C 1
ATOM 2779 O O . LYS A 1 329 ? 34.144 -31.689 51.056 1.00 54.72 329 LYS A O 1
ATOM 2784 N N . ASN A 1 330 ? 35.233 -30.241 52.380 1.00 55.16 330 ASN A N 1
ATOM 2785 C CA . ASN A 1 330 ? 34.269 -30.276 53.496 1.00 55.16 330 ASN A CA 1
ATOM 2786 C C . ASN A 1 330 ? 33.048 -29.350 53.304 1.00 55.16 330 ASN A C 1
ATOM 2788 O O . ASN A 1 330 ? 32.041 -29.529 53.990 1.00 55.16 330 ASN A O 1
ATOM 2792 N N . ASP A 1 331 ? 33.072 -28.441 52.325 1.00 55.81 331 ASP A N 1
ATOM 2793 C CA . ASP A 1 331 ? 31.997 -27.465 52.083 1.00 55.81 331 ASP A CA 1
ATOM 2794 C C . ASP A 1 331 ? 30.843 -27.994 51.217 1.00 55.81 331 ASP A C 1
ATOM 2796 O O . ASP A 1 331 ? 29.852 -27.299 50.978 1.00 55.81 331 ASP A O 1
ATOM 2800 N N . SER A 1 332 ? 30.911 -29.255 50.779 1.00 52.62 332 SER A N 1
ATOM 2801 C CA . SER A 1 332 ? 29.904 -29.875 49.908 1.00 52.62 332 SER A CA 1
ATOM 2802 C C . SER A 1 332 ? 28.512 -29.952 50.557 1.00 52.62 332 SER A C 1
ATOM 2804 O O . SER A 1 332 ? 27.522 -29.632 49.905 1.00 52.62 332 SER A O 1
ATOM 2806 N N . LYS A 1 333 ? 28.403 -30.277 51.855 1.00 59.88 333 LYS A N 1
ATOM 2807 C CA . LYS A 1 333 ? 27.099 -30.372 52.550 1.00 59.88 333 LYS A CA 1
ATOM 2808 C C . LYS A 1 333 ? 26.431 -29.010 52.767 1.00 59.88 333 LYS A C 1
ATOM 2810 O O . LYS A 1 333 ? 25.237 -28.877 52.511 1.00 59.88 333 LYS A O 1
ATOM 2815 N N . ASN A 1 334 ? 27.199 -27.994 53.165 1.00 61.19 334 ASN A N 1
ATOM 2816 C CA . ASN A 1 334 ? 26.690 -26.623 53.290 1.00 61.19 334 ASN A CA 1
ATOM 2817 C C . ASN A 1 334 ? 26.327 -26.035 51.919 1.00 61.19 334 ASN A C 1
ATOM 2819 O O . ASN A 1 334 ? 25.332 -25.326 51.800 1.00 61.19 334 ASN A O 1
ATOM 2823 N N . SER A 1 335 ? 27.077 -26.406 50.877 1.00 57.53 335 SER A N 1
ATOM 2824 C CA . SER A 1 335 ? 26.781 -26.048 49.488 1.00 57.53 335 SER A CA 1
ATOM 2825 C C . SER A 1 335 ? 25.503 -26.699 48.955 1.00 57.53 335 SER A C 1
ATOM 2827 O O . SER A 1 335 ? 24.796 -26.087 48.168 1.00 57.53 335 SER A O 1
ATOM 2829 N N . ILE A 1 336 ? 25.204 -27.944 49.333 1.00 61.38 336 ILE A N 1
ATOM 2830 C CA . ILE A 1 336 ? 23.970 -28.632 48.918 1.00 61.38 336 ILE A CA 1
ATOM 2831 C C . ILE A 1 336 ? 22.758 -28.012 49.618 1.00 61.38 336 ILE A C 1
ATOM 2833 O O . ILE A 1 336 ? 21.745 -27.777 48.970 1.00 61.38 336 ILE A O 1
ATOM 2837 N N . CYS A 1 337 ? 22.888 -27.670 50.903 1.00 64.56 337 CYS A N 1
ATOM 2838 C CA . CYS A 1 337 ? 21.837 -26.993 51.663 1.00 64.56 337 CYS A CA 1
ATOM 2839 C C . CYS A 1 337 ? 21.540 -25.585 51.112 1.00 64.56 337 CYS A C 1
ATOM 2841 O O . CYS A 1 337 ? 20.378 -25.215 50.950 1.00 64.56 337 CYS A O 1
ATOM 2843 N N . SER A 1 338 ? 22.570 -24.811 50.747 1.00 64.62 338 SER A N 1
ATOM 2844 C CA . SER A 1 338 ? 22.371 -23.504 50.111 1.00 64.62 338 SER A CA 1
ATOM 2845 C C . SER A 1 338 ? 21.789 -23.624 48.700 1.00 64.62 338 SER A C 1
ATOM 2847 O O . SER A 1 338 ? 20.906 -22.847 48.357 1.00 64.62 338 SER A O 1
ATOM 2849 N N . LEU A 1 339 ? 22.203 -24.621 47.910 1.00 62.31 339 LEU A N 1
ATOM 2850 C CA . LEU A 1 339 ? 21.632 -24.895 46.585 1.00 62.31 339 LEU A CA 1
ATOM 2851 C C . LEU A 1 339 ? 20.177 -25.383 46.642 1.00 62.31 339 LEU A C 1
ATOM 2853 O O . LEU A 1 339 ? 19.394 -25.003 45.778 1.00 62.31 339 LEU A O 1
ATOM 2857 N N . GLN A 1 340 ? 19.800 -26.179 47.646 1.00 72.31 340 GLN A N 1
ATOM 2858 C CA . GLN A 1 340 ? 18.401 -26.561 47.872 1.00 72.31 340 GLN A CA 1
ATOM 2859 C C . GLN A 1 340 ? 17.555 -25.346 48.243 1.00 72.31 340 GLN A C 1
ATOM 2861 O O . GLN A 1 340 ? 16.529 -25.120 47.617 1.00 72.31 340 GLN A O 1
ATOM 2866 N N . LYS A 1 341 ? 18.040 -24.502 49.161 1.00 74.38 341 LYS A N 1
ATOM 2867 C CA . LYS A 1 341 ? 17.355 -23.258 49.532 1.00 74.38 341 LYS A CA 1
ATOM 2868 C C . LYS A 1 341 ? 17.145 -22.330 48.331 1.00 74.38 341 LYS A C 1
ATOM 2870 O O . LYS A 1 341 ? 16.071 -21.781 48.147 1.00 74.38 341 LYS A O 1
ATOM 2875 N N . ILE A 1 342 ? 18.153 -22.231 47.472 1.00 66.69 342 ILE A N 1
ATOM 2876 C CA . ILE A 1 342 ? 18.097 -21.507 46.199 1.00 66.69 342 ILE A CA 1
ATOM 2877 C C . ILE A 1 342 ? 17.062 -22.101 45.240 1.00 66.69 342 ILE A C 1
ATOM 2879 O O . ILE A 1 342 ? 16.368 -21.364 44.545 1.00 66.69 342 ILE A O 1
ATOM 2883 N N . GLN A 1 343 ? 17.000 -23.427 45.143 1.00 73.44 343 GLN A N 1
ATOM 2884 C CA . GLN A 1 343 ? 16.053 -24.099 44.266 1.00 73.44 343 GLN A CA 1
ATOM 2885 C C . GLN A 1 343 ? 14.618 -23.872 44.744 1.00 73.44 343 GLN A C 1
ATOM 2887 O O . GLN A 1 343 ? 13.759 -23.590 43.912 1.00 73.44 343 GLN A O 1
ATOM 2892 N N . ASP A 1 344 ? 14.401 -23.898 46.058 1.00 78.69 344 ASP A N 1
ATOM 2893 C CA . ASP A 1 344 ? 13.118 -23.589 46.689 1.00 78.69 344 ASP A CA 1
ATOM 2894 C C . ASP A 1 344 ? 12.731 -22.109 46.481 1.00 78.69 344 ASP A C 1
ATOM 2896 O O . ASP A 1 344 ? 11.592 -21.791 46.127 1.00 78.69 344 ASP A O 1
ATOM 2900 N N . ASP A 1 345 ? 13.695 -21.190 46.603 1.00 73.06 345 ASP A N 1
ATOM 2901 C CA . ASP A 1 345 ? 13.494 -19.760 46.340 1.00 73.06 345 ASP A CA 1
ATOM 2902 C C . ASP A 1 345 ? 13.152 -19.499 44.859 1.00 73.06 345 ASP A C 1
ATOM 2904 O O . ASP A 1 345 ? 12.228 -18.742 44.559 1.00 73.06 345 ASP A O 1
ATOM 2908 N N . LEU A 1 346 ? 13.821 -20.182 43.920 1.00 66.50 346 LEU A N 1
ATOM 2909 C CA . LEU A 1 346 ? 13.533 -20.108 42.482 1.00 66.50 346 LEU A CA 1
ATOM 2910 C C . LEU A 1 346 ? 12.161 -20.695 42.126 1.00 66.50 346 LEU A C 1
ATOM 2912 O O . LEU A 1 346 ? 11.496 -20.178 41.224 1.00 66.50 346 LEU A O 1
ATOM 2916 N N . THR A 1 347 ? 11.719 -21.755 42.809 1.00 75.31 347 THR A N 1
ATOM 2917 C CA . THR A 1 347 ? 10.379 -22.325 42.600 1.00 75.31 347 THR A CA 1
ATOM 2918 C C . THR A 1 347 ? 9.287 -21.386 43.098 1.00 75.31 347 THR A C 1
ATOM 2920 O O . THR A 1 347 ? 8.367 -21.094 42.336 1.00 75.31 347 THR A O 1
ATOM 2923 N N . ASN A 1 348 ? 9.442 -20.812 44.296 1.00 77.44 348 ASN A N 1
ATOM 2924 C CA . ASN A 1 348 ? 8.497 -19.834 44.852 1.00 77.44 348 ASN A CA 1
ATOM 2925 C C . ASN A 1 348 ? 8.402 -18.578 43.977 1.00 77.44 348 ASN A C 1
ATOM 2927 O O . ASN A 1 348 ? 7.338 -17.994 43.773 1.00 77.44 348 ASN A O 1
ATOM 2931 N N . LEU A 1 349 ? 9.532 -18.167 43.412 1.00 68.31 349 LEU A N 1
ATOM 2932 C CA . LEU A 1 349 ? 9.607 -17.009 42.546 1.00 68.31 349 LEU A CA 1
ATOM 2933 C C . LEU A 1 349 ? 8.986 -17.261 41.165 1.00 68.31 349 LEU A C 1
ATOM 2935 O O . LEU A 1 349 ? 8.320 -16.381 40.615 1.00 68.31 349 LEU A O 1
ATOM 2939 N N . LYS A 1 350 ? 9.164 -18.462 40.604 1.00 74.06 350 LYS A N 1
ATOM 2940 C CA . LYS A 1 350 ? 8.483 -18.862 39.369 1.00 74.06 350 LYS A CA 1
ATOM 2941 C C . LYS A 1 350 ? 6.969 -18.842 39.571 1.00 74.06 350 LYS A C 1
ATOM 2943 O O . LYS A 1 350 ? 6.254 -18.358 38.696 1.00 74.06 350 LYS A O 1
ATOM 2948 N N . GLU A 1 351 ? 6.497 -19.318 40.720 1.00 80.88 351 GLU A N 1
ATOM 2949 C CA . GLU A 1 351 ? 5.082 -19.268 41.091 1.00 80.88 351 GLU A CA 1
ATOM 2950 C C . GLU A 1 351 ? 4.578 -17.824 41.217 1.00 80.88 351 GLU A C 1
ATOM 2952 O O . GLU A 1 351 ? 3.574 -17.491 40.594 1.00 80.88 351 GLU A O 1
ATOM 2957 N N . SER A 1 352 ? 5.320 -16.936 41.888 1.00 75.69 352 SER A N 1
ATOM 2958 C CA . SER A 1 352 ? 4.988 -15.502 41.991 1.00 75.69 352 SER A CA 1
ATOM 2959 C C . SER A 1 352 ? 4.936 -14.790 40.627 1.00 75.69 352 SER A C 1
ATOM 2961 O O . SER A 1 352 ? 4.056 -13.962 40.363 1.00 75.69 352 SER A O 1
ATOM 2963 N N . PHE A 1 353 ? 5.838 -15.139 39.704 1.00 70.38 353 PHE A N 1
ATOM 2964 C CA . PHE A 1 353 ? 5.829 -14.599 38.344 1.00 70.38 353 PHE A CA 1
ATOM 2965 C C . PHE A 1 353 ? 4.652 -15.131 37.516 1.00 70.38 353 PHE A C 1
ATOM 2967 O O . PHE A 1 353 ? 3.994 -14.366 36.805 1.00 70.38 353 PHE A O 1
ATOM 2974 N N . GLU A 1 354 ? 4.361 -16.432 37.602 1.00 78.50 354 GLU A N 1
ATOM 2975 C CA . GLU A 1 354 ? 3.176 -17.010 36.966 1.00 78.50 354 GLU A CA 1
ATOM 2976 C C . GLU A 1 354 ? 1.887 -16.402 37.525 1.00 78.50 354 GLU A C 1
ATOM 2978 O O . GLU A 1 354 ? 0.969 -16.121 36.754 1.00 78.50 354 GLU A O 1
ATOM 2983 N N . GLU A 1 355 ? 1.831 -16.136 38.828 1.00 82.12 355 GLU A N 1
ATOM 2984 C CA . GLU A 1 355 ? 0.707 -15.475 39.483 1.00 82.12 355 GLU A CA 1
ATOM 2985 C C . GLU A 1 355 ? 0.548 -14.027 39.007 1.00 82.12 355 GLU A C 1
ATOM 2987 O O . GLU A 1 355 ? -0.539 -13.640 38.584 1.00 82.12 355 GLU A O 1
ATOM 2992 N N . SER A 1 356 ? 1.634 -13.253 38.949 1.00 72.50 356 SER A N 1
ATOM 2993 C CA . SER A 1 356 ? 1.624 -11.886 38.407 1.00 72.50 356 SER A CA 1
ATOM 2994 C C . SER A 1 356 ? 1.163 -11.855 36.945 1.00 72.50 356 SER A C 1
ATOM 2996 O O . SER A 1 356 ? 0.354 -11.015 36.546 1.00 72.50 356 SER A O 1
ATOM 2998 N N . ARG A 1 357 ? 1.621 -12.814 36.131 1.00 74.56 357 ARG A N 1
ATOM 2999 C CA . ARG A 1 357 ? 1.196 -12.953 34.732 1.00 74.56 357 ARG A CA 1
ATOM 3000 C C . ARG A 1 357 ? -0.285 -13.318 34.614 1.00 74.56 357 ARG A C 1
ATOM 3002 O O . ARG A 1 357 ? -0.953 -12.821 33.708 1.00 74.56 357 ARG A O 1
ATOM 3009 N N . ARG A 1 358 ? -0.807 -14.169 35.503 1.00 81.38 358 ARG A N 1
ATOM 3010 C CA . ARG A 1 358 ? -2.242 -14.492 35.577 1.00 81.38 358 ARG A CA 1
ATOM 3011 C C . ARG A 1 358 ? -3.054 -13.266 35.985 1.00 81.38 358 ARG A C 1
ATOM 3013 O O . ARG A 1 358 ? -3.978 -12.927 35.262 1.00 81.38 358 ARG A O 1
ATOM 3020 N N . GLN A 1 359 ? -2.635 -12.529 37.016 1.00 79.88 359 GLN A N 1
ATOM 3021 C CA . GLN A 1 359 ? -3.294 -11.291 37.452 1.00 79.88 359 GLN A CA 1
ATOM 3022 C C . GLN A 1 359 ? -3.381 -10.246 36.328 1.00 79.88 359 GLN A C 1
ATOM 3024 O O . GLN A 1 359 ? -4.428 -9.633 36.147 1.00 79.88 359 GLN A O 1
ATOM 3029 N N . ILE A 1 360 ? -2.322 -10.075 35.525 1.00 74.50 360 ILE A N 1
ATOM 3030 C CA . ILE A 1 360 ? -2.342 -9.170 34.360 1.00 74.50 360 ILE A CA 1
ATOM 3031 C C . ILE A 1 360 ? -3.342 -9.640 33.299 1.00 74.50 360 ILE A C 1
ATOM 3033 O O . ILE A 1 360 ? -4.088 -8.829 32.747 1.00 74.50 360 ILE A O 1
ATOM 3037 N N . ASN A 1 361 ? -3.356 -10.937 32.987 1.00 80.94 361 ASN A N 1
ATOM 3038 C CA . ASN A 1 361 ? -4.291 -11.483 32.006 1.00 80.94 361 ASN A CA 1
ATOM 3039 C C . ASN A 1 361 ? -5.741 -11.375 32.493 1.00 80.94 361 ASN A C 1
ATOM 3041 O O . ASN A 1 361 ? -6.609 -10.999 31.708 1.00 80.94 361 ASN A O 1
ATOM 3045 N N . ASP A 1 362 ? -5.985 -11.635 33.776 1.00 86.19 362 ASP A N 1
ATOM 3046 C CA . ASP A 1 362 ? -7.302 -11.535 34.395 1.00 86.19 362 ASP A CA 1
ATOM 3047 C C . ASP A 1 362 ? -7.787 -10.083 34.392 1.00 86.19 362 ASP A C 1
ATOM 3049 O O . ASP A 1 362 ? -8.878 -9.817 33.885 1.00 86.19 362 ASP A O 1
ATOM 3053 N N . ALA A 1 363 ? -6.951 -9.126 34.806 1.00 76.94 363 ALA A N 1
ATOM 3054 C CA . ALA A 1 363 ? -7.253 -7.696 34.707 1.00 76.94 363 ALA A CA 1
ATOM 3055 C C . ALA A 1 363 ? -7.553 -7.281 33.254 1.00 76.94 363 ALA A C 1
ATOM 3057 O O . ALA A 1 363 ? -8.557 -6.630 32.977 1.00 76.94 363 ALA A O 1
ATOM 3058 N N . LEU A 1 364 ? -6.758 -7.737 32.276 1.00 77.38 364 LEU A N 1
ATOM 3059 C CA . LEU A 1 364 ? -7.026 -7.487 30.853 1.00 77.38 364 LEU A CA 1
ATOM 3060 C C . LEU A 1 364 ? -8.366 -8.070 30.389 1.00 77.38 364 LEU A C 1
ATOM 3062 O O . LEU A 1 364 ? -9.045 -7.460 29.559 1.00 77.38 364 LEU A O 1
ATOM 3066 N N . THR A 1 365 ? -8.752 -9.251 30.873 1.00 83.94 365 THR A N 1
ATOM 3067 C CA . THR A 1 365 ? -10.058 -9.840 30.544 1.00 83.94 365 THR A CA 1
ATOM 3068 C C . THR A 1 365 ? -11.210 -9.091 31.204 1.00 83.94 365 THR A C 1
ATOM 3070 O O . THR A 1 365 ? -12.199 -8.817 30.524 1.00 83.94 365 THR A O 1
ATOM 3073 N N . GLN A 1 366 ? -11.059 -8.675 32.463 1.00 84.62 366 GLN A N 1
ATOM 3074 C CA . GLN A 1 366 ? -12.047 -7.875 33.186 1.00 84.62 366 GLN A CA 1
ATOM 3075 C C . GLN A 1 366 ? -12.245 -6.513 32.520 1.00 84.62 366 GLN A C 1
ATOM 3077 O O . GLN A 1 366 ? -13.381 -6.133 32.250 1.00 84.62 366 GLN A O 1
ATOM 3082 N N . ILE A 1 367 ? -11.161 -5.836 32.133 1.00 79.69 367 ILE A N 1
ATOM 3083 C CA . ILE A 1 367 ? -11.206 -4.577 31.378 1.00 79.69 367 ILE A CA 1
ATOM 3084 C C . ILE A 1 367 ? -11.912 -4.771 30.030 1.00 79.69 367 ILE A C 1
ATOM 3086 O O . ILE A 1 367 ? -12.737 -3.953 29.628 1.00 79.69 367 ILE A O 1
ATOM 3090 N N . LYS A 1 368 ? -11.638 -5.864 29.305 1.00 82.31 368 LYS A N 1
ATOM 3091 C CA . LYS A 1 368 ? -12.332 -6.153 28.035 1.00 82.31 368 LYS A CA 1
ATOM 3092 C C . LYS A 1 368 ? -13.829 -6.381 28.235 1.00 82.31 368 LYS A C 1
ATOM 3094 O O . LYS A 1 368 ? -14.621 -5.956 27.391 1.00 82.31 368 LYS A O 1
ATOM 3099 N N . GLN A 1 369 ? -14.213 -7.055 29.314 1.00 87.12 369 GLN A N 1
ATOM 3100 C CA . GLN A 1 369 ? -15.608 -7.330 29.628 1.00 87.12 369 GLN A CA 1
ATOM 3101 C C . GLN A 1 369 ? -16.344 -6.064 30.079 1.00 87.12 369 GLN A C 1
ATOM 3103 O O . GLN A 1 369 ? -17.396 -5.748 29.522 1.00 87.12 369 GLN A O 1
ATOM 3108 N N . SER A 1 370 ? -15.765 -5.287 30.993 1.00 77.12 370 SER A N 1
ATOM 3109 C CA . SER A 1 370 ? -16.336 -4.021 31.461 1.00 77.12 370 SER A CA 1
ATOM 3110 C C . SER A 1 370 ? -16.460 -3.005 30.322 1.00 77.12 370 SER A C 1
ATOM 3112 O O . SER A 1 370 ? -17.489 -2.343 30.192 1.00 77.12 370 SER A O 1
ATOM 3114 N N . LEU A 1 371 ? -15.488 -2.962 29.404 1.00 76.38 371 LEU A N 1
ATOM 3115 C CA . LEU A 1 371 ? -15.573 -2.182 28.169 1.00 76.38 371 LEU A CA 1
ATOM 3116 C C . LEU A 1 371 ? -16.757 -2.627 27.293 1.00 76.38 371 LEU A C 1
ATOM 3118 O O . LEU A 1 371 ? -17.449 -1.789 26.710 1.00 76.38 371 LEU A O 1
ATOM 3122 N N . ALA A 1 372 ? -17.006 -3.934 27.170 1.00 79.00 372 ALA A N 1
ATOM 3123 C CA . ALA A 1 372 ? -18.123 -4.460 26.387 1.00 79.00 372 ALA A CA 1
ATOM 3124 C C . ALA A 1 372 ? -19.484 -4.111 27.018 1.00 79.00 372 ALA A C 1
ATOM 3126 O O . ALA A 1 372 ? -20.399 -3.690 26.303 1.00 79.00 372 ALA A O 1
ATOM 3127 N N . GLU A 1 373 ? -19.603 -4.221 28.340 1.00 81.06 373 GLU A N 1
ATOM 3128 C CA . GLU A 1 373 ? -20.797 -3.856 29.112 1.00 81.06 373 GLU A CA 1
ATOM 3129 C C . GLU A 1 373 ? -21.064 -2.345 29.051 1.00 81.06 373 GLU A C 1
ATOM 3131 O O . GLU A 1 373 ? -22.175 -1.907 28.735 1.00 81.06 373 GLU A O 1
ATOM 3136 N N . PHE A 1 374 ? -20.027 -1.525 29.225 1.00 71.69 374 PHE A N 1
ATOM 3137 C CA . PHE A 1 374 ? -20.119 -0.072 29.115 1.00 71.69 374 PHE A CA 1
ATOM 3138 C C . PHE A 1 374 ? -20.488 0.379 27.694 1.00 71.69 374 PHE A C 1
ATOM 3140 O O . PHE A 1 374 ? -21.302 1.288 27.494 1.00 71.69 374 PHE A O 1
ATOM 3147 N N . LYS A 1 375 ? -19.965 -0.301 26.667 1.00 71.19 375 LYS A N 1
ATOM 3148 C CA . LYS A 1 375 ? -20.361 -0.079 25.270 1.00 71.19 375 LYS A CA 1
ATOM 3149 C C . LYS A 1 375 ? -21.844 -0.387 25.046 1.00 71.19 375 LYS A C 1
ATOM 3151 O O . LYS A 1 375 ? -22.517 0.363 24.343 1.00 71.19 375 LYS A O 1
ATOM 3156 N N . GLN A 1 376 ? -22.388 -1.439 25.656 1.00 74.00 376 GLN A N 1
ATOM 3157 C CA . GLN A 1 376 ? -23.828 -1.714 25.593 1.00 74.00 376 GLN A CA 1
ATOM 3158 C C . GLN A 1 376 ? -24.645 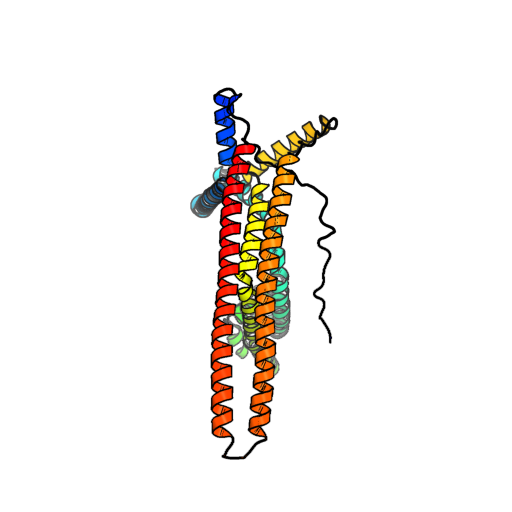-0.645 26.335 1.00 74.00 376 GLN A C 1
ATOM 3160 O O . GLN A 1 376 ? -25.626 -0.127 25.790 1.00 74.00 376 GLN A O 1
ATOM 3165 N N . HIS A 1 377 ? -24.213 -0.238 27.528 1.00 69.25 377 HIS A N 1
ATOM 3166 C CA . HIS A 1 377 ? -24.902 0.774 28.329 1.00 69.25 377 HIS A CA 1
ATOM 3167 C C . HIS A 1 377 ? -24.936 2.150 27.641 1.00 69.25 377 HIS A C 1
ATOM 3169 O O . HIS A 1 377 ? -25.997 2.764 27.515 1.00 69.25 377 HIS A O 1
ATOM 3175 N N . SER A 1 378 ? -23.807 2.598 27.090 1.00 57.47 378 SER A N 1
ATOM 3176 C CA . SER A 1 378 ? -23.715 3.847 26.321 1.00 57.47 378 SER A CA 1
ATOM 3177 C C . SER A 1 378 ? -24.586 3.823 25.060 1.00 57.47 378 SER A C 1
ATOM 3179 O O . SER A 1 378 ? -25.287 4.795 24.789 1.00 57.47 378 SER A O 1
ATOM 3181 N N . THR A 1 379 ? -24.656 2.702 24.329 1.00 58.44 379 THR A N 1
ATOM 3182 C CA . THR A 1 379 ? -25.581 2.580 23.181 1.00 58.44 379 THR A CA 1
ATOM 3183 C C . THR A 1 379 ? -27.059 2.614 23.572 1.00 58.44 379 THR A C 1
ATOM 3185 O O . THR A 1 379 ? -27.898 2.919 22.726 1.00 58.44 379 THR A O 1
ATOM 3188 N N . THR A 1 380 ? -27.379 2.317 24.834 1.00 58.84 380 THR A N 1
ATOM 3189 C CA . THR A 1 380 ? -28.745 2.354 25.371 1.00 58.84 380 THR A CA 1
ATOM 3190 C C . THR A 1 380 ? -29.111 3.753 25.866 1.00 58.84 380 THR A C 1
ATOM 3192 O O . THR A 1 380 ? -30.214 4.199 25.590 1.00 58.84 380 THR A O 1
ATOM 3195 N N . LYS A 1 381 ? -28.181 4.479 26.508 1.00 53.72 381 LYS A N 1
ATOM 3196 C CA . LYS A 1 381 ? -28.352 5.893 26.912 1.00 53.72 381 LYS A CA 1
ATOM 3197 C C . LYS A 1 381 ? -28.426 6.870 25.724 1.00 53.72 381 LYS A C 1
ATOM 3199 O O . LYS A 1 381 ? -28.979 7.954 25.866 1.00 53.72 381 LYS A O 1
ATOM 3204 N N . VAL A 1 382 ? -27.818 6.525 24.583 1.00 47.06 382 VAL A N 1
ATOM 3205 C CA . VAL A 1 382 ? -27.802 7.361 23.362 1.00 47.06 382 VAL A CA 1
ATOM 3206 C C . VAL A 1 382 ? -29.048 7.159 22.478 1.00 47.06 382 VAL A C 1
ATOM 3208 O O . VAL A 1 382 ? -29.358 8.034 21.671 1.00 47.06 382 VAL A O 1
ATOM 3211 N N . LYS A 1 383 ? -29.755 6.027 22.601 1.00 38.19 383 LYS A N 1
ATOM 3212 C CA . LYS A 1 383 ? -31.051 5.786 21.935 1.00 38.19 383 LYS A CA 1
ATOM 3213 C C . LYS A 1 383 ? -32.175 6.479 22.697 1.00 38.19 383 LYS A C 1
ATOM 3215 O O . LYS A 1 383 ? -33.054 7.069 22.020 1.00 38.19 383 LYS A O 1
#

pLDDT: mean 72.85, std 16.28, range [25.45, 93.81]

Radius of gyration: 36.65 Å; chains: 1; bounding box: 84×64×101 Å

Foldseek 3Di:
DDDPDDDPPDPPPVPDDDPPPPPPLPPPLVPDDPVVSVVSVVVVVLLDLVNLVVQQVVVVVVLVVLVVCCVPPVVDDQDPVRNDRPVSVVVNVLQVVLVCVVPVVPPVVCVVVVVVVVVLLLVLLVVLCVLLCPVCLPVVVVPPDDSPPDVVSSVCSSRVQSVVVLVVDCDCLVVSLPVDPDPVSSVVSVVSSVVSCCCRNVNVVVVVVVVVVVVCVVCVVCVVVVVVVVVVVSSVVSSPQDSHHRSVSVVVVVVVVVVCVVVVVVPPDDDDDDDDDPVLVVVVVVLVVVLVVLLVVLVVQLVVLVVLVVVLVVVVVVLVVVVVVDPDPVCVVVVVVVVVVSVVVVVVSVVSNVVSVVSNVVSVVVSVVVVVVSVVVVVVVSD